Protein AF-A0A669BX95-F1 (afdb_monomer)

Secondary structure (DSSP, 8-state):
-HHHHHHHHHHHHHHHHHHHT--TTTTGGGGS-HHHHHHHHHHTTS-HHHHHHHHHTT-HHHHHHHHHTTS-HHHHHHHHHHTT--HHHHHHHHHHH--HHHHHHHHHHHHHTTTT--TTTHHIIIIIHHHHHHHHGGGS-S---HHHHHHHHHHHHHHHSTTHHHHHHHTT---SSS--HHHHHHHHHHH--SSSPPSSS-GGGGGGHHHH--TTT---HHHHHHHHHHHHHHT------HHHHHHH-EEEE-TTTS-EEEE--GGGHHHHHHHHHHHHHHIIIIIT-HHHHHHHHHHHHHHHHHTT-GGG-EE-TTS-EE-TTTGGG-HHHHTT-STHHHHHHHS--GGGTT-HHHHHHHHHHHHHHTT-PPP------------SSSS------------

Foldseek 3Di:
DVVVVVVVVVVVVVLVVLVVPDDPVLVVVPPPDVVLVVLVVVVVPDDPVVLVVVVVVPDPSVVSVVVVVPDDPVVVVSVVSVVPDDPVVVVVVVCVQAPPLLVVLLVLLLVQLQVQAFAPRCLVLPPQLVVVCVVVDPPDPDRDDSLVLSLVLVVVCVVPDPCPVVVCVVVVAQCDDPGNLSNQVSSCLSNVDQDDDRRSDDLSNVASSCERAHPPPRDYVVLVVCLVVVCVVVVNDQPADPVLQVVQWDWDQDPVVRGTHTDGDPVCVVNVVSSVVSVVCCCVVPVVPPLVVQLSVLLSLLLVLCQVPPVQFFQAPVRDTHGLNCLSVGSVRRVVRYNCSLVCLLDDDPVCCPPPSSVVSNVSSVCVVVVVTDDDPDDFDFDFDPDPPDPDRDRDGDDDDDD

Nearest PDB structures (foldseek):
  8d9j-assembly2_C  TM=9.531E-01  e=1.006E-25  Homo sapiens
  5ao2-assembly1_A  TM=9.549E-01  e=2.689E-25  Homo sapiens
  8d94-assembly1_D  TM=8.316E-01  e=9.557E-26  Homo sapiens
  4bzc-assembly1_D  TM=8.728E-01  e=4.751E-25  Homo sapiens
  4tnp-assembly1_B  TM=8.380E-01  e=2.554E-25  Homo sapiens

Radius of gyration: 31.0 Å; Cα contacts (8 Å, |Δi|>4): 359; chains: 1; bounding box: 83×57×90 Å

Mean predicted aligned error: 14.49 Å

pLDDT: mean 78.4, std 23.05, range [26.22, 98.38]

InterPro domains:
  IPR003607 HD/PDEase domain [cd00077] (93-246)
  IPR050135 Deoxyguanosinetriphosphate triphosphohydrolase-like [PTHR11373] (91-382)

Organism: Oreochromis niloticus (NCBI:txid8128)

Sequence (403 aa):
MKQEKQIEQLEELKKLKLLMELTPEELKLKELKHDDLGMLEKLEKLDDKELEELKNLKTEEYEKLNKFKKLRPEDVEKFEKLREFKPNELEKLKESLISDRDVLCVQIAGLCHDLGHGPYSHFYDGMFMEAIRDKKGKEFNGKWEHEDASVEMFNHLLDNTDGLKDMMRKSGLKIEGDDKTDLKFIEELIRGPPRWPYKGRDEKKSFLYEIVSNKETGIDVDKFDYFARDCKQLGIPNSFDHQRFIMFARVCDVEEDGRKHICSRDKEIENLYDIFHTRLSIHRRACQHKIKMAVEIMIKDALLLVDDHPDFKIKSSKGKMLSLSEAKDDMEAYIKLTDHVIERILHPKEERKEEEKLKEATKILQRVVKRDLYRCVGQARVCSFYVPVLQVHISITRITLIN

Solvent-accessible surface area (backbone atoms only — not comparable to full-atom values): 23402 Å² total; per-residue (Å²): 112,76,64,57,55,51,49,52,53,50,51,51,53,50,54,53,55,61,60,71,72,62,52,78,69,67,63,56,63,66,77,63,56,72,68,63,57,61,47,50,66,56,56,75,71,51,51,80,66,59,54,53,52,46,62,74,63,74,40,74,69,52,56,53,49,60,57,56,75,67,55,54,75,73,60,53,58,53,54,60,65,54,70,78,61,58,76,68,56,60,53,51,51,47,55,72,71,53,44,74,62,53,53,52,38,53,50,51,20,56,73,37,35,66,64,24,51,41,39,74,40,66,46,28,49,72,45,39,49,47,53,50,34,68,72,54,44,92,77,45,83,71,94,73,52,41,33,59,38,8,44,51,38,51,52,48,50,50,74,73,36,88,63,48,56,58,51,43,43,76,71,70,48,36,64,59,81,96,53,33,36,47,46,47,31,27,44,43,30,31,53,25,72,79,61,81,86,68,77,33,58,58,64,90,50,41,38,64,48,39,42,48,29,19,69,80,81,68,62,28,54,56,57,52,49,52,46,55,51,50,20,65,76,70,74,43,88,64,74,48,56,59,71,61,47,60,73,46,47,43,80,41,80,39,81,93,79,70,41,36,38,76,40,68,49,78,90,47,52,64,54,55,50,25,47,57,51,41,51,52,48,48,41,58,68,53,76,59,20,69,67,57,47,34,49,51,53,44,50,38,54,25,48,67,52,37,27,80,34,78,91,60,38,35,59,27,83,90,67,48,74,27,29,63,82,50,20,79,81,31,60,69,16,30,77,71,50,43,62,63,58,56,57,50,46,70,60,56,59,80,94,53,51,82,40,66,49,52,41,50,22,24,51,46,51,52,25,55,77,72,64,61,60,69,79,84,87,77,86,86,78,92,64,84,73,86,63,98,71,69,101,66,94,74,89,64,84,83,79,82,83,78,133

Structure (mmCIF, N/CA/C/O backbone):
data_AF-A0A669BX95-F1
#
_entry.id   AF-A0A669BX95-F1
#
loop_
_atom_site.group_PDB
_atom_site.id
_atom_site.type_symbol
_atom_site.label_atom_id
_atom_site.label_alt_id
_atom_site.label_comp_id
_atom_site.label_asym_id
_atom_site.label_entity_id
_atom_site.label_seq_id
_atom_site.pdbx_PDB_ins_code
_atom_site.Cartn_x
_atom_site.Cartn_y
_atom_site.Cartn_z
_atom_site.occupancy
_atom_site.B_iso_or_equiv
_atom_site.auth_seq_id
_atom_site.auth_comp_id
_atom_site.auth_asym_id
_atom_site.auth_atom_id
_atom_site.pdbx_PDB_model_num
ATOM 1 N N . MET A 1 1 ? 28.817 21.146 -38.904 1.00 40.69 1 MET A N 1
ATOM 2 C CA . MET A 1 1 ? 28.347 21.025 -37.502 1.00 40.69 1 MET A CA 1
ATOM 3 C C . MET A 1 1 ? 26.836 20.850 -37.318 1.00 40.69 1 MET A C 1
ATOM 5 O O . MET A 1 1 ? 26.453 19.855 -36.723 1.00 40.69 1 MET A O 1
ATOM 9 N N . LYS A 1 2 ? 25.951 21.772 -37.749 1.00 29.34 2 LYS A N 1
ATOM 10 C CA . LYS A 1 2 ? 24.488 21.629 -37.511 1.00 29.34 2 LYS A CA 1
ATOM 11 C C . LYS A 1 2 ? 23.816 20.562 -38.398 1.00 29.34 2 LYS A C 1
ATOM 13 O O . LYS A 1 2 ? 22.938 19.860 -37.918 1.00 29.34 2 LYS A O 1
ATOM 18 N N . GLN A 1 3 ? 24.265 20.420 -39.649 1.00 26.22 3 GLN A N 1
ATOM 19 C CA . GLN A 1 3 ? 23.787 19.388 -40.583 1.00 26.22 3 GLN A CA 1
ATOM 20 C C . GLN A 1 3 ? 24.352 17.994 -40.275 1.00 26.22 3 GLN A C 1
ATOM 22 O O . GLN A 1 3 ? 23.613 17.026 -40.347 1.00 26.22 3 GLN A O 1
ATOM 27 N N . GLU A 1 4 ? 25.616 17.884 -39.856 1.00 30.77 4 GLU A N 1
ATOM 28 C CA . GLU A 1 4 ? 26.221 16.596 -39.460 1.00 30.77 4 GLU A CA 1
ATOM 29 C C . GLU A 1 4 ? 25.517 15.991 -38.241 1.00 30.77 4 GLU A C 1
ATOM 31 O O . GLU A 1 4 ? 25.158 14.823 -38.277 1.00 30.77 4 GLU A O 1
ATOM 36 N N . LYS A 1 5 ? 25.194 16.804 -37.222 1.00 32.69 5 LYS A N 1
ATOM 37 C CA . LYS A 1 5 ? 24.386 16.354 -36.075 1.00 32.69 5 LYS A CA 1
ATOM 38 C C . LYS A 1 5 ? 22.972 15.917 -36.463 1.00 32.69 5 LYS A C 1
ATOM 40 O O . LYS A 1 5 ? 22.417 15.030 -35.830 1.00 32.69 5 LYS A O 1
ATOM 45 N N . GLN A 1 6 ? 22.375 16.540 -37.479 1.00 28.42 6 GLN A N 1
ATOM 46 C CA . GLN A 1 6 ? 21.053 16.144 -37.97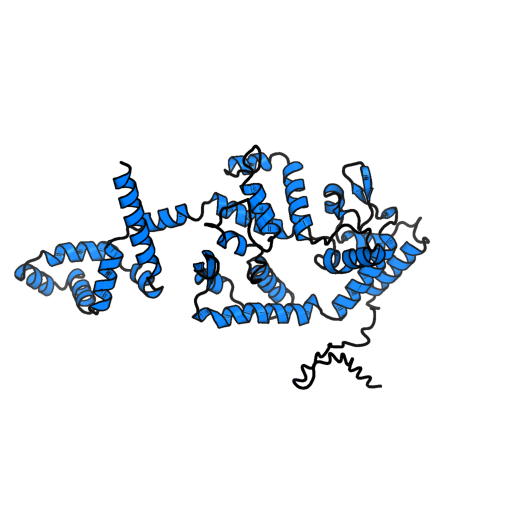5 1.00 28.42 6 GLN A CA 1
ATOM 47 C C . GLN A 1 6 ? 21.103 14.847 -38.787 1.00 28.42 6 GLN A C 1
ATOM 49 O O . GLN A 1 6 ? 20.155 14.075 -38.719 1.00 28.42 6 GLN A O 1
ATOM 54 N N . ILE A 1 7 ? 22.189 14.603 -39.526 1.00 31.88 7 ILE A N 1
ATOM 55 C CA . ILE A 1 7 ? 22.422 13.357 -40.270 1.00 31.88 7 ILE A CA 1
ATOM 56 C C . ILE A 1 7 ? 22.666 12.199 -39.297 1.00 31.88 7 ILE A C 1
ATOM 58 O O . ILE A 1 7 ? 22.029 11.162 -39.433 1.00 31.88 7 ILE A O 1
ATOM 62 N N . GLU A 1 8 ? 23.484 12.418 -38.267 1.00 35.62 8 GLU A N 1
ATOM 63 C CA . GLU A 1 8 ? 23.754 11.452 -37.193 1.00 35.62 8 GLU A CA 1
ATOM 64 C C . GLU A 1 8 ? 22.463 11.063 -36.450 1.00 35.62 8 GLU A C 1
ATOM 66 O O . GLU A 1 8 ? 22.154 9.885 -36.300 1.00 35.62 8 GLU A O 1
ATOM 71 N N . GLN A 1 9 ? 21.622 12.045 -36.108 1.00 34.50 9 GLN A N 1
ATOM 72 C CA . GLN A 1 9 ? 20.306 11.801 -35.503 1.00 34.50 9 GLN A CA 1
ATOM 73 C C . GLN A 1 9 ? 19.338 11.055 -36.435 1.00 34.50 9 GLN A C 1
ATOM 75 O O . GLN A 1 9 ? 18.519 10.265 -35.967 1.00 34.50 9 GLN A O 1
ATOM 80 N N . LEU A 1 10 ? 19.410 11.290 -37.749 1.00 32.56 10 LEU A N 1
ATOM 81 C CA . LEU A 1 10 ? 18.595 10.588 -38.746 1.00 32.56 10 LEU A CA 1
ATOM 82 C C . LEU A 1 10 ? 19.049 9.138 -38.945 1.00 32.56 10 LEU A C 1
ATOM 84 O O . LEU A 1 10 ? 18.215 8.263 -39.180 1.00 32.56 10 LEU A O 1
ATOM 88 N N . GLU A 1 11 ? 20.353 8.880 -38.862 1.00 37.69 11 GLU A N 1
ATOM 89 C CA . GLU A 1 11 ? 20.929 7.536 -38.898 1.00 37.69 11 GLU A CA 1
ATOM 90 C C . GLU A 1 11 ? 20.594 6.751 -37.628 1.00 37.69 11 GLU A C 1
ATOM 92 O O . GLU A 1 11 ? 20.178 5.597 -37.725 1.00 37.69 11 GLU A O 1
ATOM 97 N N . GLU A 1 12 ? 20.660 7.382 -36.453 1.00 38.72 12 GLU A N 1
ATOM 98 C CA . GLU A 1 12 ? 20.215 6.781 -35.190 1.00 38.72 12 GLU A CA 1
ATOM 99 C C . GLU A 1 12 ? 18.720 6.434 -35.214 1.00 38.72 12 GLU A C 1
ATOM 101 O O . GLU A 1 12 ? 18.343 5.329 -34.829 1.00 38.72 12 GLU A O 1
ATOM 106 N N . LEU A 1 13 ? 17.865 7.318 -35.744 1.00 35.59 13 LEU A N 1
ATOM 107 C CA . LEU A 1 13 ? 16.426 7.067 -35.910 1.00 35.59 13 LEU A CA 1
ATOM 108 C C . LEU A 1 13 ? 16.127 5.915 -36.879 1.00 35.59 13 LEU A C 1
ATOM 110 O O . LEU A 1 13 ? 15.216 5.123 -36.634 1.00 35.59 13 LEU A O 1
ATOM 114 N N . LYS A 1 14 ? 16.896 5.793 -37.968 1.00 38.06 14 LYS A N 1
ATOM 115 C CA . LYS A 1 14 ? 16.785 4.669 -38.913 1.00 38.06 14 LYS A CA 1
ATOM 116 C C . LYS A 1 14 ? 17.205 3.347 -38.273 1.00 38.06 14 LYS A C 1
ATOM 118 O O . LYS A 1 14 ? 16.501 2.353 -38.430 1.00 38.06 14 LYS A O 1
ATOM 123 N N . LYS A 1 15 ? 18.298 3.356 -37.508 1.00 38.88 15 LYS A N 1
ATOM 124 C CA . LYS A 1 15 ? 18.786 2.205 -36.738 1.00 38.88 15 LYS A CA 1
ATOM 125 C C . LYS A 1 15 ? 17.768 1.748 -35.689 1.00 38.88 15 LYS A C 1
ATOM 127 O O . LYS A 1 15 ? 17.516 0.555 -35.562 1.00 38.88 15 LYS A O 1
ATOM 132 N N . LEU A 1 16 ? 17.128 2.688 -34.992 1.00 36.88 16 LEU A N 1
ATOM 133 C CA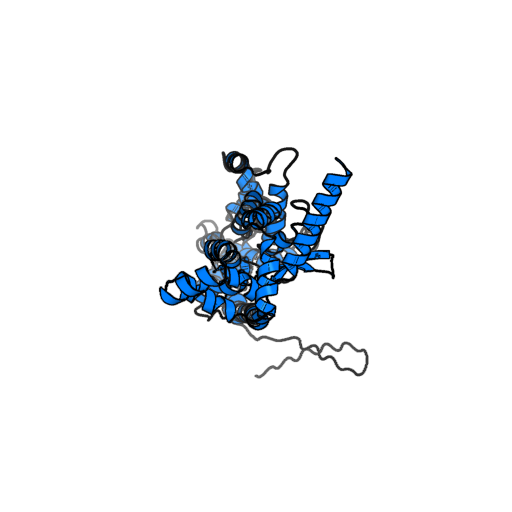 . LEU A 1 16 ? 16.083 2.413 -33.999 1.00 36.88 16 LEU A CA 1
ATOM 134 C C . LEU A 1 16 ? 14.853 1.749 -34.629 1.00 36.88 16 LEU A C 1
ATOM 136 O O . LEU A 1 16 ? 14.330 0.777 -34.091 1.00 36.88 16 LEU A O 1
ATOM 140 N N . LYS A 1 17 ? 14.440 2.240 -35.801 1.00 37.09 17 LYS A N 1
ATOM 141 C CA . LYS A 1 17 ? 13.303 1.704 -36.555 1.00 37.09 17 LYS A CA 1
ATOM 142 C C . LYS A 1 17 ? 13.546 0.264 -37.021 1.00 37.09 17 LYS A C 1
ATOM 144 O O . LYS A 1 17 ? 12.669 -0.574 -36.865 1.00 37.09 17 LYS A O 1
ATOM 149 N N . LEU A 1 18 ? 14.761 -0.040 -37.484 1.00 39.56 18 LEU A N 1
ATOM 150 C CA . LEU A 1 18 ? 15.163 -1.386 -37.908 1.00 39.56 18 LEU A CA 1
ATOM 151 C C . LEU A 1 18 ? 15.226 -2.385 -36.733 1.00 39.56 18 LEU A C 1
ATOM 153 O O . LEU A 1 18 ? 14.932 -3.566 -36.892 1.00 39.56 18 LEU A O 1
ATOM 157 N N . LEU A 1 19 ? 15.579 -1.909 -35.535 1.00 38.44 19 LEU A N 1
ATOM 158 C CA . LEU A 1 19 ? 15.661 -2.715 -34.310 1.00 38.44 19 LEU A CA 1
ATOM 159 C C . LEU A 1 19 ? 14.277 -3.089 -33.756 1.00 38.44 19 LEU A C 1
ATOM 161 O O . LEU A 1 19 ? 14.119 -4.149 -33.152 1.00 38.44 19 LEU A O 1
ATOM 165 N N . MET A 1 20 ? 13.280 -2.230 -33.976 1.00 36.88 20 MET A N 1
ATOM 166 C CA . MET A 1 20 ? 11.884 -2.460 -33.585 1.00 36.88 20 MET A CA 1
ATOM 167 C C . MET A 1 20 ? 11.163 -3.477 -34.484 1.00 36.88 20 MET A C 1
ATOM 169 O O . MET A 1 20 ? 10.121 -3.995 -34.092 1.00 36.88 20 MET A O 1
ATOM 173 N N . GLU A 1 21 ? 11.723 -3.794 -35.653 1.00 39.53 21 GLU A N 1
ATOM 174 C CA . GLU A 1 21 ? 11.164 -4.750 -36.620 1.00 39.53 21 GLU A CA 1
ATOM 175 C C . GLU A 1 21 ? 11.624 -6.206 -36.376 1.00 39.53 21 GLU A C 1
ATOM 177 O O . GLU A 1 21 ? 11.133 -7.122 -37.034 1.00 39.53 21 GLU A O 1
ATOM 182 N N . LEU A 1 22 ? 12.537 -6.448 -35.420 1.00 40.53 22 LEU A N 1
ATOM 183 C CA . LEU A 1 22 ? 13.122 -7.770 -35.152 1.00 40.53 22 LEU A CA 1
ATOM 184 C C . LEU A 1 22 ? 12.324 -8.595 -34.125 1.00 40.53 22 LEU A C 1
ATOM 186 O O . LEU A 1 22 ? 11.973 -8.145 -33.032 1.00 40.53 22 LEU A O 1
ATOM 190 N N . THR A 1 23 ? 12.105 -9.866 -34.446 1.00 40.78 23 THR A N 1
ATOM 191 C CA . THR A 1 23 ? 11.389 -10.854 -33.633 1.00 40.78 23 THR A CA 1
ATOM 192 C C . THR A 1 23 ? 12.258 -11.453 -32.505 1.00 40.78 23 THR A C 1
ATOM 194 O O . THR A 1 23 ? 13.489 -11.485 -32.576 1.00 40.78 23 THR A O 1
ATOM 197 N N . PRO A 1 24 ? 11.656 -12.017 -31.439 1.00 40.31 24 PRO A N 1
ATOM 198 C CA . PRO A 1 24 ? 12.402 -12.643 -30.338 1.00 40.31 24 PRO A CA 1
ATOM 199 C C . PRO A 1 24 ? 13.242 -13.874 -30.726 1.00 40.31 24 PRO A C 1
ATOM 201 O O . PRO A 1 24 ? 14.166 -14.227 -29.994 1.00 40.31 24 PRO A O 1
ATOM 204 N N . GLU A 1 25 ? 12.925 -14.547 -31.837 1.00 39.03 25 GLU A N 1
ATOM 205 C CA . GLU A 1 25 ? 13.756 -15.622 -32.397 1.00 39.03 25 GLU A CA 1
ATOM 206 C C . GLU A 1 25 ? 15.007 -15.068 -33.104 1.00 39.03 25 GLU A C 1
ATOM 208 O O . GLU A 1 25 ? 16.079 -15.662 -32.995 1.00 39.03 25 GLU A O 1
ATOM 213 N N . GLU A 1 26 ? 14.919 -13.884 -33.717 1.00 41.53 26 GLU A N 1
ATOM 214 C CA . GLU A 1 26 ? 16.053 -13.177 -34.337 1.00 41.53 26 GLU A CA 1
ATOM 215 C C . GLU A 1 26 ? 17.047 -12.646 -33.293 1.00 41.53 26 GLU A C 1
ATOM 217 O O . GLU A 1 26 ? 18.255 -12.649 -33.515 1.00 41.53 26 GLU A O 1
ATOM 222 N N . LEU A 1 27 ? 16.564 -12.317 -32.091 1.00 41.16 27 LEU A N 1
ATOM 223 C CA . LEU A 1 27 ? 17.403 -11.989 -30.933 1.00 41.16 27 LEU A CA 1
ATOM 224 C C . LEU A 1 27 ? 18.107 -13.208 -30.302 1.00 41.16 27 LEU A C 1
ATOM 226 O O . LEU A 1 27 ? 19.101 -13.024 -29.599 1.00 41.16 27 LEU A O 1
ATOM 230 N N . LYS A 1 28 ? 17.626 -14.442 -30.532 1.00 38.09 28 LYS A N 1
ATOM 231 C CA . LYS A 1 28 ? 18.249 -15.684 -30.019 1.00 38.09 28 LYS A CA 1
ATOM 232 C C . LYS A 1 28 ? 19.433 -16.170 -30.860 1.00 38.09 28 LYS A C 1
ATOM 234 O O . LYS A 1 28 ? 20.303 -16.850 -30.326 1.00 38.09 28 LYS A O 1
ATOM 239 N N . LEU A 1 29 ? 19.530 -15.770 -32.131 1.00 39.78 29 LEU A N 1
ATOM 240 C CA . LEU A 1 29 ? 20.694 -16.044 -32.997 1.00 39.78 29 LEU A CA 1
ATOM 241 C C . LEU A 1 29 ? 22.004 -15.398 -32.490 1.00 39.78 29 LEU A C 1
ATOM 243 O O . LEU A 1 29 ? 23.085 -15.722 -32.972 1.00 39.78 29 LEU A O 1
ATOM 247 N N . LYS A 1 30 ? 21.911 -14.551 -31.456 1.00 41.97 30 LYS A N 1
ATOM 248 C CA . LYS A 1 30 ? 23.005 -13.919 -30.703 1.00 41.97 30 LYS A CA 1
ATOM 249 C C . LYS A 1 30 ? 23.941 -14.903 -29.973 1.00 41.97 30 LYS A C 1
ATOM 251 O O . LYS A 1 30 ? 24.983 -14.480 -29.482 1.00 41.97 30 LYS A O 1
ATOM 256 N N . GLU A 1 31 ? 23.593 -16.191 -29.877 1.00 40.62 31 GLU A N 1
ATOM 257 C CA . GLU A 1 31 ? 24.453 -17.224 -29.264 1.00 40.62 31 GLU A CA 1
ATOM 258 C C . GLU A 1 31 ? 25.626 -17.683 -30.154 1.00 40.62 31 GLU A C 1
ATOM 260 O O . GLU A 1 31 ? 26.526 -18.373 -29.672 1.00 40.62 31 GLU A O 1
ATOM 265 N N . LEU A 1 32 ? 25.672 -17.276 -31.428 1.00 40.81 32 LEU A N 1
ATOM 266 C CA . LEU A 1 32 ? 26.868 -17.422 -32.264 1.00 40.81 32 LEU A CA 1
ATOM 267 C C . LEU A 1 32 ? 27.875 -16.326 -31.890 1.00 40.81 32 LEU A C 1
ATOM 269 O O . LEU A 1 32 ? 27.603 -15.133 -32.026 1.00 40.81 32 LEU A O 1
ATOM 273 N N . LYS A 1 33 ? 29.034 -16.729 -31.361 1.00 41.19 33 LYS A N 1
ATOM 274 C CA . LYS A 1 33 ? 30.067 -15.798 -30.893 1.00 41.19 33 LYS A CA 1
ATOM 275 C C . LYS A 1 33 ? 30.663 -15.040 -32.082 1.00 41.19 33 LYS A C 1
ATOM 277 O O . LYS A 1 33 ? 30.836 -15.593 -33.162 1.00 41.19 33 LYS A O 1
ATOM 282 N N . HIS A 1 34 ? 31.050 -13.785 -31.859 1.00 41.31 34 HIS A N 1
ATOM 283 C CA . HIS A 1 34 ? 31.663 -12.904 -32.866 1.00 41.31 34 HIS A CA 1
ATOM 284 C C . HIS A 1 34 ? 32.955 -13.487 -33.495 1.00 41.31 34 HIS A C 1
ATOM 286 O O . HIS A 1 34 ? 33.333 -13.095 -34.602 1.00 41.31 34 HIS A O 1
ATOM 292 N N . ASP A 1 35 ? 33.592 -14.456 -32.824 1.00 42.59 35 ASP A N 1
ATOM 293 C CA . ASP A 1 35 ? 34.729 -15.236 -33.330 1.00 42.59 35 ASP A CA 1
ATOM 294 C C . ASP A 1 35 ? 34.370 -16.067 -34.578 1.00 42.59 35 ASP A C 1
ATOM 296 O O . ASP A 1 35 ? 35.201 -16.229 -35.470 1.00 42.59 35 ASP A O 1
ATOM 300 N N . ASP A 1 36 ? 33.120 -16.532 -34.698 1.00 43.59 36 ASP A N 1
ATOM 301 C CA . ASP A 1 36 ? 32.658 -17.315 -35.850 1.00 43.59 36 ASP A CA 1
ATOM 302 C C . ASP A 1 36 ? 32.460 -16.432 -37.109 1.00 43.59 36 ASP A C 1
ATOM 304 O O . ASP A 1 36 ? 32.640 -16.902 -38.232 1.00 43.59 36 ASP A O 1
ATOM 308 N N . LEU A 1 37 ? 32.183 -15.130 -36.938 1.00 46.56 37 LEU A N 1
ATOM 309 C CA . LEU A 1 37 ? 32.066 -14.138 -38.024 1.00 46.56 37 LEU A CA 1
ATOM 310 C C . LEU A 1 37 ? 33.432 -13.671 -38.553 1.00 46.56 37 LEU A C 1
ATOM 312 O O . LEU A 1 37 ? 33.611 -13.527 -39.761 1.00 46.56 37 LEU A O 1
ATOM 316 N N . GLY A 1 38 ? 34.414 -13.480 -37.666 1.00 44.38 38 GLY A N 1
ATOM 317 C CA . GLY A 1 38 ? 35.787 -13.140 -38.063 1.00 44.38 38 GLY A CA 1
ATOM 318 C C . GLY A 1 38 ? 36.507 -14.282 -38.794 1.00 44.38 38 GLY A C 1
ATOM 319 O O . GLY A 1 38 ? 37.420 -14.039 -39.584 1.00 44.38 38 GLY A O 1
ATOM 320 N N . MET A 1 39 ? 36.086 -15.529 -38.560 1.00 43.47 39 MET A N 1
ATOM 321 C CA . MET A 1 39 ? 36.568 -16.704 -39.290 1.00 43.47 39 MET A CA 1
ATOM 322 C C . MET A 1 39 ? 36.009 -16.766 -40.716 1.00 43.47 39 MET A C 1
ATOM 324 O O . MET A 1 39 ? 36.771 -17.025 -41.643 1.00 43.47 39 MET A O 1
ATOM 328 N N . LEU A 1 40 ? 34.724 -16.454 -40.924 1.00 44.56 40 LEU A N 1
ATOM 329 C CA . LEU A 1 40 ? 34.108 -16.406 -42.261 1.00 44.56 40 LEU A CA 1
ATOM 330 C C . LEU A 1 40 ? 34.810 -15.405 -43.193 1.00 44.56 40 LEU A C 1
ATOM 332 O O . LEU A 1 40 ? 35.098 -15.735 -44.337 1.00 44.56 40 LEU A O 1
ATOM 336 N N . GLU A 1 41 ? 35.182 -14.232 -42.680 1.00 48.81 41 GLU A N 1
ATOM 337 C CA . GLU A 1 41 ? 35.885 -13.185 -43.440 1.00 48.81 41 GLU A CA 1
ATOM 338 C C . GLU A 1 41 ? 37.322 -13.557 -43.843 1.00 48.81 41 GLU A C 1
ATOM 340 O O . GLU A 1 41 ? 37.855 -13.040 -44.829 1.00 48.81 41 GLU A O 1
ATOM 345 N N . LYS A 1 42 ? 37.973 -14.432 -43.065 1.00 49.06 42 LYS A N 1
ATOM 346 C CA . LYS A 1 42 ? 39.283 -15.002 -43.411 1.00 49.06 42 LYS A CA 1
ATOM 347 C C . LYS A 1 42 ? 39.151 -16.113 -44.449 1.00 49.06 42 LYS A C 1
ATOM 349 O O . LYS A 1 42 ? 40.020 -16.229 -45.301 1.00 49.06 42 LYS A O 1
ATOM 354 N N . LEU A 1 43 ? 38.072 -16.891 -44.381 1.00 46.00 43 LEU A N 1
ATOM 355 C CA . LEU A 1 43 ? 37.826 -18.052 -45.237 1.00 46.00 43 LEU A CA 1
ATOM 356 C C . LEU A 1 43 ? 37.262 -17.674 -46.621 1.00 46.00 43 LEU A C 1
ATOM 358 O O . LEU A 1 43 ? 37.583 -18.343 -47.593 1.00 46.00 43 LEU A O 1
ATOM 362 N N . GLU A 1 44 ? 36.487 -16.588 -46.742 1.00 49.09 44 GLU A N 1
ATOM 363 C CA . GLU A 1 44 ? 36.026 -16.033 -48.037 1.00 49.09 44 GLU A CA 1
ATOM 364 C C . GLU A 1 44 ? 37.168 -15.504 -48.917 1.00 49.09 44 GLU A C 1
ATOM 366 O O . GLU A 1 44 ? 36.997 -15.312 -50.118 1.00 49.09 44 GLU A O 1
ATOM 371 N N . LYS A 1 45 ? 38.328 -15.241 -48.308 1.00 54.56 45 LYS A N 1
ATOM 372 C CA . LYS A 1 45 ? 39.530 -14.731 -48.976 1.00 54.56 45 LYS A CA 1
ATOM 373 C C . LYS A 1 45 ? 40.507 -15.833 -49.389 1.00 54.56 45 LYS A C 1
ATOM 375 O O . LYS A 1 45 ? 41.529 -15.500 -49.983 1.00 54.56 45 LYS A O 1
ATOM 380 N N . LEU A 1 46 ? 40.222 -17.093 -49.050 1.00 53.50 46 LEU A N 1
ATOM 381 C CA . LEU A 1 46 ? 41.050 -18.238 -49.424 1.00 53.50 46 LEU A CA 1
ATOM 382 C C . LEU A 1 46 ? 40.769 -18.656 -50.864 1.00 53.50 46 LEU A C 1
ATOM 384 O O . LEU A 1 46 ? 39.624 -18.604 -51.320 1.00 53.50 46 LEU A O 1
ATOM 388 N N . ASP A 1 47 ? 41.808 -19.088 -51.570 1.00 55.41 47 ASP A N 1
ATOM 389 C CA . ASP A 1 47 ? 41.657 -19.607 -52.926 1.00 55.41 47 ASP A CA 1
ATOM 390 C C . ASP A 1 47 ? 41.150 -21.066 -52.945 1.00 55.41 47 ASP A C 1
ATOM 392 O O . ASP A 1 47 ? 41.146 -21.780 -51.936 1.00 55.41 47 ASP A O 1
ATOM 396 N N . ASP A 1 48 ? 40.695 -21.532 -54.115 1.00 54.62 48 ASP A N 1
ATOM 397 C CA . ASP A 1 48 ? 40.126 -22.880 -54.287 1.00 54.62 48 ASP A CA 1
ATOM 398 C C . ASP A 1 48 ? 41.104 -24.007 -53.902 1.00 54.62 48 ASP A C 1
ATOM 400 O O . ASP A 1 48 ? 40.684 -25.131 -53.615 1.00 54.62 48 ASP A O 1
ATOM 404 N N . LYS A 1 49 ? 42.413 -23.728 -53.883 1.00 63.12 49 LYS A N 1
ATOM 405 C CA . LYS A 1 49 ? 43.449 -24.703 -53.546 1.00 63.12 49 LYS A CA 1
ATOM 406 C C . LYS A 1 49 ? 43.626 -24.814 -52.029 1.00 63.12 49 LYS A C 1
ATOM 408 O O . LYS A 1 49 ? 43.690 -25.927 -51.510 1.00 63.12 49 LYS A O 1
ATOM 413 N N . GLU A 1 50 ? 43.626 -23.688 -51.323 1.00 59.56 50 GLU A N 1
ATOM 414 C CA . GLU A 1 50 ? 43.659 -23.608 -49.856 1.00 59.56 50 GLU A CA 1
ATOM 415 C C . GLU A 1 50 ? 42.394 -24.215 -49.222 1.00 59.56 50 GLU A C 1
ATOM 417 O O . GLU A 1 50 ? 42.451 -24.881 -48.183 1.00 59.56 50 GLU A O 1
ATOM 422 N N . LEU A 1 51 ? 41.242 -24.057 -49.882 1.00 57.00 51 LEU A N 1
ATOM 423 C CA . LEU A 1 51 ? 39.970 -24.629 -49.436 1.00 57.00 51 LEU A CA 1
ATOM 424 C C . LEU A 1 51 ? 39.951 -26.168 -49.517 1.00 57.00 51 LEU A C 1
ATOM 426 O O . LEU A 1 51 ? 39.389 -26.840 -48.644 1.00 57.00 51 LEU A O 1
ATOM 430 N N . GLU A 1 52 ? 40.578 -26.735 -50.551 1.00 57.59 52 GLU A N 1
ATOM 431 C CA . GLU A 1 52 ? 40.672 -28.186 -50.749 1.00 57.59 52 GLU A CA 1
ATOM 432 C C . GLU A 1 52 ? 41.700 -28.820 -49.787 1.00 57.59 52 GLU A C 1
ATOM 434 O O . GLU A 1 52 ? 41.508 -29.947 -49.325 1.00 57.59 52 GLU A O 1
ATOM 439 N N . GLU A 1 53 ? 42.742 -28.078 -49.392 1.00 59.88 53 GLU A N 1
ATOM 440 C CA . GLU A 1 53 ? 43.668 -28.477 -48.322 1.00 59.88 53 GLU A CA 1
ATOM 441 C C . GLU A 1 53 ? 42.981 -28.511 -46.942 1.00 59.88 53 GLU A C 1
ATOM 443 O O . GLU A 1 53 ? 43.091 -29.513 -46.229 1.00 59.88 53 GLU A O 1
ATOM 448 N N . LEU A 1 54 ? 42.183 -27.493 -46.591 1.00 56.62 54 LEU A N 1
ATOM 449 C CA . LEU A 1 54 ? 41.385 -27.453 -45.350 1.00 56.62 54 LEU A CA 1
ATOM 450 C C . LEU A 1 54 ? 40.374 -28.607 -45.248 1.00 56.62 54 LEU A C 1
ATOM 452 O O . LEU A 1 54 ? 40.202 -29.216 -44.189 1.00 56.62 54 LEU A O 1
ATOM 456 N N . LYS A 1 55 ? 39.732 -28.952 -46.366 1.00 57.28 55 LYS A N 1
ATOM 457 C CA . LYS A 1 55 ? 38.793 -30.078 -46.476 1.00 57.28 55 LYS A CA 1
ATOM 458 C C . LYS A 1 55 ? 39.466 -31.434 -46.241 1.00 57.28 55 LYS A C 1
ATOM 460 O O . LYS A 1 55 ? 38.865 -32.318 -45.628 1.00 57.28 55 LYS A O 1
ATOM 465 N N . ASN A 1 56 ? 40.715 -31.589 -46.679 1.00 58.31 56 ASN A N 1
ATOM 466 C CA . ASN A 1 56 ? 41.496 -32.812 -46.478 1.00 58.31 56 ASN A CA 1
ATOM 467 C C . ASN A 1 56 ? 42.010 -32.973 -45.035 1.00 58.31 56 ASN A C 1
ATOM 469 O O . ASN A 1 56 ? 42.299 -34.094 -44.617 1.00 58.31 56 ASN A O 1
ATOM 473 N N . LEU A 1 57 ? 42.073 -31.886 -44.257 1.00 56.66 57 LEU A N 1
ATOM 474 C CA . LEU A 1 57 ? 42.580 -31.882 -42.880 1.00 56.66 57 LEU A CA 1
ATOM 475 C C . LEU A 1 57 ? 41.520 -32.190 -41.801 1.00 56.66 57 LEU A C 1
ATOM 477 O O . LEU A 1 57 ? 41.891 -32.348 -40.640 1.00 56.66 57 LEU A O 1
ATOM 481 N N . LYS A 1 58 ? 40.225 -32.313 -42.148 1.00 52.56 58 LYS A N 1
ATOM 482 C CA . LYS A 1 58 ? 39.102 -32.510 -41.194 1.00 52.56 58 LYS A CA 1
ATOM 483 C C . LYS A 1 58 ? 39.177 -31.577 -39.967 1.00 52.56 58 LYS A C 1
ATOM 485 O O . LYS A 1 58 ? 39.002 -32.011 -38.830 1.00 52.56 58 LYS A O 1
ATOM 490 N N . THR A 1 59 ? 39.465 -30.299 -40.189 1.00 57.66 59 THR A N 1
ATOM 491 C CA . THR A 1 59 ? 39.549 -29.287 -39.129 1.00 57.66 59 THR A CA 1
ATOM 492 C C . THR A 1 59 ? 38.164 -28.845 -38.643 1.00 57.66 59 THR A C 1
ATOM 494 O O . THR A 1 59 ? 37.195 -28.817 -39.403 1.00 57.66 59 THR A O 1
ATOM 497 N N . GLU A 1 60 ? 38.076 -28.444 -37.371 1.00 50.34 60 GLU A N 1
ATOM 498 C CA . GLU A 1 60 ? 36.862 -27.898 -36.728 1.00 50.34 60 GLU A CA 1
ATOM 499 C C . GLU A 1 60 ? 36.281 -26.692 -37.503 1.00 50.34 60 GLU A C 1
ATOM 501 O O . GLU A 1 60 ? 35.070 -26.477 -37.563 1.00 50.34 60 GLU A O 1
ATOM 506 N N . GLU A 1 61 ? 37.148 -25.949 -38.190 1.00 48.72 61 GLU A N 1
ATOM 507 C CA . GLU A 1 61 ? 36.813 -24.820 -39.063 1.00 48.72 61 GLU A CA 1
ATOM 508 C C . GLU A 1 61 ? 35.999 -25.245 -40.304 1.00 48.72 61 GLU A C 1
ATOM 510 O O . GLU A 1 61 ? 35.045 -24.563 -40.689 1.00 48.72 61 GLU A O 1
ATOM 515 N N . TYR A 1 62 ? 36.297 -26.409 -40.895 1.00 53.09 62 TYR A N 1
ATOM 516 C CA . TYR A 1 62 ? 35.564 -26.944 -42.049 1.00 53.09 62 TYR A CA 1
ATOM 517 C C . TYR A 1 62 ? 34.175 -27.484 -41.659 1.00 53.09 62 TYR A C 1
ATOM 519 O O . TYR A 1 62 ? 33.204 -27.360 -42.415 1.00 53.09 62 TYR A O 1
ATOM 527 N N . GLU A 1 63 ? 34.032 -28.040 -40.453 1.00 52.16 63 GLU A N 1
ATOM 528 C CA . GLU A 1 63 ? 32.728 -28.476 -39.937 1.00 52.16 63 GLU A CA 1
ATOM 529 C C . GLU A 1 63 ? 31.791 -27.290 -39.665 1.00 52.16 63 GLU A C 1
ATOM 531 O O . GLU A 1 63 ? 30.603 -27.345 -40.009 1.00 52.16 63 GLU A O 1
ATOM 536 N N . LYS A 1 64 ? 32.324 -26.178 -39.139 1.00 46.97 64 LYS A N 1
ATOM 537 C CA . LYS A 1 64 ? 31.582 -24.916 -38.991 1.00 46.97 64 LYS A CA 1
ATOM 538 C C . LYS A 1 64 ? 31.137 -24.349 -40.344 1.00 46.97 64 LYS A C 1
ATOM 540 O O . LYS A 1 64 ? 29.976 -23.960 -40.479 1.00 46.97 64 LYS A O 1
ATOM 545 N N . LEU A 1 65 ? 31.995 -24.393 -41.368 1.00 48.19 65 LEU A N 1
ATOM 546 C CA . LEU A 1 65 ? 31.668 -23.972 -42.739 1.00 48.19 65 LEU A CA 1
ATOM 547 C C . LEU A 1 65 ? 30.488 -24.767 -43.328 1.00 48.19 65 LEU A C 1
ATOM 549 O O . LEU A 1 65 ? 29.562 -24.192 -43.900 1.00 48.19 65 LEU A O 1
ATOM 553 N N . ASN A 1 66 ? 30.478 -26.090 -43.150 1.00 49.62 66 ASN A N 1
ATOM 554 C CA . ASN A 1 66 ? 29.385 -26.949 -43.617 1.00 49.62 66 ASN A CA 1
ATOM 555 C C . ASN A 1 66 ? 28.073 -26.735 -42.851 1.00 49.62 66 ASN A C 1
ATOM 557 O O . ASN A 1 66 ? 26.999 -27.013 -43.387 1.00 49.62 66 ASN A O 1
ATOM 561 N N . LYS A 1 67 ? 28.137 -26.248 -41.609 1.00 46.66 67 LYS A N 1
ATOM 562 C CA . LYS A 1 67 ? 26.959 -25.851 -40.831 1.00 46.66 67 LYS A CA 1
ATOM 563 C C . LYS A 1 67 ? 26.389 -24.517 -41.325 1.00 46.66 67 LYS A C 1
ATOM 565 O O . LYS A 1 67 ? 25.174 -24.398 -41.442 1.00 46.66 67 LYS A O 1
ATOM 570 N N . PHE A 1 68 ? 27.252 -23.566 -41.694 1.00 44.25 68 PHE A N 1
ATOM 571 C CA . PHE A 1 68 ? 26.861 -22.272 -42.268 1.00 44.25 68 PHE A CA 1
ATOM 572 C C . PHE A 1 68 ? 26.293 -22.386 -43.689 1.00 44.25 68 PHE A C 1
ATOM 574 O O . PHE A 1 68 ? 25.252 -21.805 -43.972 1.00 44.25 68 PHE A O 1
ATOM 581 N N . LYS A 1 69 ? 26.891 -23.205 -44.567 1.00 45.16 69 LYS A N 1
ATOM 582 C CA . LYS A 1 69 ? 26.380 -23.446 -45.936 1.00 45.16 69 LYS A CA 1
ATOM 583 C C . LYS A 1 69 ? 25.006 -24.134 -45.987 1.00 45.16 69 LYS A C 1
ATOM 585 O O . LYS A 1 69 ? 24.406 -24.216 -47.053 1.00 45.16 69 LYS A O 1
ATOM 590 N N . LYS A 1 70 ? 24.518 -24.651 -44.854 1.00 43.75 70 LYS A N 1
ATOM 591 C CA . LYS A 1 70 ? 23.181 -25.249 -44.704 1.00 43.75 70 LYS A CA 1
ATOM 592 C C . LYS A 1 70 ? 22.111 -24.249 -44.244 1.00 43.75 70 LYS A C 1
ATOM 594 O O . LYS A 1 70 ? 20.953 -24.644 -44.128 1.00 43.75 70 LYS A O 1
ATOM 599 N N . LEU A 1 71 ? 22.476 -22.997 -43.954 1.00 44.50 71 LEU A N 1
ATOM 600 C CA . LEU A 1 71 ? 21.519 -21.945 -43.601 1.00 44.50 71 LEU A CA 1
ATOM 601 C C . LEU A 1 71 ? 20.741 -21.496 -44.841 1.00 44.50 71 LEU A C 1
ATOM 603 O O . LEU A 1 71 ? 21.273 -21.472 -45.951 1.00 44.50 71 LEU A O 1
ATOM 607 N N . ARG A 1 72 ? 19.460 -21.160 -44.659 1.00 41.50 72 ARG A N 1
ATOM 608 C CA . ARG A 1 72 ? 18.609 -20.698 -45.761 1.00 41.50 72 ARG A CA 1
ATOM 609 C C . ARG A 1 72 ? 18.991 -19.260 -46.143 1.00 41.50 72 ARG A C 1
ATOM 611 O O . ARG A 1 72 ? 19.428 -18.515 -45.269 1.00 41.50 72 ARG A O 1
ATOM 618 N N . PRO A 1 73 ? 18.777 -18.834 -47.401 1.00 42.56 73 PRO A N 1
ATOM 619 C CA . PRO A 1 73 ? 19.110 -17.477 -47.856 1.00 42.56 73 PRO A CA 1
ATOM 620 C C . PRO A 1 73 ? 18.506 -16.362 -46.983 1.00 42.56 73 PRO A C 1
ATOM 622 O O . PRO A 1 73 ? 19.169 -15.375 -46.684 1.00 42.56 73 PRO A O 1
ATOM 625 N N . GLU A 1 74 ? 17.285 -16.573 -46.490 1.00 42.59 74 GLU A N 1
ATOM 626 C CA . GLU A 1 74 ? 16.566 -15.670 -45.579 1.00 42.59 74 GLU A CA 1
ATOM 627 C C . GLU A 1 74 ? 17.255 -15.519 -44.212 1.00 42.59 74 GLU A C 1
ATOM 629 O O . GLU A 1 74 ? 17.182 -14.464 -43.589 1.00 42.59 74 GLU A O 1
ATOM 634 N N . ASP A 1 75 ? 17.932 -16.565 -43.731 1.00 40.44 75 ASP A N 1
ATOM 635 C CA . ASP A 1 75 ? 18.649 -16.549 -42.455 1.00 40.44 75 ASP A CA 1
ATOM 636 C C . ASP A 1 75 ? 19.993 -15.801 -42.603 1.00 40.44 75 ASP A C 1
ATOM 638 O O . ASP A 1 75 ? 20.433 -15.135 -41.669 1.00 40.44 75 ASP A O 1
ATOM 642 N N . VAL A 1 76 ? 20.609 -15.834 -43.792 1.00 43.38 76 VAL A N 1
ATOM 643 C CA . VAL A 1 76 ? 21.847 -15.100 -44.125 1.00 43.38 76 VAL A CA 1
ATOM 644 C C . VAL A 1 76 ? 21.590 -13.593 -44.246 1.00 43.38 76 VAL A C 1
ATOM 646 O O . VAL A 1 76 ? 22.327 -12.802 -43.661 1.00 43.38 76 VAL A O 1
ATOM 649 N N . GLU A 1 77 ? 20.492 -13.189 -44.894 1.00 45.62 77 GLU A N 1
ATOM 650 C CA . GLU A 1 77 ? 20.071 -11.779 -44.988 1.00 45.62 77 GLU A CA 1
ATOM 651 C C . GLU A 1 77 ? 19.785 -11.165 -43.597 1.00 45.62 77 GLU A C 1
ATOM 653 O O . GLU A 1 77 ? 20.052 -9.988 -43.341 1.00 45.62 77 GLU A O 1
ATOM 658 N N . LYS A 1 78 ? 19.298 -11.979 -42.650 1.00 45.53 78 LYS A N 1
ATOM 659 C CA . LYS A 1 78 ? 19.084 -11.586 -41.245 1.00 45.53 78 LYS A CA 1
ATOM 660 C C . LYS A 1 78 ? 20.391 -11.377 -40.474 1.00 45.53 78 LYS A C 1
ATOM 662 O O . LYS A 1 78 ? 20.466 -10.467 -39.649 1.00 45.53 78 LYS A O 1
ATOM 667 N N . PHE A 1 79 ? 21.427 -12.174 -40.748 1.00 42.88 79 PHE A N 1
ATOM 668 C CA . PHE A 1 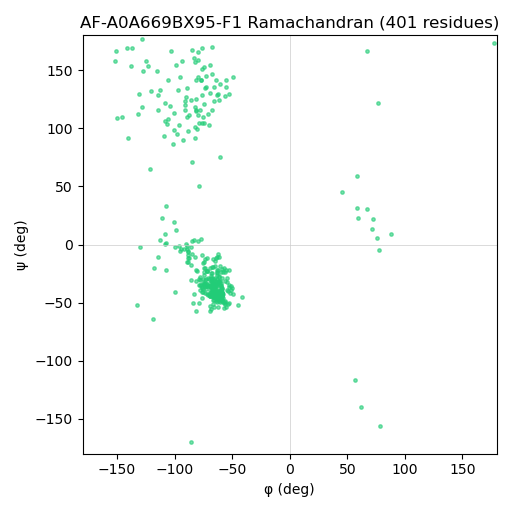79 ? 22.758 -11.993 -40.154 1.00 42.88 79 PHE A CA 1
ATOM 669 C C . PHE A 1 79 ? 23.457 -10.725 -40.653 1.00 42.88 79 PHE A C 1
ATOM 671 O O . PHE A 1 79 ? 24.134 -10.055 -39.873 1.00 42.88 79 PHE A O 1
ATOM 678 N N . GLU A 1 80 ? 23.263 -10.356 -41.919 1.00 46.47 80 GLU A N 1
ATOM 679 C CA . GLU A 1 80 ? 23.829 -9.122 -42.473 1.00 46.47 80 GLU A CA 1
ATOM 680 C C . GLU A 1 80 ? 23.205 -7.859 -41.863 1.00 46.47 80 GLU A C 1
ATOM 682 O O . GLU A 1 80 ? 23.930 -6.909 -41.573 1.00 46.47 80 GLU A O 1
ATOM 687 N N . LYS A 1 81 ? 21.902 -7.867 -41.547 1.00 47.69 81 LYS A N 1
ATOM 688 C CA . LYS A 1 81 ? 21.233 -6.757 -40.833 1.00 47.69 81 LYS A CA 1
ATOM 689 C C . LYS A 1 81 ? 21.709 -6.591 -39.383 1.00 47.69 81 LYS A C 1
ATOM 691 O O . LYS A 1 81 ? 21.754 -5.478 -38.868 1.00 47.69 81 LYS A O 1
ATOM 696 N N . LEU A 1 82 ? 22.107 -7.679 -38.720 1.00 44.06 82 LEU A N 1
ATOM 697 C CA . LEU A 1 82 ? 22.684 -7.654 -37.365 1.00 44.06 82 LEU A CA 1
ATOM 698 C C . LEU A 1 82 ? 24.143 -7.162 -37.338 1.00 44.06 82 LEU A C 1
ATOM 700 O O . LEU A 1 82 ? 24.641 -6.779 -36.279 1.00 44.06 82 LEU A O 1
ATOM 704 N N . ARG A 1 83 ? 24.818 -7.136 -38.495 1.00 46.50 83 ARG A N 1
ATOM 705 C CA . ARG A 1 83 ? 26.215 -6.701 -38.672 1.00 46.50 83 ARG A CA 1
ATOM 706 C C . ARG A 1 83 ? 26.404 -5.196 -38.409 1.00 46.50 83 ARG A C 1
ATOM 708 O O . ARG A 1 83 ? 27.520 -4.768 -38.125 1.00 46.50 83 ARG A O 1
ATOM 715 N N . GLU A 1 84 ? 25.326 -4.406 -38.454 1.00 48.88 84 GLU A N 1
ATOM 716 C CA . GLU A 1 84 ? 25.341 -2.947 -38.247 1.00 48.88 84 GLU A CA 1
ATOM 717 C C . GLU A 1 84 ? 25.267 -2.489 -36.775 1.00 48.88 84 GLU A C 1
ATOM 719 O O . GLU A 1 84 ? 25.462 -1.301 -36.508 1.00 48.88 84 GLU A O 1
ATOM 724 N N . PHE A 1 85 ? 25.029 -3.389 -35.810 1.00 46.22 85 PHE A N 1
ATOM 725 C CA . PHE A 1 85 ? 24.834 -3.025 -34.398 1.00 46.22 85 PHE A CA 1
ATOM 726 C C . PHE A 1 85 ? 25.951 -3.558 -33.499 1.00 46.22 85 PHE A C 1
ATOM 728 O O . PHE A 1 85 ? 26.092 -4.766 -33.299 1.00 46.22 85 PHE A O 1
ATOM 735 N N . LYS A 1 86 ? 26.724 -2.660 -32.874 1.00 49.34 86 LYS A N 1
ATOM 736 C CA . LYS A 1 86 ? 27.682 -3.066 -31.830 1.00 49.34 86 LYS A CA 1
ATOM 737 C C . LYS A 1 86 ? 26.929 -3.349 -30.518 1.00 49.34 86 LYS A C 1
ATOM 739 O O . LYS A 1 86 ? 26.045 -2.571 -30.163 1.00 49.34 86 LYS A O 1
ATOM 744 N N . PRO A 1 87 ? 27.299 -4.378 -29.728 1.00 43.94 87 PRO A N 1
ATOM 745 C CA . PRO A 1 87 ? 26.669 -4.671 -28.431 1.00 43.94 87 PRO A CA 1
ATOM 746 C C . PRO A 1 87 ? 26.565 -3.451 -27.496 1.00 43.94 87 PRO A C 1
ATOM 748 O O . PRO A 1 87 ? 25.531 -3.247 -26.863 1.00 43.94 87 PRO A O 1
ATOM 751 N N . ASN A 1 88 ? 27.588 -2.590 -27.507 1.00 47.00 88 ASN A N 1
ATOM 752 C CA . ASN A 1 88 ? 27.654 -1.370 -26.699 1.00 47.00 88 ASN A CA 1
ATOM 753 C C . ASN A 1 88 ? 26.650 -0.278 -27.124 1.00 47.00 88 ASN A C 1
ATOM 755 O O . ASN A 1 88 ? 26.382 0.622 -26.336 1.00 47.00 88 ASN A O 1
ATOM 759 N N . GLU A 1 89 ? 26.108 -0.301 -28.347 1.00 45.25 89 GLU A N 1
ATOM 760 C CA . GLU A 1 89 ? 25.128 0.699 -28.807 1.00 45.25 89 GLU A CA 1
ATOM 761 C C . GLU A 1 89 ? 23.725 0.409 -28.262 1.00 45.25 89 GLU A C 1
ATOM 763 O O . GLU A 1 89 ? 23.013 1.336 -27.891 1.00 45.25 89 GLU A O 1
ATOM 768 N N . LEU A 1 90 ? 23.350 -0.868 -28.117 1.00 44.66 90 LEU A N 1
ATOM 769 C CA . LEU A 1 90 ? 22.081 -1.275 -27.500 1.00 44.66 90 LEU A CA 1
ATOM 770 C C . LEU A 1 90 ? 22.084 -1.045 -25.980 1.00 44.66 90 LEU A C 1
ATOM 772 O O . LEU A 1 90 ? 21.058 -0.695 -25.400 1.00 44.66 90 LEU A O 1
ATOM 776 N N . GLU A 1 91 ? 23.234 -1.247 -25.338 1.00 46.03 91 GLU A N 1
ATOM 777 C CA . GLU A 1 91 ? 23.436 -0.977 -23.911 1.00 46.03 91 GLU A CA 1
ATOM 778 C C . GLU A 1 91 ? 23.397 0.533 -23.634 1.00 46.03 91 GLU A C 1
ATOM 780 O O . GLU A 1 91 ? 22.615 0.968 -22.794 1.00 46.03 91 GLU A O 1
ATOM 785 N N . LYS A 1 92 ? 24.056 1.345 -24.474 1.00 43.50 92 LYS A N 1
ATOM 786 C CA . LYS A 1 92 ? 23.905 2.811 -24.474 1.00 43.50 92 LYS A CA 1
ATOM 787 C C . LYS A 1 92 ? 22.471 3.279 -24.732 1.00 43.50 92 LYS A C 1
ATOM 789 O O . LYS A 1 92 ? 22.033 4.250 -24.124 1.00 43.50 92 LYS A O 1
ATOM 794 N N . LEU A 1 93 ? 21.719 2.611 -25.610 1.00 46.06 93 LEU A N 1
ATOM 795 C CA . LEU A 1 93 ? 20.312 2.947 -25.863 1.00 46.06 93 LEU A CA 1
ATOM 796 C C . LEU A 1 93 ? 19.428 2.652 -24.641 1.00 46.06 93 LEU A C 1
ATOM 798 O O . LEU A 1 93 ? 18.540 3.438 -24.315 1.00 46.06 93 LEU A O 1
ATOM 802 N N . LYS A 1 94 ? 19.678 1.539 -23.941 1.00 49.41 94 LYS A N 1
ATOM 803 C CA . LYS A 1 94 ? 18.985 1.194 -22.690 1.00 49.41 94 LYS A CA 1
ATOM 804 C C . LYS A 1 94 ? 19.322 2.176 -21.568 1.00 49.41 94 LYS A C 1
ATOM 806 O O . LYS A 1 94 ? 18.400 2.674 -20.927 1.00 49.41 94 LYS A O 1
ATOM 811 N N . GLU A 1 95 ? 20.600 2.516 -21.407 1.00 51.12 95 GLU A N 1
ATOM 812 C CA . GLU A 1 95 ? 21.072 3.561 -20.486 1.00 51.12 95 GLU A CA 1
ATOM 813 C C . GLU A 1 95 ? 20.479 4.941 -20.824 1.00 51.12 95 GLU A C 1
ATOM 815 O O . GLU A 1 95 ? 20.222 5.748 -19.932 1.00 51.12 95 GLU A O 1
ATOM 820 N N . SER A 1 96 ? 20.200 5.214 -22.107 1.00 61.75 96 SER A N 1
ATOM 821 C CA . SER A 1 96 ? 19.579 6.475 -22.535 1.00 61.75 96 SER A CA 1
ATOM 822 C C . SER A 1 96 ? 18.095 6.599 -22.156 1.00 61.75 96 SER A C 1
ATOM 824 O O . SER A 1 96 ? 17.587 7.716 -22.038 1.00 61.75 96 SER A O 1
ATOM 826 N N . LEU A 1 97 ? 17.398 5.475 -21.933 1.00 70.88 97 LEU A N 1
ATOM 827 C CA . LEU A 1 97 ? 15.963 5.434 -21.622 1.00 70.88 97 LEU A CA 1
ATOM 828 C C . LEU A 1 97 ? 15.683 5.263 -20.124 1.00 70.88 97 LEU A C 1
ATOM 830 O O . LEU A 1 97 ? 14.781 5.917 -19.599 1.00 70.88 97 LEU A O 1
ATOM 834 N N . ILE A 1 98 ? 16.443 4.414 -19.430 1.00 87.31 98 ILE A N 1
ATOM 835 C CA . ILE A 1 98 ? 16.266 4.133 -18.001 1.00 87.31 98 ILE A CA 1
ATOM 836 C C . ILE A 1 98 ? 17.616 4.305 -17.310 1.00 87.31 98 ILE A C 1
ATOM 838 O O . ILE A 1 98 ? 18.568 3.592 -17.608 1.00 87.31 98 ILE A O 1
ATOM 842 N N . SER A 1 99 ? 17.684 5.246 -16.373 1.00 89.88 99 SER A N 1
ATOM 843 C CA . SER A 1 99 ? 18.873 5.466 -15.546 1.00 89.88 99 SER A CA 1
ATOM 844 C C . SER A 1 99 ? 18.786 4.703 -14.223 1.00 89.88 99 SER A C 1
ATOM 846 O O . SER A 1 99 ? 17.686 4.446 -13.734 1.00 89.88 99 SER A O 1
ATOM 848 N N . ASP A 1 100 ? 19.924 4.435 -13.575 1.00 90.12 100 ASP A N 1
ATOM 849 C CA . ASP A 1 100 ? 19.958 3.868 -12.211 1.00 90.12 100 ASP A CA 1
ATOM 850 C C . ASP A 1 100 ? 19.148 4.708 -11.214 1.00 90.12 100 ASP A C 1
ATOM 852 O O . ASP A 1 100 ? 18.507 4.190 -10.302 1.00 90.12 100 ASP A O 1
ATOM 856 N N . ARG A 1 101 ? 19.109 6.025 -11.439 1.00 92.81 101 ARG A N 1
ATOM 857 C CA . ARG A 1 101 ? 18.276 6.965 -10.687 1.00 92.81 101 ARG A CA 1
ATOM 858 C C . ARG A 1 101 ? 16.782 6.679 -10.869 1.00 92.81 101 ARG A C 1
ATOM 860 O O . ARG A 1 101 ? 16.034 6.766 -9.900 1.00 92.81 101 ARG A O 1
ATOM 867 N N . ASP A 1 102 ? 16.342 6.333 -12.079 1.00 94.75 102 ASP A N 1
ATOM 868 C CA . ASP A 1 102 ? 14.951 5.940 -12.337 1.00 94.75 102 ASP A CA 1
ATOM 869 C C . ASP A 1 102 ? 14.617 4.612 -11.657 1.00 94.75 102 ASP A C 1
ATOM 871 O O . ASP A 1 102 ? 13.581 4.515 -11.003 1.00 94.75 102 ASP A O 1
ATOM 875 N N . VAL A 1 103 ? 15.515 3.624 -11.758 1.00 94.94 103 VAL A N 1
ATOM 876 C CA . VAL A 1 103 ? 15.369 2.322 -11.088 1.00 94.94 103 VAL A CA 1
ATOM 877 C C . VAL A 1 103 ? 15.202 2.516 -9.584 1.00 94.94 103 VAL A C 1
ATOM 879 O O . VAL A 1 103 ? 14.257 1.990 -8.997 1.00 94.94 103 VAL A O 1
ATOM 882 N N . LEU A 1 104 ? 16.065 3.329 -8.972 1.00 96.25 104 LEU A N 1
ATOM 883 C CA . LEU A 1 104 ? 16.010 3.612 -7.543 1.00 96.25 104 LEU A CA 1
ATOM 884 C C . LEU A 1 104 ? 14.710 4.327 -7.144 1.00 96.25 104 LEU A C 1
ATOM 886 O O . LEU A 1 104 ? 14.103 3.962 -6.141 1.00 96.25 104 LEU A O 1
ATOM 890 N N . CYS A 1 105 ? 14.233 5.295 -7.936 1.00 97.69 105 CYS A N 1
ATOM 891 C CA . CYS A 1 105 ? 12.944 5.951 -7.680 1.00 97.69 105 CYS A CA 1
ATOM 892 C C . CYS A 1 105 ? 11.777 4.954 -7.708 1.00 97.69 105 CYS A C 1
ATOM 894 O O . CYS A 1 105 ? 10.934 4.975 -6.814 1.00 97.69 105 CYS A O 1
ATOM 896 N N . VAL A 1 106 ? 11.741 4.065 -8.706 1.00 97.75 106 VAL A N 1
ATOM 897 C CA . VAL A 1 106 ? 10.697 3.035 -8.829 1.00 97.75 106 VAL A CA 1
ATOM 898 C C . VAL A 1 106 ? 10.748 2.061 -7.652 1.00 97.75 106 VAL A C 1
ATOM 900 O O . VAL A 1 106 ? 9.708 1.723 -7.095 1.00 97.75 106 VAL A O 1
ATOM 903 N N . GLN A 1 107 ? 11.944 1.653 -7.222 1.00 97.94 107 GLN A N 1
ATOM 904 C CA . GLN A 1 107 ? 12.121 0.790 -6.051 1.00 97.94 107 GLN A CA 1
ATOM 905 C C . GLN A 1 107 ? 11.658 1.461 -4.756 1.00 97.94 107 GLN A C 1
ATOM 907 O O . GLN A 1 107 ? 10.978 0.822 -3.957 1.00 97.94 107 GLN A O 1
ATOM 912 N N . ILE A 1 108 ? 11.992 2.740 -4.552 1.00 97.75 108 ILE A N 1
ATOM 913 C CA . ILE A 1 108 ? 11.537 3.499 -3.381 1.00 97.75 108 ILE A CA 1
ATOM 914 C C . ILE A 1 108 ? 10.014 3.623 -3.395 1.00 97.75 108 ILE A C 1
ATOM 916 O O . ILE A 1 108 ? 9.381 3.369 -2.378 1.00 97.75 108 ILE A O 1
ATOM 920 N N . ALA A 1 109 ? 9.415 3.959 -4.539 1.00 97.94 109 ALA A N 1
ATOM 921 C CA . ALA A 1 109 ? 7.963 4.022 -4.659 1.00 97.94 109 ALA A CA 1
ATOM 922 C C . ALA A 1 109 ? 7.306 2.667 -4.361 1.00 97.94 109 ALA A C 1
ATOM 924 O O . ALA A 1 109 ? 6.361 2.616 -3.583 1.00 97.94 109 ALA A O 1
A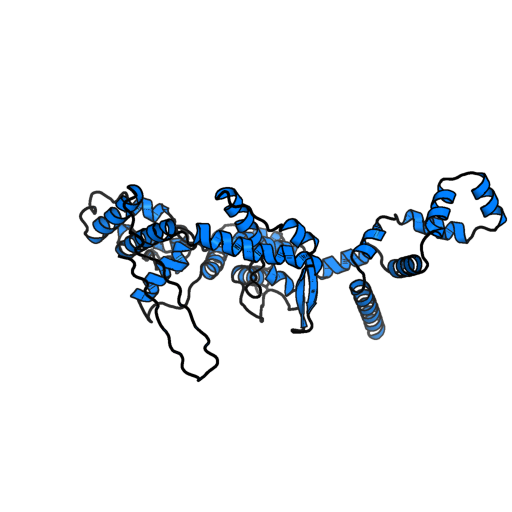TOM 925 N N . GLY A 1 110 ? 7.846 1.569 -4.902 1.00 97.50 110 GLY A N 1
ATOM 926 C CA . GLY A 1 110 ? 7.370 0.216 -4.606 1.00 97.50 110 GLY A CA 1
ATOM 927 C C . GLY A 1 110 ? 7.490 -0.151 -3.124 1.00 97.50 110 GLY A C 1
ATOM 928 O O . GLY A 1 110 ? 6.576 -0.750 -2.568 1.00 97.50 110 GLY A O 1
ATOM 929 N N . LEU A 1 111 ? 8.569 0.256 -2.450 1.00 98.00 111 LEU A N 1
ATOM 930 C CA . LEU A 1 111 ? 8.734 0.052 -1.008 1.00 98.00 111 LEU A CA 1
ATOM 931 C C . LEU A 1 111 ? 7.735 0.878 -0.182 1.00 98.00 111 LEU A C 1
ATOM 933 O O . LEU A 1 111 ? 7.293 0.433 0.874 1.00 98.00 111 LEU A O 1
ATOM 937 N N . CYS A 1 112 ? 7.403 2.078 -0.654 1.00 97.75 112 CYS A N 1
ATOM 938 C CA . CYS A 1 112 ? 6.650 3.072 0.103 1.00 97.75 112 CYS A CA 1
ATOM 939 C C . CYS A 1 112 ? 5.149 3.132 -0.235 1.00 97.75 112 CYS A C 1
ATOM 941 O O . CYS A 1 112 ? 4.445 3.938 0.372 1.00 97.75 112 CYS A O 1
ATOM 943 N N . HIS A 1 113 ? 4.658 2.333 -1.189 1.00 96.62 113 HIS A N 1
ATOM 944 C CA . HIS A 1 113 ? 3.296 2.479 -1.722 1.00 96.62 113 HIS A CA 1
ATOM 945 C C . HIS A 1 113 ? 2.179 2.246 -0.692 1.00 96.62 113 HIS A C 1
ATOM 947 O O . HIS A 1 113 ? 1.122 2.854 -0.819 1.00 96.62 113 HIS A O 1
ATOM 953 N N . ASP A 1 114 ? 2.465 1.451 0.343 1.00 97.62 114 ASP A N 1
ATOM 954 C CA . ASP A 1 114 ? 1.527 1.047 1.398 1.00 97.62 114 ASP A CA 1
ATOM 955 C C . ASP A 1 114 ? 1.803 1.699 2.768 1.00 97.62 114 ASP A C 1
ATOM 957 O O . ASP A 1 114 ? 1.196 1.327 3.776 1.00 97.62 114 ASP A O 1
ATOM 961 N N . LEU A 1 115 ? 2.707 2.689 2.853 1.00 97.62 115 LEU A N 1
ATOM 962 C CA . LEU A 1 115 ? 3.051 3.359 4.125 1.00 97.62 115 LEU A CA 1
ATOM 963 C C . LEU A 1 115 ? 1.851 4.015 4.824 1.00 97.62 115 LEU A C 1
ATOM 965 O O . LEU A 1 115 ? 1.890 4.263 6.027 1.00 97.62 115 LEU A O 1
ATOM 969 N N . GLY A 1 116 ? 0.811 4.341 4.064 1.00 96.69 116 GLY A N 1
ATOM 970 C CA . GLY A 1 116 ? -0.386 5.038 4.507 1.00 96.69 116 GLY A CA 1
ATOM 971 C C . GLY A 1 116 ? -1.512 4.131 4.988 1.00 96.69 116 GLY A C 1
ATOM 972 O O . GLY A 1 116 ? -2.565 4.648 5.373 1.00 96.69 116 GLY A O 1
ATOM 973 N N . HIS A 1 117 ? -1.344 2.806 4.979 1.00 97.31 117 HIS A N 1
ATOM 974 C CA . HIS A 1 117 ? -2.362 1.911 5.520 1.00 97.31 117 HIS A CA 1
ATOM 975 C C . HIS A 1 117 ? -2.578 2.141 7.020 1.00 97.31 117 HIS A C 1
ATOM 977 O O . HIS A 1 117 ? -1.643 2.151 7.819 1.00 97.31 117 HIS A O 1
ATOM 983 N N . GLY A 1 118 ? -3.846 2.313 7.394 1.00 95.94 118 GLY A N 1
ATOM 984 C CA . GLY A 1 118 ? -4.270 2.389 8.787 1.00 95.94 118 GLY A CA 1
ATOM 985 C C . GLY A 1 118 ? -4.525 1.004 9.393 1.00 95.94 118 GLY A C 1
ATOM 986 O O . GLY A 1 118 ? -4.223 -0.022 8.773 1.00 95.94 118 GLY A O 1
ATOM 987 N N . PRO A 1 119 ? -5.123 0.953 10.596 1.00 96.81 119 PRO A N 1
ATOM 988 C CA . PRO A 1 119 ? -5.433 -0.301 11.270 1.00 96.81 119 PRO A CA 1
ATOM 989 C C . PRO A 1 119 ? -6.227 -1.274 10.386 1.00 96.81 119 PRO A C 1
ATOM 991 O O . PRO A 1 119 ? -7.270 -0.914 9.845 1.00 96.81 119 PRO A O 1
ATOM 994 N N . TYR A 1 120 ? -5.774 -2.522 10.278 1.00 95.94 120 TYR A N 1
ATOM 995 C CA . TYR A 1 120 ? -6.361 -3.569 9.433 1.00 95.94 120 TYR A CA 1
ATOM 996 C C . TYR A 1 120 ? -6.429 -3.210 7.931 1.00 95.94 120 TYR A C 1
ATOM 998 O O . TYR A 1 120 ? -7.321 -3.671 7.211 1.00 95.94 120 TYR A O 1
ATOM 1006 N N . SER A 1 121 ? -5.477 -2.412 7.437 1.00 95.50 121 SER A N 1
ATOM 1007 C CA . SER A 1 121 ? -5.290 -2.105 6.009 1.00 95.50 121 SER A CA 1
ATOM 1008 C C . SER A 1 121 ? -6.555 -1.510 5.368 1.00 95.50 121 SER A C 1
ATOM 1010 O O . SER A 1 121 ? -7.004 -0.442 5.787 1.00 95.50 121 SER A O 1
ATOM 1012 N N . HIS A 1 122 ? -7.164 -2.201 4.391 1.00 94.81 122 HIS A N 1
ATOM 1013 C CA . HIS A 1 122 ? -8.349 -1.731 3.660 1.00 94.81 122 HIS A CA 1
ATOM 1014 C C . HIS A 1 122 ? -9.620 -1.568 4.508 1.00 94.81 122 HIS A C 1
ATOM 1016 O O . HIS A 1 122 ? -10.620 -0.995 4.070 1.00 94.81 122 HIS A O 1
ATOM 1022 N N . PHE A 1 123 ? -9.624 -2.119 5.720 1.00 96.25 123 PHE A N 1
ATOM 1023 C CA . PHE A 1 123 ? -10.705 -1.889 6.665 1.00 96.25 123 PHE A CA 1
ATOM 1024 C C . PHE A 1 123 ? -10.781 -0.410 7.082 1.00 96.25 123 PHE A C 1
ATOM 1026 O O . PHE A 1 123 ? -11.879 0.143 7.203 1.00 96.25 123 PHE A O 1
ATOM 1033 N N . TYR A 1 124 ? -9.632 0.236 7.301 1.00 96.00 124 TYR A N 1
ATOM 1034 C CA . TYR A 1 124 ? -9.596 1.600 7.815 1.00 96.00 124 TYR A CA 1
ATOM 1035 C C . TYR A 1 124 ? -10.111 2.606 6.782 1.00 96.00 124 TYR A C 1
ATOM 1037 O O . TYR A 1 124 ? -11.089 3.301 7.052 1.00 96.00 124 TYR A O 1
ATOM 1045 N N . ASP A 1 125 ? -9.515 2.655 5.591 1.00 93.25 125 ASP A N 1
ATOM 1046 C CA . ASP A 1 125 ? -9.914 3.568 4.512 1.00 93.25 125 ASP A CA 1
ATOM 1047 C C . ASP A 1 125 ? -11.263 3.178 3.885 1.00 93.25 125 ASP A C 1
ATOM 1049 O O . ASP A 1 125 ? -12.127 4.036 3.699 1.00 93.25 125 ASP A O 1
ATOM 1053 N N . GLY A 1 126 ? -11.476 1.886 3.625 1.00 91.62 126 GLY A N 1
ATOM 1054 C CA . GLY A 1 126 ? -12.622 1.375 2.874 1.00 91.62 126 GLY A CA 1
ATOM 1055 C C . GLY A 1 126 ? -13.880 1.063 3.687 1.00 91.62 126 GLY A C 1
ATOM 1056 O O . GLY A 1 126 ? -14.927 0.822 3.093 1.00 91.62 126 GLY A O 1
ATOM 1057 N N . MET A 1 127 ? -13.827 1.042 5.024 1.00 94.31 127 MET A N 1
ATOM 1058 C CA . MET A 1 127 ? -15.019 0.794 5.850 1.00 94.31 127 MET A CA 1
ATOM 1059 C C . MET A 1 127 ? -15.171 1.797 6.991 1.00 94.31 127 MET A C 1
ATOM 1061 O O . MET A 1 127 ? -16.242 2.389 7.148 1.00 94.31 127 MET A O 1
ATOM 1065 N N . PHE A 1 128 ? -14.133 1.994 7.804 1.00 95.25 128 PHE A N 1
ATOM 1066 C CA . PHE A 1 128 ? -14.217 2.895 8.953 1.00 95.25 128 PHE A CA 1
ATOM 1067 C C . PHE A 1 128 ? -14.320 4.364 8.522 1.00 95.25 128 PHE A C 1
ATOM 1069 O O . PHE A 1 128 ? -15.270 5.049 8.904 1.00 95.25 128 PHE A O 1
ATOM 1076 N N . MET A 1 129 ? -13.401 4.837 7.678 1.00 93.38 129 MET A N 1
ATOM 1077 C CA . MET A 1 129 ? -13.386 6.224 7.206 1.00 93.38 129 MET A CA 1
ATOM 1078 C C . MET A 1 129 ? -14.592 6.554 6.323 1.00 93.38 129 MET A C 1
ATOM 1080 O O . MET A 1 129 ? -15.133 7.658 6.409 1.00 93.38 129 MET A O 1
ATOM 1084 N N . GLU A 1 130 ? -15.090 5.587 5.550 1.00 92.00 130 GLU A N 1
ATOM 1085 C CA . GLU A 1 130 ? -16.353 5.731 4.820 1.00 92.00 130 GLU A CA 1
ATOM 1086 C C . GLU A 1 130 ? -17.547 5.922 5.760 1.00 92.00 130 GLU A C 1
ATOM 1088 O O . GLU A 1 130 ? -18.352 6.829 5.559 1.00 92.00 130 GLU A O 1
ATOM 1093 N N . ALA A 1 131 ? -17.634 5.137 6.837 1.00 92.88 131 ALA A N 1
ATOM 1094 C CA . ALA A 1 131 ? -18.700 5.291 7.822 1.00 92.88 131 ALA A CA 1
ATOM 1095 C C . ALA A 1 131 ? -18.620 6.635 8.571 1.00 92.88 131 ALA A C 1
ATOM 1097 O O . ALA A 1 131 ? -19.652 7.228 8.896 1.00 92.88 131 ALA A O 1
ATOM 1098 N N . ILE A 1 132 ? -17.410 7.149 8.824 1.00 91.94 132 ILE A N 1
ATOM 1099 C CA . ILE A 1 132 ? -17.210 8.494 9.384 1.00 91.94 132 ILE A CA 1
ATOM 1100 C C . ILE A 1 132 ? -17.701 9.568 8.410 1.00 91.94 132 ILE A C 1
ATOM 1102 O O . ILE A 1 132 ? -18.406 10.491 8.828 1.00 91.94 132 ILE A O 1
ATOM 1106 N N . ARG A 1 133 ? -17.362 9.445 7.123 1.00 88.25 133 ARG A N 1
ATOM 1107 C CA . ARG A 1 133 ? -17.822 10.351 6.063 1.00 88.25 133 ARG A CA 1
ATOM 1108 C C . ARG A 1 133 ? -19.346 10.364 5.976 1.00 88.25 133 ARG A C 1
ATOM 1110 O O . ARG A 1 133 ? -19.937 11.439 5.977 1.00 88.25 133 ARG A O 1
ATOM 1117 N N . ASP A 1 134 ? -19.983 9.198 5.981 1.00 87.19 134 ASP A N 1
ATOM 1118 C CA . ASP A 1 134 ? -21.443 9.086 5.919 1.00 87.19 134 ASP A CA 1
ATOM 1119 C C . ASP A 1 134 ? -22.117 9.719 7.149 1.00 87.19 134 ASP A C 1
ATOM 1121 O O . ASP A 1 134 ? -23.161 10.361 7.032 1.00 87.19 134 ASP A O 1
ATOM 1125 N N . LYS A 1 135 ? -21.488 9.611 8.328 1.00 85.31 135 LYS A N 1
ATOM 1126 C CA . LYS A 1 135 ? -21.966 10.229 9.575 1.00 85.31 135 LYS A CA 1
ATOM 1127 C C . LYS A 1 135 ? -21.786 11.754 9.605 1.00 85.31 135 LYS A C 1
ATOM 1129 O O . LYS A 1 135 ? -22.648 12.442 10.145 1.00 85.31 135 LYS A O 1
ATOM 1134 N N . LYS A 1 136 ? -20.675 12.279 9.071 1.00 80.25 136 LYS A N 1
ATOM 1135 C CA . LYS A 1 136 ? -20.331 13.721 9.069 1.00 80.25 136 LYS A CA 1
ATOM 1136 C C . LYS A 1 136 ? -20.865 14.475 7.835 1.00 80.25 136 LYS A C 1
ATOM 1138 O O . LYS A 1 136 ? -20.929 15.701 7.839 1.00 80.25 136 LYS A O 1
ATOM 1143 N N . GLY A 1 137 ? -21.289 13.774 6.783 1.00 72.25 137 GLY A N 1
ATOM 1144 C CA . GLY A 1 137 ? -21.873 14.369 5.580 1.00 72.25 137 GLY A CA 1
ATOM 1145 C C . GLY A 1 137 ? -20.911 15.300 4.826 1.00 72.25 137 GLY A C 1
ATOM 1146 O O . GLY A 1 137 ? -19.722 15.019 4.698 1.00 72.25 137 GLY A O 1
ATOM 1147 N N . LYS A 1 138 ? -21.432 16.428 4.314 1.00 57.16 138 LYS A N 1
ATOM 1148 C CA . LYS A 1 138 ? -20.691 17.410 3.487 1.00 57.16 138 LYS A CA 1
ATOM 1149 C C . LYS A 1 138 ? -19.522 18.109 4.203 1.00 57.16 138 LYS A C 1
ATOM 1151 O O . LYS A 1 138 ? -18.754 18.791 3.535 1.00 57.16 138 LYS A O 1
ATOM 1156 N N . GLU A 1 139 ? -19.398 17.971 5.523 1.00 56.72 139 GLU A N 1
ATOM 1157 C CA . GLU A 1 139 ? -18.285 18.532 6.304 1.00 56.72 139 GLU A CA 1
ATOM 1158 C C . GLU A 1 139 ? -17.026 17.652 6.263 1.00 56.72 139 GLU A C 1
ATOM 1160 O O . GLU A 1 139 ? -15.953 18.088 6.678 1.00 56.72 139 GLU A O 1
ATOM 1165 N N . PHE A 1 140 ? -17.125 16.420 5.749 1.00 63.12 140 PHE A N 1
ATOM 1166 C CA . PHE A 1 140 ? -15.963 15.558 5.581 1.00 63.12 140 PHE A CA 1
ATOM 1167 C C . PHE A 1 140 ? -15.211 15.911 4.293 1.00 63.12 140 PHE A C 1
ATOM 1169 O O . PHE A 1 140 ? -15.746 15.837 3.185 1.00 63.12 140 PHE A O 1
ATOM 1176 N N . ASN A 1 141 ? -13.959 16.329 4.459 1.00 54.44 141 ASN A N 1
ATOM 1177 C CA . ASN A 1 141 ? -13.140 16.879 3.391 1.00 54.44 141 ASN A CA 1
ATOM 1178 C C . ASN A 1 141 ? -12.662 15.765 2.441 1.00 54.44 141 ASN A C 1
ATOM 1180 O O . ASN A 1 141 ? -11.753 15.012 2.783 1.00 54.44 141 ASN A O 1
ATOM 1184 N N . GLY A 1 142 ? -13.272 15.689 1.254 1.00 60.69 142 GLY A N 1
ATOM 1185 C CA . GLY A 1 142 ? -12.799 14.904 0.108 1.00 60.69 142 GLY A CA 1
ATOM 1186 C C . GLY A 1 142 ? -12.824 13.377 0.261 1.00 60.69 142 GLY A C 1
ATOM 1187 O O . GLY A 1 142 ? -12.992 12.816 1.343 1.00 60.69 142 GLY A O 1
ATOM 1188 N N . LYS A 1 143 ? -12.660 12.685 -0.872 1.00 73.69 143 LYS A N 1
ATOM 1189 C CA . LYS A 1 143 ? -12.283 11.267 -0.878 1.00 73.69 143 LYS A CA 1
ATOM 1190 C C . LYS A 1 143 ? -10.835 11.191 -0.380 1.00 73.69 143 LYS A C 1
ATOM 1192 O O . LYS A 1 143 ? -10.008 11.959 -0.859 1.00 73.69 143 LYS A O 1
ATOM 1197 N N . TRP A 1 144 ? -10.570 10.323 0.586 1.00 85.69 144 TRP A N 1
ATOM 1198 C CA . TRP A 1 144 ? -9.238 10.064 1.129 1.00 85.69 144 TRP A CA 1
ATOM 1199 C C . TRP A 1 144 ? -8.934 8.588 0.909 1.00 85.69 144 TRP A C 1
ATOM 1201 O O . TRP A 1 144 ? -9.798 7.752 1.183 1.00 85.69 144 TRP A O 1
ATOM 1211 N N . GLU A 1 145 ? -7.749 8.291 0.391 1.00 90.56 145 GLU A N 1
ATOM 1212 C CA . GLU A 1 145 ? -7.291 6.931 0.109 1.00 90.56 145 GLU A CA 1
ATOM 1213 C C . GLU A 1 145 ? -5.947 6.683 0.812 1.00 90.56 145 GLU A C 1
ATOM 1215 O O . GLU A 1 145 ? -5.227 7.629 1.152 1.00 90.56 145 GLU A O 1
ATOM 1220 N N . HIS A 1 146 ? -5.597 5.419 1.062 1.00 94.19 146 HIS A N 1
ATOM 1221 C CA . HIS A 1 146 ? -4.329 5.087 1.724 1.00 94.19 146 HIS A CA 1
ATOM 1222 C C . HIS A 1 146 ? -3.115 5.512 0.883 1.00 94.19 146 HIS A C 1
ATOM 1224 O O . HIS A 1 146 ? -2.052 5.777 1.442 1.00 94.19 146 HIS A O 1
ATOM 1230 N N . GLU A 1 147 ? -3.254 5.661 -0.435 1.00 94.69 147 GLU A N 1
ATOM 1231 C CA . GLU A 1 147 ? -2.200 6.188 -1.301 1.00 94.69 147 GLU A CA 1
ATOM 1232 C C . GLU A 1 147 ? -1.882 7.666 -1.010 1.00 94.69 147 GLU A C 1
ATOM 1234 O O . GLU A 1 147 ? -0.712 8.057 -1.036 1.00 94.69 147 GLU A O 1
ATOM 1239 N N . ASP A 1 148 ? -2.888 8.487 -0.671 1.00 93.12 148 ASP A N 1
ATOM 1240 C CA . ASP A 1 148 ? -2.664 9.878 -0.244 1.00 93.12 148 ASP A CA 1
ATOM 1241 C C . ASP A 1 148 ? -1.845 9.903 1.055 1.00 93.12 148 ASP A C 1
ATOM 1243 O O . ASP A 1 148 ? -0.836 10.603 1.159 1.00 93.12 148 ASP A O 1
ATOM 1247 N N . ALA A 1 149 ? -2.232 9.068 2.022 1.00 95.44 149 ALA 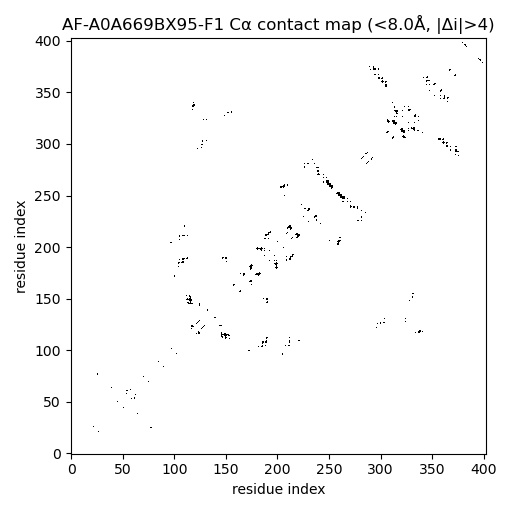A N 1
ATOM 1248 C CA . ALA A 1 149 ? -1.518 8.935 3.286 1.00 95.44 149 ALA A CA 1
ATOM 1249 C C . ALA A 1 149 ? -0.114 8.340 3.121 1.00 95.44 149 ALA A C 1
ATOM 1251 O O . ALA A 1 149 ? 0.783 8.684 3.882 1.00 95.44 149 ALA A O 1
ATOM 1252 N N . SER A 1 150 ? 0.112 7.489 2.119 1.00 97.62 150 SER A N 1
ATOM 1253 C CA . SER A 1 150 ? 1.433 6.916 1.834 1.00 97.62 150 SER A CA 1
ATOM 1254 C C . SER A 1 150 ? 2.409 7.985 1.353 1.00 97.62 150 SER A C 1
ATOM 1256 O O . SER A 1 150 ? 3.556 8.020 1.796 1.00 97.62 150 SER A O 1
ATOM 1258 N N . VAL A 1 151 ? 1.942 8.916 0.515 1.00 97.00 151 VAL A N 1
ATOM 1259 C CA . VAL A 1 151 ? 2.722 10.092 0.104 1.00 97.00 151 VAL A CA 1
ATOM 1260 C C . VAL A 1 151 ? 3.015 11.012 1.292 1.00 97.00 151 VAL A C 1
ATOM 1262 O O . VAL A 1 151 ? 4.151 11.458 1.466 1.00 97.00 151 VAL A O 1
ATOM 1265 N N . GLU A 1 152 ? 2.015 11.294 2.127 1.00 97.12 152 GLU A N 1
ATOM 1266 C CA . GLU A 1 152 ? 2.191 12.139 3.314 1.00 97.12 152 GLU A CA 1
ATOM 1267 C C . GLU A 1 152 ? 3.150 11.506 4.331 1.00 97.12 152 GLU A C 1
ATOM 1269 O O . GLU A 1 152 ? 4.050 12.183 4.834 1.00 97.12 152 GLU A O 1
ATOM 1274 N N . MET A 1 153 ? 3.021 10.201 4.580 1.00 97.81 153 MET A N 1
ATOM 1275 C CA . MET A 1 153 ? 3.892 9.449 5.481 1.00 97.81 153 MET A CA 1
ATOM 1276 C C . MET A 1 153 ? 5.316 9.350 4.934 1.00 97.81 153 MET A C 1
ATOM 1278 O O . MET A 1 153 ? 6.273 9.494 5.691 1.00 97.81 153 MET A O 1
ATOM 1282 N N . PHE A 1 154 ? 5.483 9.167 3.622 1.00 97.56 154 PHE A N 1
ATOM 1283 C CA . PHE A 1 154 ? 6.798 9.191 2.986 1.00 97.56 154 PHE A CA 1
ATOM 1284 C C . PHE A 1 154 ? 7.494 10.543 3.190 1.00 97.56 154 PHE A C 1
ATOM 1286 O O . PHE A 1 154 ? 8.642 10.586 3.632 1.00 97.56 154 PHE A O 1
ATOM 1293 N N . ASN A 1 155 ? 6.787 11.650 2.955 1.00 96.62 155 ASN A N 1
ATOM 1294 C CA . ASN A 1 155 ? 7.315 12.991 3.212 1.00 96.62 155 ASN A CA 1
ATOM 1295 C C . ASN A 1 155 ? 7.641 13.205 4.698 1.00 96.62 155 ASN A C 1
ATOM 1297 O O . ASN A 1 155 ? 8.717 13.704 5.030 1.00 96.62 155 ASN A O 1
ATOM 1301 N N . HIS A 1 156 ? 6.768 12.751 5.601 1.00 96.62 156 HIS A N 1
ATOM 1302 C CA . HIS A 1 156 ? 7.024 12.789 7.039 1.00 96.62 156 HIS A CA 1
ATOM 1303 C C . HIS A 1 156 ? 8.290 12.005 7.421 1.00 96.62 156 HIS A C 1
ATOM 1305 O O . HIS A 1 156 ? 9.106 12.498 8.200 1.00 96.62 156 HIS A O 1
ATOM 1311 N N . LEU A 1 157 ? 8.496 10.823 6.841 1.00 96.56 157 LEU A N 1
ATOM 1312 C CA . LEU A 1 157 ? 9.681 9.994 7.050 1.00 96.56 157 LEU A CA 1
ATOM 1313 C C . LEU A 1 157 ? 10.958 10.691 6.551 1.00 96.56 157 LEU A C 1
ATOM 1315 O O . LEU A 1 157 ? 11.975 10.650 7.244 1.00 96.56 157 LEU A O 1
ATOM 1319 N N . LEU A 1 158 ? 10.908 11.376 5.404 1.00 95.06 158 LEU A N 1
ATOM 1320 C CA . LEU A 1 158 ? 12.033 12.169 4.892 1.00 95.06 158 LEU A CA 1
ATOM 1321 C C . LEU A 1 158 ? 12.383 13.347 5.804 1.00 95.06 158 LEU A C 1
ATOM 1323 O O . LEU A 1 158 ? 13.562 13.647 5.987 1.00 95.06 158 LEU A O 1
ATOM 1327 N N . ASP A 1 159 ? 11.376 14.029 6.344 1.00 93.94 159 ASP A N 1
ATOM 1328 C CA . ASP A 1 159 ? 11.567 15.221 7.170 1.00 93.94 159 ASP A CA 1
ATOM 1329 C C . ASP A 1 159 ? 12.012 14.900 8.605 1.00 93.94 159 ASP A C 1
ATOM 1331 O O . ASP A 1 159 ? 12.699 15.716 9.215 1.00 93.94 159 ASP A O 1
ATOM 1335 N N . ASN A 1 160 ? 11.656 13.724 9.137 1.00 93.81 160 ASN A N 1
ATOM 1336 C CA . ASN A 1 160 ? 11.898 13.356 10.540 1.00 93.81 160 ASN A CA 1
ATOM 1337 C C . ASN A 1 160 ? 12.990 12.292 10.739 1.00 93.81 160 ASN A C 1
ATOM 1339 O O . ASN A 1 160 ? 13.266 11.912 11.876 1.00 93.81 160 ASN A O 1
ATOM 1343 N N . THR A 1 161 ? 13.621 11.809 9.665 1.00 93.88 161 THR A N 1
ATOM 1344 C CA . THR A 1 161 ? 14.737 10.857 9.759 1.00 93.88 161 THR A CA 1
ATOM 1345 C C . THR A 1 161 ? 16.061 11.548 9.460 1.00 93.88 161 THR A C 1
ATOM 1347 O O . THR A 1 161 ? 16.375 11.859 8.305 1.00 93.88 161 THR A O 1
ATOM 1350 N N . ASP A 1 162 ? 16.870 11.735 10.501 1.00 92.75 162 ASP A N 1
ATOM 1351 C CA . ASP A 1 162 ? 18.188 12.356 10.387 1.00 92.75 162 ASP A CA 1
ATOM 1352 C C . ASP A 1 162 ? 19.078 11.616 9.375 1.00 92.75 162 ASP A C 1
ATOM 1354 O O . ASP A 1 162 ? 19.264 10.399 9.426 1.00 92.75 162 ASP A O 1
ATOM 1358 N N . GLY A 1 163 ? 19.644 12.367 8.429 1.00 91.69 163 GLY A N 1
ATOM 1359 C CA . GLY A 1 163 ? 20.581 11.852 7.427 1.00 91.69 163 GLY A CA 1
ATOM 1360 C C . GLY A 1 163 ? 19.951 11.078 6.263 1.00 91.69 163 GLY A C 1
ATOM 1361 O O . GLY A 1 163 ? 20.666 10.750 5.313 1.00 91.69 163 GLY A O 1
ATOM 1362 N N . LEU A 1 164 ? 18.636 10.824 6.263 1.00 93.12 164 LEU A N 1
ATOM 1363 C CA . LEU A 1 164 ? 17.988 10.094 5.170 1.00 93.12 164 LEU A CA 1
ATOM 1364 C C . LEU A 1 164 ? 18.009 10.887 3.859 1.00 93.12 164 LEU A C 1
ATOM 1366 O O . LEU A 1 164 ? 18.424 10.373 2.820 1.00 93.12 164 LEU A O 1
ATOM 1370 N N . LYS A 1 165 ? 17.636 12.168 3.918 1.00 93.56 165 LYS A N 1
ATOM 1371 C CA . LYS A 1 165 ? 17.704 13.068 2.760 1.00 93.56 165 LYS A CA 1
ATOM 1372 C C . LYS A 1 165 ? 19.130 13.184 2.229 1.00 93.56 165 LYS A C 1
ATOM 1374 O O . LYS A 1 165 ? 19.360 13.095 1.026 1.00 93.56 165 LYS A O 1
ATOM 1379 N N . ASP A 1 166 ? 20.103 13.296 3.128 1.00 92.75 166 ASP A N 1
ATOM 1380 C CA . ASP A 1 166 ? 21.522 13.350 2.779 1.00 92.75 166 ASP A CA 1
ATOM 1381 C C . ASP A 1 166 ? 21.975 12.075 2.058 1.00 92.75 166 ASP A C 1
ATOM 1383 O O . ASP A 1 166 ? 22.708 12.155 1.073 1.00 92.75 166 ASP A O 1
ATOM 1387 N N . MET A 1 167 ? 21.527 10.904 2.519 1.00 93.25 167 MET A N 1
ATOM 1388 C CA . MET A 1 167 ? 21.807 9.607 1.897 1.00 93.25 167 MET A CA 1
ATOM 1389 C C . MET A 1 167 ? 21.206 9.512 0.490 1.00 93.25 167 MET A C 1
ATOM 1391 O O . MET A 1 167 ? 21.900 9.117 -0.451 1.00 93.25 167 MET A O 1
ATOM 1395 N N . MET A 1 168 ? 19.962 9.957 0.313 1.00 93.56 168 MET A N 1
ATOM 1396 C CA . MET A 1 168 ? 19.318 9.993 -1.002 1.00 93.56 168 MET A CA 1
ATOM 1397 C C . MET A 1 168 ? 20.051 10.941 -1.961 1.00 93.56 168 MET A C 1
ATOM 1399 O O . MET A 1 168 ? 20.335 10.563 -3.098 1.00 93.56 168 MET A O 1
ATOM 1403 N N . ARG A 1 169 ? 20.457 12.132 -1.496 1.00 91.94 169 ARG A N 1
ATOM 1404 C CA . ARG A 1 169 ? 21.251 13.078 -2.302 1.00 91.94 169 ARG A CA 1
ATOM 1405 C C . ARG A 1 169 ? 22.621 12.508 -2.676 1.00 91.94 169 ARG A C 1
ATOM 1407 O O . ARG A 1 169 ? 23.035 12.632 -3.825 1.00 91.94 169 ARG A O 1
ATOM 1414 N N . LYS A 1 170 ? 23.311 11.837 -1.743 1.00 92.00 170 LYS A N 1
ATOM 1415 C CA . LYS A 1 170 ? 24.588 11.142 -2.013 1.00 92.00 170 LYS A CA 1
ATOM 1416 C C . LYS A 1 170 ? 24.443 10.022 -3.047 1.00 92.00 170 LYS A C 1
ATOM 1418 O O . LYS A 1 170 ? 25.398 9.747 -3.763 1.00 92.00 170 LYS A O 1
ATOM 1423 N N . SER A 1 171 ? 23.255 9.431 -3.150 1.00 89.56 171 SER A N 1
ATOM 1424 C CA . SER A 1 171 ? 22.909 8.418 -4.156 1.00 89.56 171 SER A CA 1
ATOM 1425 C C . SER A 1 171 ? 22.500 9.020 -5.5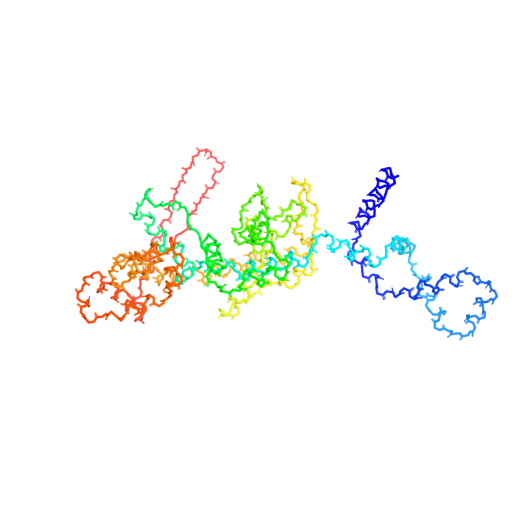11 1.00 89.56 171 SER A C 1
ATOM 1427 O O . SER A 1 171 ? 22.117 8.289 -6.418 1.00 89.56 171 SER A O 1
ATOM 1429 N N . GLY A 1 172 ? 22.570 10.349 -5.670 1.00 89.88 172 GLY A N 1
ATOM 1430 C CA . GLY A 1 172 ? 22.268 11.049 -6.922 1.00 89.88 172 GLY A CA 1
ATOM 1431 C C . GLY A 1 172 ? 20.795 11.425 -7.123 1.00 89.88 172 GLY A C 1
ATOM 1432 O O . GLY A 1 172 ? 20.436 11.869 -8.215 1.00 89.88 172 GLY A O 1
ATOM 1433 N N . LEU A 1 173 ? 19.943 11.272 -6.101 1.00 93.38 173 LEU A N 1
ATOM 1434 C CA . LEU A 1 173 ? 18.525 11.641 -6.171 1.00 93.38 173 LEU A CA 1
ATOM 1435 C C . LEU A 1 173 ? 18.308 13.146 -5.950 1.00 93.38 173 LEU A C 1
ATOM 1437 O O . LEU A 1 173 ? 18.917 13.778 -5.084 1.00 93.38 173 LEU A O 1
ATOM 1441 N N . LYS A 1 174 ? 17.366 13.706 -6.706 1.00 92.81 174 LYS A N 1
ATOM 1442 C CA . LYS A 1 174 ? 16.927 15.102 -6.674 1.00 92.81 174 LYS A CA 1
ATOM 1443 C C . LYS A 1 174 ? 15.617 15.240 -5.900 1.00 92.81 174 LYS A C 1
ATOM 1445 O O . LYS A 1 174 ? 14.521 15.172 -6.465 1.00 92.81 174 LYS A O 1
ATOM 1450 N N . ILE A 1 175 ? 15.752 15.398 -4.587 1.00 89.94 175 ILE A N 1
ATOM 1451 C CA . ILE A 1 175 ? 14.631 15.441 -3.634 1.00 89.94 175 ILE A CA 1
ATOM 1452 C C . ILE A 1 175 ? 14.448 16.799 -2.936 1.00 89.94 175 ILE A C 1
ATOM 1454 O O . ILE A 1 175 ? 13.431 17.027 -2.288 1.00 89.94 175 ILE A O 1
ATOM 1458 N N . GLU A 1 176 ? 15.406 17.719 -3.069 1.00 85.38 176 GLU A N 1
ATOM 1459 C CA . GLU A 1 176 ? 15.405 19.029 -2.404 1.00 85.38 176 GLU A CA 1
ATOM 1460 C C . GLU A 1 176 ? 15.939 20.140 -3.321 1.00 85.38 176 GLU A C 1
ATOM 1462 O O . GLU A 1 176 ? 16.506 19.868 -4.375 1.00 85.38 176 GLU A O 1
ATOM 1467 N N . GLY A 1 177 ? 15.769 21.400 -2.908 1.00 82.19 177 GLY A N 1
ATOM 1468 C CA . GLY A 1 177 ? 16.110 22.574 -3.718 1.00 82.19 177 GLY A CA 1
ATOM 1469 C C . GLY A 1 177 ? 15.063 22.884 -4.791 1.00 82.19 177 GLY A C 1
ATOM 1470 O O . GLY A 1 177 ? 13.896 22.513 -4.643 1.00 82.19 177 GLY A O 1
ATOM 1471 N N . ASP A 1 178 ? 15.490 23.572 -5.851 1.00 77.38 178 ASP A N 1
ATOM 1472 C CA . ASP A 1 178 ? 14.623 23.979 -6.969 1.00 77.38 178 ASP A CA 1
ATOM 1473 C C . ASP A 1 178 ? 14.260 22.802 -7.895 1.00 77.38 178 ASP A C 1
ATOM 1475 O O . ASP A 1 178 ? 13.222 22.820 -8.555 1.00 77.38 178 ASP A O 1
ATOM 1479 N N . ASP A 1 179 ? 15.087 21.751 -7.916 1.00 85.44 179 ASP A N 1
ATOM 1480 C CA . ASP A 1 179 ? 14.863 20.530 -8.694 1.00 85.44 179 ASP A CA 1
ATOM 1481 C C . ASP A 1 179 ? 14.516 19.360 -7.759 1.00 85.44 179 ASP A C 1
ATOM 1483 O O . ASP A 1 179 ? 15.391 18.672 -7.238 1.00 85.44 179 ASP A O 1
ATOM 1487 N N . LYS A 1 180 ? 13.211 19.137 -7.551 1.00 92.25 180 LYS A N 1
ATOM 1488 C CA . LYS A 1 180 ? 12.659 18.007 -6.775 1.00 92.25 180 LYS A CA 1
ATOM 1489 C C . LYS A 1 180 ? 11.988 16.961 -7.665 1.00 92.25 180 LYS A C 1
ATOM 1491 O O . LYS A 1 180 ? 10.969 16.373 -7.296 1.00 92.25 180 LYS A O 1
ATOM 1496 N N . THR A 1 181 ? 12.518 16.775 -8.872 1.00 93.69 181 THR A N 1
ATOM 1497 C CA . THR A 1 181 ? 11.910 15.903 -9.887 1.00 93.69 181 THR A CA 1
ATOM 1498 C C . THR A 1 181 ? 11.766 14.452 -9.426 1.00 93.69 181 THR A C 1
ATOM 1500 O O . THR A 1 181 ? 10.758 13.830 -9.746 1.00 93.69 181 THR A O 1
ATOM 1503 N N . ASP A 1 182 ? 12.698 13.909 -8.633 1.00 95.94 182 ASP A N 1
ATOM 1504 C CA . ASP A 1 182 ? 12.562 12.531 -8.126 1.00 95.94 182 ASP A CA 1
ATOM 1505 C C . ASP A 1 182 ? 11.567 12.402 -7.003 1.00 95.94 182 ASP A C 1
ATOM 1507 O O . ASP A 1 182 ? 10.816 11.436 -6.987 1.00 95.94 182 ASP A O 1
ATOM 1511 N N . LEU A 1 183 ? 11.553 13.366 -6.081 1.00 96.06 183 LEU A N 1
ATOM 1512 C CA . LEU A 1 183 ? 10.557 13.367 -5.020 1.00 96.06 183 LEU A CA 1
ATOM 1513 C C . LEU A 1 183 ? 9.163 13.354 -5.647 1.00 96.06 183 LEU A C 1
ATOM 1515 O O . LEU A 1 183 ? 8.362 12.474 -5.354 1.00 96.06 183 LEU A O 1
ATOM 1519 N N . LYS A 1 184 ? 8.923 14.256 -6.606 1.00 95.69 184 LYS A N 1
ATOM 1520 C CA . LYS A 1 184 ? 7.648 14.317 -7.319 1.00 95.69 184 LYS A CA 1
ATOM 1521 C C . LYS A 1 184 ? 7.340 13.025 -8.076 1.00 95.69 184 LYS A C 1
ATOM 1523 O O . LYS A 1 184 ? 6.199 12.580 -8.047 1.00 95.69 184 LYS A O 1
ATOM 1528 N N . PHE A 1 185 ? 8.342 12.420 -8.710 1.00 96.44 185 PHE A N 1
ATOM 1529 C CA . PHE A 1 185 ? 8.181 11.150 -9.411 1.00 96.44 185 PHE A CA 1
ATOM 1530 C C . PHE A 1 185 ? 7.775 10.011 -8.467 1.00 96.44 185 PHE A C 1
ATOM 1532 O O . PHE A 1 185 ? 6.818 9.302 -8.756 1.00 96.44 185 PHE A O 1
ATOM 1539 N N . ILE A 1 186 ? 8.442 9.871 -7.318 1.00 97.44 186 ILE A N 1
ATOM 1540 C CA . ILE A 1 186 ? 8.122 8.854 -6.305 1.00 97.44 186 ILE A CA 1
ATOM 1541 C C . ILE A 1 186 ? 6.698 9.055 -5.771 1.00 97.44 186 ILE A C 1
ATOM 1543 O O . ILE A 1 186 ? 5.926 8.100 -5.724 1.00 97.44 186 ILE A O 1
ATOM 1547 N N . GLU A 1 187 ? 6.319 10.291 -5.429 1.00 96.38 187 GLU A N 1
ATOM 1548 C CA . GLU A 1 187 ? 4.955 10.605 -4.980 1.00 96.38 187 GLU A CA 1
ATOM 1549 C C . GLU A 1 187 ? 3.897 10.238 -6.030 1.00 96.38 187 GLU A C 1
ATOM 1551 O O . GLU A 1 187 ? 2.832 9.720 -5.700 1.00 96.38 187 GLU A O 1
ATOM 1556 N N . GLU A 1 188 ? 4.173 10.524 -7.304 1.00 96.00 188 GLU A N 1
ATOM 1557 C CA . GLU A 1 188 ? 3.270 10.209 -8.411 1.00 96.00 188 GLU A CA 1
ATOM 1558 C C . GLU A 1 188 ? 3.167 8.699 -8.660 1.00 96.00 188 GLU A C 1
ATOM 1560 O O . GLU A 1 188 ? 2.075 8.226 -8.961 1.00 96.00 188 GLU A O 1
ATOM 1565 N N . LEU A 1 189 ? 4.253 7.937 -8.495 1.00 96.62 189 LEU A N 1
ATOM 1566 C CA . LEU A 1 189 ? 4.237 6.473 -8.594 1.00 96.62 189 LEU A CA 1
ATOM 1567 C C . LEU A 1 189 ? 3.424 5.816 -7.474 1.00 96.62 189 LEU A C 1
ATOM 1569 O O . LEU A 1 189 ? 2.706 4.855 -7.736 1.00 96.62 189 LEU A O 1
ATOM 1573 N N . ILE A 1 190 ? 3.527 6.336 -6.248 1.00 95.88 190 ILE A N 1
ATOM 1574 C CA . ILE A 1 190 ? 2.750 5.857 -5.095 1.00 95.88 190 ILE A CA 1
ATOM 1575 C C . ILE A 1 190 ? 1.266 6.171 -5.303 1.00 95.88 190 ILE A C 1
ATOM 1577 O O . ILE A 1 190 ? 0.414 5.290 -5.215 1.00 95.88 190 ILE A O 1
ATOM 1581 N N . ARG A 1 191 ? 0.950 7.428 -5.633 1.00 90.88 191 ARG A N 1
ATOM 1582 C CA . ARG A 1 191 ? -0.436 7.880 -5.788 1.00 90.88 191 ARG A CA 1
ATOM 1583 C C . ARG A 1 191 ? -1.130 7.278 -7.013 1.00 90.88 191 ARG A C 1
ATOM 1585 O O . ARG A 1 191 ? -2.334 7.042 -6.985 1.00 90.88 191 ARG A O 1
ATOM 1592 N N . GLY A 1 192 ? -0.389 7.093 -8.104 1.00 81.62 192 GLY A N 1
ATOM 1593 C CA . GLY A 1 192 ? -0.906 6.663 -9.403 1.00 81.62 192 GLY A CA 1
ATOM 1594 C C . GLY A 1 192 ? -1.978 7.599 -9.987 1.00 81.62 192 GLY A C 1
ATOM 1595 O O . GLY A 1 192 ? -3.097 7.148 -10.219 1.00 81.62 192 GLY A O 1
ATOM 1596 N N . PRO A 1 193 ? -1.725 8.906 -10.228 1.00 73.88 193 PRO A N 1
ATOM 1597 C CA . PRO A 1 193 ? -2.724 9.770 -10.863 1.00 73.88 193 PRO A CA 1
ATOM 1598 C C . PRO A 1 193 ? -3.175 9.182 -12.214 1.00 73.88 193 PRO A C 1
ATOM 1600 O O . PRO A 1 193 ? -2.337 8.660 -12.942 1.00 73.88 193 PRO A O 1
ATOM 1603 N N . PRO A 1 194 ? -4.462 9.269 -12.593 1.00 62.97 194 PRO A N 1
ATOM 1604 C CA . PRO A 1 194 ? -5.016 8.444 -13.670 1.00 62.97 194 PRO A CA 1
ATOM 1605 C C . PRO A 1 194 ? -4.548 8.830 -15.077 1.00 62.97 194 PRO A C 1
ATOM 1607 O O . PRO A 1 194 ? -4.642 8.006 -15.980 1.00 62.97 194 PRO A O 1
ATOM 1610 N N . ARG A 1 195 ? -4.100 10.074 -15.295 1.00 72.94 195 ARG A N 1
ATOM 1611 C CA . ARG A 1 195 ? -3.629 10.565 -16.598 1.00 72.94 195 ARG A CA 1
ATOM 1612 C C . ARG A 1 195 ? -2.593 11.670 -16.439 1.00 72.94 195 ARG A C 1
ATOM 1614 O O . ARG A 1 195 ? -2.567 12.375 -15.431 1.00 72.94 195 ARG A O 1
ATOM 1621 N N . TRP A 1 196 ? -1.805 11.842 -17.494 1.00 78.25 196 TRP A N 1
ATOM 1622 C CA . TRP A 1 196 ? -0.946 13.002 -17.716 1.00 78.25 196 TRP A CA 1
ATOM 1623 C C . TRP A 1 196 ? -1.726 14.327 -17.521 1.00 78.25 196 TRP A C 1
ATOM 1625 O O . TRP A 1 196 ? -2.907 14.372 -17.885 1.00 78.25 196 TRP A O 1
ATOM 1635 N N . PRO A 1 197 ? -1.127 15.410 -16.975 1.00 81.69 197 PRO A N 1
ATOM 1636 C CA . PRO A 1 197 ? 0.309 15.663 -16.823 1.00 81.69 197 PRO A CA 1
ATOM 1637 C C . PRO A 1 197 ? 0.937 15.188 -15.510 1.00 81.69 197 PRO A C 1
ATOM 1639 O O . PRO A 1 197 ? 0.607 15.701 -14.438 1.00 81.69 197 PRO A O 1
ATOM 1642 N N . TYR A 1 198 ? 1.921 14.288 -15.614 1.00 89.81 198 TYR A N 1
ATOM 1643 C CA . TYR A 1 198 ? 2.897 14.074 -14.546 1.00 89.81 198 TYR A CA 1
ATOM 1644 C C . TYR A 1 198 ? 4.014 15.117 -14.635 1.00 89.81 198 TYR A C 1
ATOM 1646 O O . TYR A 1 198 ? 4.246 15.732 -15.677 1.00 89.81 198 TYR A O 1
ATOM 1654 N N . LYS A 1 199 ? 4.690 15.352 -13.512 1.00 90.88 199 LYS A N 1
ATOM 1655 C CA . LYS A 1 199 ? 5.764 16.346 -13.394 1.00 90.88 199 LYS A CA 1
ATOM 1656 C C . LYS A 1 199 ? 7.108 15.718 -13.040 1.00 90.88 199 LYS A C 1
ATOM 1658 O O . LYS A 1 199 ? 8.136 16.360 -13.241 1.00 90.88 199 LYS A O 1
ATOM 1663 N N . GLY A 1 200 ? 7.115 14.507 -12.484 1.00 91.88 200 GLY A N 1
ATOM 1664 C CA . GLY A 1 200 ? 8.333 13.835 -12.041 1.00 91.88 200 GLY A CA 1
ATOM 1665 C C . GLY A 1 200 ? 9.233 13.353 -13.181 1.00 91.88 200 GLY A C 1
ATOM 1666 O O . GLY A 1 200 ? 10.462 13.407 -13.069 1.00 91.88 200 GLY A O 1
ATOM 1667 N N . ARG A 1 201 ? 8.638 12.903 -14.288 1.00 92.69 201 ARG A N 1
ATOM 1668 C CA . ARG A 1 201 ? 9.311 12.484 -15.528 1.00 92.69 201 ARG A CA 1
ATOM 1669 C C . ARG A 1 201 ? 8.576 13.020 -16.743 1.00 92.69 201 ARG A C 1
ATOM 1671 O O . ARG A 1 201 ? 7.493 13.561 -16.588 1.00 92.69 201 ARG A O 1
ATOM 1678 N N . ASP A 1 202 ? 9.195 12.911 -17.917 1.00 90.31 202 ASP A N 1
ATOM 1679 C CA . ASP A 1 202 ? 8.600 13.273 -19.205 1.00 90.31 202 ASP A CA 1
ATOM 1680 C C . ASP A 1 202 ? 7.765 12.119 -19.797 1.00 90.31 202 ASP A C 1
ATOM 1682 O O . ASP A 1 202 ? 7.843 10.973 -19.349 1.00 90.31 202 ASP A O 1
ATOM 1686 N N . GLU A 1 203 ? 6.976 12.413 -20.835 1.00 89.56 203 GLU A N 1
ATOM 1687 C CA . GLU A 1 203 ? 6.160 11.405 -21.532 1.00 89.56 203 GLU A CA 1
ATOM 1688 C C . GLU A 1 203 ? 7.007 10.309 -22.197 1.00 89.56 203 GLU A C 1
ATOM 1690 O O . GLU 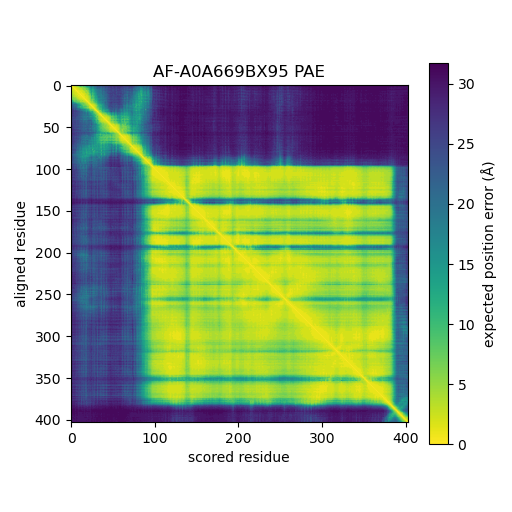A 1 203 ? 6.525 9.200 -22.401 1.00 89.56 203 GLU A O 1
ATOM 1695 N N . LYS A 1 204 ? 8.294 10.559 -22.481 1.00 87.81 204 LYS A N 1
ATOM 1696 C CA . LYS A 1 204 ? 9.190 9.530 -23.039 1.00 87.81 204 LYS A CA 1
ATOM 1697 C C . LYS A 1 204 ? 9.460 8.406 -22.039 1.00 87.81 204 LYS A C 1
ATOM 1699 O O . LYS A 1 204 ? 9.880 7.325 -22.446 1.00 87.81 204 LYS A O 1
ATOM 1704 N N . LYS A 1 205 ? 9.226 8.654 -20.748 1.00 91.81 205 LYS A N 1
ATOM 1705 C CA . LYS A 1 205 ? 9.328 7.680 -19.658 1.00 91.81 205 LYS A CA 1
ATOM 1706 C C . LYS A 1 205 ? 7.965 7.323 -19.052 1.00 91.81 205 LYS A C 1
ATOM 1708 O O . LYS A 1 205 ? 7.916 6.855 -17.915 1.00 91.81 205 LYS A O 1
ATOM 1713 N N . SER A 1 206 ? 6.867 7.505 -19.794 1.00 92.00 206 SER A N 1
ATOM 1714 C CA . SER A 1 206 ? 5.498 7.196 -19.343 1.00 92.00 206 SER A CA 1
ATOM 1715 C C . SER A 1 206 ? 5.347 5.775 -18.796 1.00 92.00 206 SER A C 1
ATOM 1717 O O . SER A 1 206 ? 4.760 5.599 -17.733 1.00 92.00 206 SER A O 1
ATOM 1719 N N . PHE A 1 207 ? 5.966 4.788 -19.449 1.00 92.50 207 PHE A N 1
ATOM 1720 C CA . PHE A 1 207 ? 5.927 3.375 -19.056 1.00 92.50 207 PHE A CA 1
ATOM 1721 C C . PHE A 1 207 ? 6.407 3.110 -17.617 1.00 92.50 207 PHE A C 1
ATOM 1723 O O . PHE A 1 207 ? 6.034 2.103 -17.025 1.00 92.50 207 PHE A O 1
ATOM 1730 N N . LEU A 1 208 ? 7.225 3.987 -17.016 1.00 95.31 208 LEU A N 1
ATOM 1731 C CA . LEU A 1 208 ? 7.651 3.809 -15.623 1.00 95.31 208 LEU A CA 1
ATOM 1732 C C . LEU A 1 208 ? 6.487 3.969 -14.633 1.00 95.31 208 LEU A C 1
ATOM 1734 O O . LEU A 1 208 ? 6.502 3.343 -13.574 1.00 95.31 208 LEU A O 1
ATOM 1738 N N . TYR A 1 209 ? 5.473 4.767 -14.985 1.00 95.06 209 TYR A N 1
ATOM 1739 C CA . TYR A 1 209 ? 4.276 4.974 -14.165 1.00 95.06 209 TYR A CA 1
ATOM 1740 C C . TYR A 1 209 ? 3.340 3.759 -14.136 1.00 95.06 209 TYR A C 1
ATOM 1742 O O . TYR A 1 209 ? 2.460 3.682 -13.285 1.00 95.06 209 TYR A O 1
ATOM 1750 N N . GLU A 1 210 ? 3.562 2.776 -15.006 1.00 94.62 210 GLU A N 1
ATOM 1751 C CA . GLU A 1 210 ? 2.779 1.538 -15.071 1.00 94.62 210 GLU A CA 1
ATOM 1752 C C . GLU A 1 210 ? 3.332 0.425 -14.173 1.00 94.62 210 GLU A C 1
ATOM 1754 O O . GLU A 1 210 ? 2.742 -0.649 -14.100 1.00 94.62 210 GLU A O 1
ATOM 1759 N N . ILE A 1 211 ? 4.468 0.651 -13.502 1.00 96.25 211 ILE A N 1
ATOM 1760 C CA . ILE A 1 211 ? 5.153 -0.396 -12.735 1.00 96.25 211 ILE A CA 1
ATOM 1761 C C . ILE A 1 211 ? 4.523 -0.577 -11.351 1.00 96.25 211 ILE A C 1
ATOM 1763 O O . ILE A 1 211 ? 4.124 -1.687 -11.009 1.00 96.25 211 ILE A O 1
ATOM 1767 N N . VAL A 1 212 ? 4.473 0.493 -10.546 1.00 96.56 212 VAL A N 1
ATOM 1768 C CA . VAL A 1 212 ? 4.103 0.427 -9.116 1.00 96.56 212 VAL A CA 1
ATOM 1769 C C . VAL A 1 212 ? 2.591 0.451 -8.915 1.00 96.56 212 VAL A C 1
ATOM 1771 O O . VAL A 1 212 ? 2.060 -0.406 -8.220 1.00 96.56 212 VAL A O 1
ATOM 1774 N N . SER A 1 213 ? 1.901 1.413 -9.531 1.00 94.25 213 SER A N 1
ATOM 1775 C CA . SER A 1 213 ? 0.460 1.624 -9.360 1.00 94.25 213 SER A CA 1
ATOM 1776 C C . SER A 1 213 ? -0.163 1.990 -10.702 1.00 94.25 213 SER A C 1
ATOM 1778 O O . SER A 1 213 ? -0.217 3.155 -11.099 1.00 94.25 213 SER A O 1
ATOM 1780 N N . ASN A 1 214 ? -0.624 0.975 -11.433 1.00 93.44 214 ASN A N 1
ATOM 1781 C CA . ASN A 1 214 ? -1.171 1.156 -12.771 1.00 93.44 214 ASN A CA 1
ATOM 1782 C C . ASN A 1 214 ? -2.689 1.335 -12.696 1.00 93.44 214 ASN A C 1
ATOM 1784 O O . ASN A 1 214 ? -3.447 0.367 -12.769 1.00 93.44 214 ASN A O 1
ATOM 1788 N N . LYS A 1 215 ? -3.164 2.577 -12.560 1.00 87.25 215 LYS A N 1
ATOM 1789 C CA . LYS A 1 215 ? -4.612 2.849 -12.500 1.00 87.25 215 LYS A CA 1
ATOM 1790 C C . LYS A 1 215 ? -5.327 2.721 -13.855 1.00 87.25 215 LYS A C 1
ATOM 1792 O O . LYS A 1 215 ? -6.556 2.696 -13.871 1.00 87.25 215 LYS A O 1
ATOM 1797 N N . GLU A 1 216 ? -4.596 2.638 -14.969 1.00 88.06 216 GLU A N 1
ATOM 1798 C CA . GLU A 1 216 ? -5.173 2.529 -16.316 1.00 88.06 216 GLU A CA 1
ATOM 1799 C C . GLU A 1 216 ? -5.639 1.099 -16.616 1.00 88.06 216 GLU A C 1
ATOM 1801 O O . GLU A 1 216 ? -6.792 0.888 -16.992 1.00 88.06 216 GLU A O 1
ATOM 1806 N N . THR A 1 217 ? -4.778 0.106 -16.384 1.00 90.25 217 THR A N 1
ATOM 1807 C CA . THR A 1 217 ? -5.099 -1.311 -16.646 1.00 90.25 217 THR A CA 1
ATOM 1808 C C . THR A 1 217 ? -5.315 -2.133 -15.377 1.00 90.25 217 THR A C 1
ATOM 1810 O O . THR A 1 217 ? -5.960 -3.182 -15.417 1.00 90.25 217 THR A O 1
ATOM 1813 N N . GLY A 1 218 ? -4.784 -1.677 -14.240 1.00 92.25 218 GLY A N 1
ATOM 1814 C CA . GLY A 1 218 ? -4.738 -2.457 -13.009 1.00 92.25 218 GLY A CA 1
ATOM 1815 C C . GLY A 1 218 ? -3.730 -3.605 -13.049 1.00 92.25 218 GLY A C 1
ATOM 1816 O O . GLY A 1 218 ? -3.922 -4.560 -12.303 1.00 92.25 218 GLY A O 1
ATOM 1817 N N . ILE A 1 219 ? -2.715 -3.560 -13.918 1.00 95.56 219 ILE A N 1
ATOM 1818 C CA . ILE A 1 219 ? -1.618 -4.537 -13.981 1.00 95.56 219 ILE A CA 1
ATOM 1819 C C . ILE A 1 219 ? -0.342 -3.861 -13.469 1.00 95.56 219 ILE A C 1
ATOM 1821 O O . ILE A 1 219 ? 0.231 -3.022 -14.159 1.00 95.56 219 ILE A O 1
ATOM 1825 N N . ASP A 1 220 ? 0.086 -4.222 -12.261 1.00 96.38 220 ASP A N 1
ATOM 1826 C CA . ASP A 1 220 ? 1.229 -3.632 -11.556 1.00 96.38 220 ASP A CA 1
ATOM 1827 C C . ASP A 1 220 ? 1.889 -4.641 -10.602 1.00 96.38 220 ASP A C 1
ATOM 1829 O O . ASP A 1 220 ? 1.345 -5.714 -10.320 1.00 96.38 220 ASP A O 1
ATOM 1833 N N . VAL A 1 221 ? 3.092 -4.310 -10.123 1.00 96.75 221 VAL A N 1
ATOM 1834 C CA . VAL A 1 221 ? 3.886 -5.221 -9.283 1.00 96.75 221 VAL A CA 1
ATOM 1835 C C . VAL A 1 221 ? 3.331 -5.398 -7.870 1.00 96.75 221 VAL A C 1
ATOM 1837 O O . VAL A 1 221 ? 3.598 -6.436 -7.267 1.00 96.75 221 VAL A O 1
ATOM 1840 N N . ASP A 1 222 ? 2.533 -4.449 -7.375 1.00 96.50 222 ASP A N 1
ATOM 1841 C CA . ASP A 1 222 ? 1.766 -4.593 -6.130 1.00 96.50 222 ASP A CA 1
ATOM 1842 C C . ASP A 1 222 ? 0.874 -5.849 -6.203 1.00 96.50 222 ASP A C 1
ATOM 1844 O O . ASP A 1 222 ? 1.029 -6.796 -5.425 1.00 96.50 222 ASP A O 1
ATOM 1848 N N . LYS A 1 223 ? 0.057 -5.960 -7.260 1.00 95.50 223 LYS A N 1
ATOM 1849 C CA . LYS A 1 223 ? -0.772 -7.155 -7.512 1.00 95.50 223 LYS A CA 1
ATOM 1850 C C . LYS A 1 223 ? 0.030 -8.426 -7.645 1.00 95.50 223 LYS A C 1
ATOM 1852 O O . LYS A 1 223 ? -0.410 -9.479 -7.188 1.00 95.50 223 LYS A O 1
ATOM 1857 N N . PHE A 1 224 ? 1.188 -8.351 -8.286 1.00 96.81 224 PHE A N 1
AT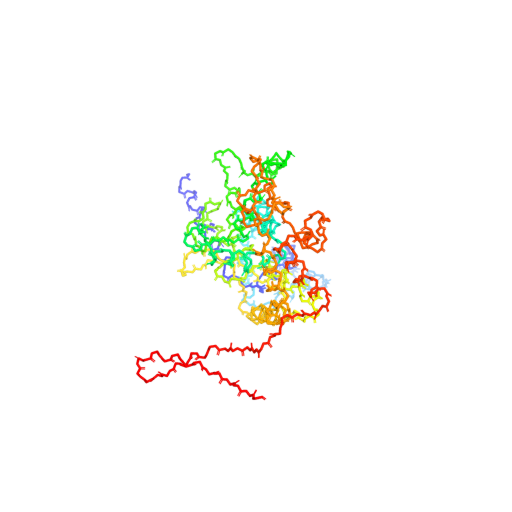OM 1858 C CA . PHE A 1 224 ? 2.011 -9.534 -8.498 1.00 96.81 224 PHE A CA 1
ATOM 1859 C C . PHE A 1 224 ? 2.498 -10.104 -7.162 1.00 96.81 224 PHE A C 1
ATOM 1861 O O . PHE A 1 224 ? 2.433 -11.322 -6.966 1.00 96.81 224 PHE A O 1
ATOM 1868 N N . ASP A 1 225 ? 2.928 -9.238 -6.239 1.00 97.62 225 ASP A N 1
ATOM 1869 C CA . ASP A 1 225 ? 3.354 -9.649 -4.903 1.00 97.62 225 ASP A CA 1
ATOM 1870 C C . ASP A 1 225 ? 2.179 -10.164 -4.072 1.00 97.62 225 ASP A C 1
ATOM 1872 O O . ASP A 1 225 ? 2.222 -11.316 -3.622 1.00 97.62 225 ASP A O 1
ATOM 1876 N N . TYR A 1 226 ? 1.110 -9.373 -3.903 1.00 96.06 226 TYR A N 1
ATOM 1877 C CA . TYR A 1 226 ? 0.037 -9.787 -3.001 1.00 96.06 226 TYR A CA 1
ATOM 1878 C C . TYR A 1 226 ? -0.738 -10.991 -3.541 1.00 96.06 226 TYR A C 1
ATOM 1880 O O . TYR A 1 226 ? -1.175 -11.820 -2.751 1.00 96.06 226 TYR A O 1
ATOM 1888 N N . PHE A 1 227 ? -0.842 -11.202 -4.861 1.00 96.38 227 PHE A N 1
ATOM 1889 C CA . PHE A 1 227 ? -1.399 -12.455 -5.382 1.00 96.38 227 PHE A CA 1
ATOM 1890 C C . PHE A 1 227 ? -0.572 -13.657 -4.946 1.00 96.38 227 PHE A C 1
ATOM 1892 O O . PHE A 1 227 ? -1.135 -14.622 -4.428 1.00 96.38 227 PHE A O 1
ATOM 1899 N N . ALA A 1 228 ? 0.749 -13.612 -5.129 1.00 96.56 228 ALA A N 1
ATOM 1900 C CA . ALA A 1 228 ? 1.626 -14.715 -4.756 1.00 96.56 228 ALA A CA 1
ATOM 1901 C C . ALA A 1 228 ? 1.623 -14.949 -3.236 1.00 96.56 228 ALA A C 1
ATOM 1903 O O . ALA A 1 228 ? 1.530 -16.093 -2.778 1.00 96.56 228 ALA A O 1
ATOM 1904 N N . ARG A 1 229 ? 1.687 -13.864 -2.458 1.00 97.06 229 ARG A N 1
ATOM 1905 C CA . ARG A 1 229 ? 1.687 -13.867 -0.994 1.00 97.06 229 ARG A CA 1
ATOM 1906 C C . ARG A 1 229 ? 0.361 -14.368 -0.431 1.00 97.06 229 ARG A C 1
ATOM 1908 O O . ARG A 1 229 ? 0.351 -15.329 0.332 1.00 97.06 229 ARG A O 1
ATOM 1915 N N . ASP A 1 230 ? -0.757 -13.784 -0.830 1.00 96.00 230 ASP A N 1
ATOM 1916 C CA . ASP A 1 230 ? -2.068 -14.130 -0.285 1.00 96.00 230 ASP A CA 1
ATOM 1917 C C . ASP A 1 230 ? -2.469 -15.543 -0.682 1.00 96.00 230 ASP A C 1
ATOM 1919 O O . ASP A 1 230 ? -2.937 -16.307 0.159 1.00 96.00 230 ASP A O 1
ATOM 1923 N N . CYS A 1 231 ? -2.232 -15.943 -1.935 1.00 96.25 231 CYS A N 1
ATOM 1924 C CA . CYS A 1 231 ? -2.502 -17.308 -2.381 1.00 96.25 231 CYS A CA 1
ATOM 1925 C C . CYS A 1 231 ? -1.742 -18.337 -1.544 1.00 96.25 231 CYS A C 1
ATOM 1927 O O . CYS A 1 231 ? -2.332 -19.312 -1.068 1.00 96.25 231 CYS A O 1
ATOM 1929 N N . LYS A 1 232 ? -0.451 -18.091 -1.295 1.00 96.88 232 LYS A N 1
ATOM 1930 C CA . LYS A 1 232 ? 0.379 -18.960 -0.459 1.00 96.88 232 LYS A CA 1
ATOM 1931 C C . LYS A 1 232 ? -0.147 -19.040 0.977 1.00 96.88 232 LYS A C 1
ATOM 1933 O O . LYS A 1 232 ? -0.240 -20.140 1.520 1.00 96.88 232 LYS A O 1
ATOM 1938 N N . GLN A 1 233 ? -0.525 -17.912 1.574 1.00 97.06 233 GLN A N 1
ATOM 1939 C CA . GLN A 1 233 ? -0.973 -17.846 2.968 1.00 97.06 233 GLN A CA 1
ATOM 1940 C C . GLN A 1 233 ? -2.387 -18.415 3.158 1.00 97.06 233 GLN A C 1
ATOM 1942 O O . GLN A 1 233 ? -2.679 -19.020 4.187 1.00 97.06 233 GLN A O 1
ATOM 1947 N N . LEU A 1 234 ? -3.260 -18.244 2.166 1.00 95.31 234 LEU A N 1
ATOM 1948 C CA . LEU A 1 234 ? -4.650 -18.701 2.189 1.00 95.31 234 LEU A CA 1
ATOM 1949 C C . LEU A 1 234 ? -4.821 -20.139 1.679 1.00 95.31 234 LEU A C 1
ATOM 1951 O O . LEU A 1 234 ? -5.919 -20.687 1.770 1.00 95.31 234 LEU A O 1
ATOM 1955 N N . GLY A 1 235 ? -3.774 -20.745 1.110 1.00 94.62 235 GLY A N 1
ATOM 1956 C CA . GLY A 1 235 ? -3.862 -22.056 0.462 1.00 94.62 235 GLY A CA 1
ATOM 1957 C C . GLY A 1 235 ? -4.716 -22.038 -0.812 1.00 94.62 235 GLY A C 1
ATOM 1958 O O . GLY A 1 235 ? -5.373 -23.027 -1.138 1.00 94.62 235 GLY A O 1
ATOM 1959 N N . ILE A 1 236 ? -4.741 -20.909 -1.522 1.00 92.94 236 ILE A N 1
ATOM 1960 C CA . ILE A 1 236 ? -5.410 -20.762 -2.818 1.00 92.94 236 ILE A CA 1
ATOM 1961 C C . ILE A 1 236 ? -4.348 -20.943 -3.910 1.00 92.94 236 ILE A C 1
ATOM 1963 O O . ILE A 1 236 ? -3.281 -20.349 -3.809 1.00 92.94 236 ILE A O 1
ATOM 1967 N N . PRO A 1 237 ? -4.590 -21.740 -4.963 1.00 92.25 237 PRO A N 1
ATOM 1968 C CA . PRO A 1 237 ? -3.668 -21.796 -6.093 1.00 92.25 237 PRO A CA 1
ATOM 1969 C C . PRO A 1 237 ? -3.586 -20.439 -6.808 1.00 92.25 237 PRO A C 1
ATOM 1971 O O . PRO A 1 237 ? -4.621 -19.885 -7.180 1.00 92.25 237 PRO A O 1
ATOM 1974 N N . ASN A 1 238 ? -2.368 -19.938 -7.023 1.00 93.06 238 ASN A N 1
ATOM 1975 C CA . ASN A 1 238 ? -2.101 -18.808 -7.912 1.00 93.06 238 ASN A CA 1
ATOM 1976 C C . ASN A 1 238 ? -1.805 -19.348 -9.318 1.00 93.06 238 ASN A C 1
ATOM 1978 O O . ASN A 1 238 ? -0.817 -20.065 -9.481 1.00 93.06 238 ASN A O 1
ATOM 1982 N N . SER A 1 239 ? -2.645 -19.035 -10.309 1.00 92.00 239 SER A N 1
ATOM 1983 C CA . SER A 1 239 ? -2.399 -19.435 -11.703 1.00 92.00 239 SER A CA 1
ATOM 1984 C C . SER A 1 239 ? -1.509 -18.451 -12.461 1.00 92.00 239 SER A C 1
ATOM 1986 O O . SER A 1 239 ? -0.919 -18.827 -13.467 1.00 92.00 239 SER A O 1
ATOM 1988 N N . PHE A 1 240 ? -1.360 -17.221 -11.964 1.00 95.62 240 PHE A N 1
ATOM 1989 C CA . PHE A 1 240 ? -0.590 -16.180 -12.632 1.00 95.62 240 PHE A CA 1
ATOM 1990 C C . PHE A 1 240 ? 0.921 -16.302 -12.371 1.00 95.62 240 PHE A C 1
ATOM 1992 O O . PHE A 1 240 ? 1.379 -16.259 -11.221 1.00 95.62 240 PHE A O 1
ATOM 1999 N N . ASP A 1 241 ? 1.703 -16.372 -13.453 1.00 94.19 241 ASP A N 1
ATOM 2000 C CA . ASP A 1 241 ? 3.168 -16.368 -13.423 1.00 94.19 241 ASP A CA 1
ATOM 2001 C C . ASP A 1 241 ? 3.721 -14.975 -13.777 1.00 94.19 241 ASP A C 1
ATOM 2003 O O . ASP A 1 241 ? 3.871 -14.597 -14.948 1.00 94.19 241 ASP A O 1
ATOM 2007 N N . HIS A 1 242 ? 4.060 -14.215 -12.734 1.00 94.50 242 HIS A N 1
ATOM 2008 C CA . HIS A 1 242 ? 4.644 -12.881 -12.859 1.00 94.50 242 HIS A CA 1
ATOM 2009 C C . HIS A 1 242 ? 6.065 -12.899 -13.441 1.00 94.50 242 HIS A C 1
ATOM 2011 O O . HIS A 1 242 ? 6.443 -11.961 -14.141 1.00 94.50 242 HIS A O 1
ATOM 2017 N N . GLN A 1 243 ? 6.860 -13.950 -13.202 1.00 93.56 243 GLN A N 1
ATOM 2018 C CA . GLN A 1 243 ? 8.223 -14.041 -13.741 1.00 93.56 243 GLN A CA 1
ATOM 2019 C C . GLN A 1 243 ? 8.176 -14.179 -15.259 1.00 93.56 243 GLN A C 1
ATOM 2021 O O . GLN A 1 243 ? 8.913 -13.505 -15.986 1.00 93.56 243 GLN A O 1
ATOM 2026 N N . ARG A 1 244 ? 7.250 -15.010 -15.744 1.00 91.75 244 ARG A N 1
ATOM 2027 C CA . ARG A 1 244 ? 6.983 -15.160 -17.169 1.00 91.75 244 ARG A CA 1
ATOM 2028 C C . ARG A 1 244 ? 6.472 -13.860 -17.791 1.00 91.75 244 ARG A C 1
ATOM 2030 O O . ARG A 1 244 ? 6.973 -13.478 -18.850 1.00 91.75 244 ARG A O 1
ATOM 2037 N N . PHE A 1 245 ? 5.547 -13.159 -17.129 1.00 94.31 245 PHE A N 1
ATOM 2038 C CA . PHE A 1 245 ? 5.070 -11.848 -17.584 1.00 94.31 245 PHE A CA 1
ATOM 2039 C C . PHE A 1 245 ? 6.232 -10.857 -17.759 1.00 94.31 245 PHE A C 1
ATOM 2041 O O . PHE A 1 245 ? 6.405 -10.302 -18.843 1.00 94.31 245 PHE A O 1
ATOM 2048 N N . ILE A 1 246 ? 7.087 -10.705 -16.740 1.00 91.06 246 ILE A N 1
ATOM 2049 C CA . ILE A 1 246 ? 8.245 -9.794 -16.771 1.00 91.06 246 ILE A CA 1
ATOM 2050 C C . ILE A 1 246 ? 9.212 -10.162 -17.906 1.00 91.06 246 ILE A C 1
ATOM 2052 O O . ILE A 1 246 ? 9.692 -9.285 -18.623 1.00 91.06 246 ILE A O 1
ATOM 2056 N N . MET A 1 247 ? 9.470 -11.455 -18.129 1.00 90.69 247 MET A N 1
ATOM 2057 C CA . MET A 1 247 ? 10.353 -11.918 -19.206 1.00 90.69 247 MET A CA 1
ATOM 2058 C C . MET A 1 247 ? 9.859 -11.493 -20.604 1.00 90.69 247 MET A C 1
ATOM 2060 O O . MET A 1 247 ? 10.670 -11.164 -21.485 1.00 90.69 247 MET A O 1
ATOM 2064 N N . PHE A 1 248 ? 8.540 -11.486 -20.815 1.00 89.56 248 PHE A N 1
ATOM 2065 C CA . PHE A 1 248 ? 7.904 -11.125 -22.086 1.00 89.56 248 PHE A CA 1
ATOM 2066 C C . PHE A 1 248 ? 7.432 -9.667 -22.174 1.00 89.56 248 PHE A C 1
ATOM 2068 O O . PHE A 1 248 ? 6.954 -9.270 -23.235 1.00 89.56 248 PHE A O 1
ATOM 2075 N N . ALA A 1 249 ? 7.609 -8.867 -21.123 1.00 91.50 249 ALA A N 1
ATOM 2076 C CA . ALA A 1 249 ? 7.277 -7.448 -21.130 1.00 91.50 249 ALA A CA 1
ATOM 2077 C C . ALA A 1 249 ? 8.286 -6.638 -21.965 1.00 91.50 249 ALA A C 1
ATOM 2079 O O . ALA A 1 249 ? 9.503 -6.830 -21.869 1.00 91.50 249 ALA A O 1
ATOM 2080 N N . ARG A 1 250 ? 7.796 -5.723 -22.802 1.00 91.00 250 ARG A N 1
ATOM 2081 C CA . ARG A 1 250 ? 8.588 -4.790 -23.618 1.00 91.00 250 ARG A CA 1
ATOM 2082 C C . ARG A 1 250 ? 7.945 -3.412 -23.591 1.00 91.00 250 ARG A C 1
ATOM 2084 O O . ARG A 1 250 ? 6.744 -3.300 -23.409 1.00 91.00 250 ARG A O 1
ATOM 2091 N N . VAL A 1 251 ? 8.746 -2.370 -23.785 1.00 91.38 251 VAL A N 1
ATOM 2092 C CA . VAL A 1 251 ? 8.231 -1.007 -23.945 1.00 91.38 251 VAL A CA 1
ATOM 2093 C C . VAL A 1 251 ? 8.001 -0.757 -25.430 1.00 91.38 251 VAL A C 1
ATOM 2095 O O . VAL A 1 251 ? 8.937 -0.903 -26.218 1.00 91.38 251 VAL A O 1
ATOM 2098 N N . CYS A 1 252 ? 6.779 -0.388 -25.799 1.00 89.75 252 CYS A N 1
ATOM 2099 C CA . CYS A 1 252 ? 6.391 -0.100 -27.180 1.00 89.75 252 CYS A CA 1
ATOM 2100 C C . CYS A 1 252 ? 5.723 1.273 -27.265 1.00 89.75 252 CYS A C 1
ATOM 2102 O O . CYS A 1 252 ? 5.097 1.717 -26.304 1.00 89.75 252 CYS A O 1
ATOM 2104 N N . ASP A 1 253 ? 5.876 1.941 -28.405 1.00 89.12 253 ASP A N 1
ATOM 2105 C CA . ASP A 1 253 ? 5.114 3.145 -28.736 1.00 89.12 253 ASP A CA 1
ATOM 2106 C C . ASP A 1 253 ? 3.690 2.729 -29.154 1.00 89.12 253 ASP A C 1
ATOM 2108 O O . ASP A 1 253 ? 3.536 1.835 -29.987 1.00 89.12 253 ASP A O 1
ATOM 2112 N N . VAL A 1 254 ? 2.667 3.340 -28.552 1.00 88.31 254 VAL A N 1
ATOM 2113 C CA . VAL A 1 254 ? 1.244 3.050 -28.796 1.00 88.31 254 VAL A CA 1
ATOM 2114 C C . VAL A 1 254 ? 0.643 4.218 -29.570 1.00 88.31 254 VAL A C 1
ATOM 2116 O O . VAL A 1 254 ? 0.731 5.369 -29.144 1.00 88.31 254 VAL A O 1
ATOM 2119 N N . GLU A 1 255 ? 0.082 3.949 -30.749 1.00 86.38 255 GLU A N 1
ATOM 2120 C CA . GLU A 1 255 ? -0.353 5.003 -31.676 1.00 86.38 255 GLU A CA 1
ATOM 2121 C C . GLU A 1 255 ? -1.594 5.753 -31.178 1.00 86.38 255 GLU A C 1
ATOM 2123 O O . GLU A 1 255 ? -1.758 6.935 -31.483 1.00 86.38 255 GLU A O 1
ATOM 2128 N N . GLU A 1 256 ? -2.454 5.091 -30.399 1.00 85.31 256 GLU A N 1
ATOM 2129 C CA . GLU A 1 256 ? -3.722 5.632 -29.911 1.00 85.31 256 GLU A CA 1
ATOM 2130 C C . GLU A 1 256 ? -3.553 6.896 -29.060 1.00 85.31 256 GLU A C 1
ATOM 2132 O O . GLU A 1 256 ? -4.410 7.783 -29.101 1.00 85.31 256 GLU A O 1
ATOM 2137 N N . ASP A 1 257 ? -2.460 6.994 -28.303 1.00 84.56 257 ASP A N 1
ATOM 2138 C CA . ASP A 1 257 ? -2.157 8.152 -27.464 1.00 84.56 257 ASP A CA 1
ATOM 2139 C C . ASP A 1 257 ? -0.737 8.714 -27.642 1.00 84.56 257 ASP A C 1
ATOM 2141 O O . ASP A 1 257 ? -0.404 9.740 -27.046 1.00 84.56 257 ASP A O 1
ATOM 2145 N N . GLY A 1 258 ? 0.082 8.090 -28.493 1.00 84.31 258 GLY A N 1
ATOM 2146 C CA . GLY A 1 258 ? 1.437 8.526 -28.818 1.00 84.31 258 GLY A CA 1
ATOM 2147 C C . GLY A 1 258 ? 2.456 8.330 -27.692 1.00 84.31 258 GLY A C 1
ATOM 2148 O O . GLY A 1 258 ? 3.543 8.911 -27.768 1.00 84.31 258 GLY A O 1
ATOM 2149 N N . ARG A 1 259 ? 2.129 7.558 -26.646 1.00 88.44 259 ARG A N 1
ATOM 2150 C CA . ARG A 1 259 ? 2.994 7.326 -25.479 1.00 88.44 259 ARG A CA 1
ATOM 2151 C C . ARG A 1 259 ? 3.659 5.952 -25.530 1.00 88.44 259 ARG A C 1
ATOM 2153 O O . ARG A 1 259 ? 3.297 5.068 -26.304 1.00 88.44 259 ARG A O 1
ATOM 2160 N N . LYS A 1 260 ? 4.668 5.769 -24.675 1.00 90.44 260 LYS A N 1
ATOM 2161 C CA . LYS A 1 260 ? 5.328 4.475 -24.471 1.00 90.44 260 LYS A CA 1
ATOM 2162 C C . LYS A 1 260 ? 4.635 3.699 -23.353 1.00 90.44 260 LYS A C 1
ATOM 2164 O O . LYS A 1 260 ? 4.557 4.206 -22.236 1.00 90.44 260 LYS A O 1
ATOM 2169 N N . HIS A 1 261 ? 4.233 2.464 -23.627 1.00 92.62 261 HIS A N 1
ATOM 2170 C CA . HIS A 1 261 ? 3.545 1.590 -22.672 1.00 92.62 261 HIS A CA 1
ATOM 2171 C C . HIS A 1 261 ? 4.285 0.269 -22.463 1.00 92.62 261 HIS A C 1
ATOM 2173 O O . HIS A 1 261 ? 4.998 -0.209 -23.355 1.00 92.62 261 HIS A O 1
ATOM 2179 N N . ILE A 1 262 ? 4.093 -0.349 -21.295 1.00 93.19 262 ILE A N 1
ATOM 2180 C CA . ILE A 1 262 ? 4.525 -1.722 -21.033 1.00 93.19 262 ILE A CA 1
ATOM 2181 C C . ILE A 1 262 ? 3.563 -2.674 -21.749 1.00 93.19 262 ILE A C 1
ATOM 2183 O O . ILE A 1 262 ? 2.416 -2.866 -21.358 1.00 93.19 262 ILE A O 1
ATOM 2187 N N . CYS A 1 263 ? 4.061 -3.319 -22.796 1.00 92.94 263 CYS A N 1
ATOM 2188 C CA . CYS A 1 263 ? 3.336 -4.292 -23.597 1.00 92.94 263 CYS A CA 1
ATOM 2189 C C . CYS A 1 263 ? 3.814 -5.713 -23.287 1.00 92.94 263 CYS A C 1
ATOM 2191 O O . CYS A 1 263 ? 5.007 -5.971 -23.117 1.00 92.94 263 CYS A O 1
ATOM 2193 N N . SER A 1 264 ? 2.879 -6.657 -23.251 1.00 91.75 264 SER A N 1
ATOM 2194 C CA . SER A 1 264 ? 3.179 -8.089 -23.171 1.00 91.75 264 SER A CA 1
ATOM 2195 C C . SER A 1 264 ? 3.100 -8.726 -24.559 1.00 91.75 264 SER A C 1
ATOM 2197 O O . SER A 1 264 ? 2.414 -8.223 -25.449 1.00 91.75 264 SER A O 1
ATOM 2199 N N . ARG A 1 265 ? 3.824 -9.830 -24.771 1.00 92.50 265 ARG A N 1
ATOM 2200 C CA . ARG A 1 265 ? 3.750 -10.582 -26.031 1.00 92.50 265 ARG A CA 1
ATOM 2201 C C . ARG A 1 265 ? 2.352 -11.188 -26.192 1.00 92.50 265 ARG A C 1
ATOM 2203 O O . ARG A 1 265 ? 1.846 -11.797 -25.259 1.00 92.50 265 ARG A O 1
ATOM 2210 N N . ASP A 1 266 ? 1.784 -11.090 -27.389 1.00 93.12 266 ASP A N 1
ATOM 2211 C CA . ASP A 1 266 ? 0.462 -11.611 -27.776 1.00 93.12 266 ASP A CA 1
ATOM 2212 C C . ASP A 1 266 ? 0.123 -13.014 -27.233 1.00 93.12 266 ASP A C 1
ATOM 2214 O O . ASP A 1 266 ? -0.952 -13.238 -26.680 1.00 93.12 266 ASP A O 1
ATOM 2218 N N . LYS A 1 267 ? 1.065 -13.956 -27.312 1.00 93.12 267 LYS A N 1
ATOM 2219 C CA . LYS A 1 267 ? 0.893 -15.333 -26.827 1.00 93.12 267 LYS A CA 1
ATOM 2220 C C . LYS A 1 267 ? 0.744 -15.465 -25.304 1.00 93.12 267 LYS A C 1
ATOM 2222 O O . LYS A 1 267 ? 0.426 -16.547 -24.824 1.00 93.12 267 LYS A O 1
ATOM 2227 N N . GLU A 1 268 ? 1.026 -14.408 -24.546 1.00 93.69 268 GLU A N 1
ATOM 2228 C CA . GLU A 1 268 ? 0.879 -14.369 -23.087 1.00 93.69 268 GLU A CA 1
ATOM 2229 C C . GLU A 1 268 ? -0.549 -14.015 -22.655 1.00 93.69 268 GLU A C 1
ATOM 2231 O O . GLU A 1 268 ? -0.809 -13.931 -21.459 1.00 93.69 268 GLU A O 1
ATOM 2236 N N . ILE A 1 269 ? -1.486 -13.849 -23.596 1.00 95.19 269 ILE A N 1
ATOM 2237 C CA . ILE A 1 269 ? -2.876 -13.469 -23.314 1.00 95.19 269 ILE A CA 1
ATOM 2238 C C . ILE A 1 269 ? -3.546 -14.340 -22.239 1.00 95.19 269 ILE A C 1
ATOM 2240 O O . ILE A 1 269 ? -4.236 -13.809 -21.374 1.00 95.19 269 ILE A O 1
ATOM 2244 N N . GLU A 1 270 ? -3.295 -15.651 -22.230 1.00 96.00 270 GLU A N 1
ATOM 2245 C CA . GLU A 1 270 ? -3.829 -16.562 -21.205 1.00 96.00 270 GLU A CA 1
ATOM 2246 C C . GLU A 1 270 ? -3.268 -16.246 -19.809 1.00 96.00 270 GLU A C 1
ATOM 2248 O O . GLU A 1 270 ? -4.017 -16.173 -18.838 1.00 96.00 270 GLU A O 1
ATOM 2253 N N . ASN A 1 271 ? -1.971 -15.936 -19.713 1.00 94.62 271 ASN A N 1
ATOM 2254 C CA . ASN A 1 271 ? -1.350 -15.515 -18.455 1.00 94.62 271 ASN A CA 1
ATOM 2255 C C . ASN A 1 271 ? -1.919 -14.161 -17.979 1.00 94.62 271 ASN A C 1
ATOM 2257 O O . ASN A 1 271 ? -2.048 -13.928 -16.780 1.00 94.62 271 ASN A O 1
ATOM 2261 N N . LEU A 1 272 ? -2.318 -13.268 -18.897 1.00 94.44 272 LEU A N 1
ATOM 2262 C CA . LEU A 1 272 ? -3.035 -12.038 -18.534 1.00 94.44 272 LEU A CA 1
ATOM 2263 C C . LEU A 1 272 ? -4.457 -12.328 -18.030 1.00 94.44 272 LEU A C 1
ATOM 2265 O O . LEU A 1 272 ? -4.897 -11.700 -17.066 1.00 94.44 272 LEU A O 1
ATOM 2269 N N . TYR A 1 273 ? -5.176 -13.286 -18.623 1.00 95.88 273 TYR A N 1
ATOM 2270 C CA . TYR A 1 273 ? -6.464 -13.737 -18.082 1.00 95.88 273 TYR A CA 1
ATOM 2271 C C . TYR A 1 273 ? -6.318 -14.292 -16.659 1.00 95.88 273 TYR A C 1
ATOM 2273 O O . TYR A 1 273 ? -7.167 -14.014 -15.802 1.00 95.88 273 TYR A O 1
ATOM 2281 N N . ASP A 1 274 ? -5.225 -15.004 -16.380 1.00 95.94 274 ASP A N 1
ATOM 2282 C CA . ASP A 1 274 ? -4.923 -15.544 -15.055 1.00 95.94 274 ASP A CA 1
ATOM 2283 C C . ASP A 1 274 ? -4.755 -14.464 -13.974 1.00 95.94 274 ASP A C 1
ATOM 2285 O O . ASP A 1 274 ? -5.161 -14.696 -12.830 1.00 95.94 274 ASP A O 1
ATOM 2289 N N . ILE A 1 275 ? -4.270 -13.261 -14.316 1.00 95.44 275 ILE A N 1
ATOM 2290 C CA . ILE A 1 275 ? -4.225 -12.100 -13.400 1.00 95.44 275 ILE A CA 1
ATOM 2291 C C . ILE A 1 275 ? -5.637 -11.796 -12.886 1.00 95.44 275 ILE A C 1
ATOM 2293 O O . ILE A 1 275 ? -5.894 -11.760 -11.679 1.00 95.44 275 ILE A O 1
ATOM 2297 N N . PHE A 1 276 ? -6.586 -11.600 -13.804 1.00 95.12 276 PHE A N 1
ATOM 2298 C CA . PHE A 1 276 ? -7.954 -11.219 -13.452 1.00 95.12 276 PHE A CA 1
ATOM 2299 C C . PHE A 1 276 ? -8.726 -12.369 -12.804 1.00 95.12 276 PHE A C 1
ATOM 2301 O O . PHE A 1 276 ? -9.534 -12.135 -11.896 1.00 95.12 276 PHE A O 1
ATOM 2308 N N . HIS A 1 277 ? -8.466 -13.610 -13.224 1.00 94.50 277 HIS A N 1
ATOM 2309 C CA . HIS A 1 277 ? -9.038 -14.793 -12.592 1.00 94.50 277 HIS A CA 1
ATOM 2310 C C . HIS A 1 277 ? -8.575 -14.928 -11.137 1.00 94.50 277 HIS A C 1
ATOM 2312 O O . HIS A 1 277 ? -9.406 -15.073 -10.233 1.00 94.50 277 HIS A O 1
ATOM 2318 N N . THR A 1 278 ? -7.266 -14.816 -10.898 1.00 95.06 278 THR A N 1
ATOM 2319 C CA . THR A 1 278 ? -6.663 -14.877 -9.561 1.00 95.06 278 THR A CA 1
ATOM 2320 C C . THR A 1 278 ? -7.200 -13.755 -8.680 1.00 95.06 278 THR A C 1
ATOM 2322 O O . THR A 1 278 ? -7.710 -14.027 -7.589 1.00 95.06 278 THR A O 1
ATOM 2325 N N . ARG A 1 279 ? -7.240 -12.517 -9.193 1.00 95.00 279 ARG A N 1
ATOM 2326 C CA . ARG A 1 279 ? -7.850 -11.371 -8.502 1.00 95.00 279 ARG A CA 1
ATOM 2327 C C . ARG A 1 279 ? -9.284 -11.661 -8.069 1.00 95.00 279 ARG A C 1
ATOM 2329 O O . ARG A 1 279 ? -9.655 -11.435 -6.918 1.00 95.00 279 ARG A O 1
ATOM 2336 N N . LEU A 1 280 ? -10.112 -12.161 -8.987 1.00 93.69 280 LEU A N 1
ATOM 2337 C CA . LEU A 1 280 ? -11.510 -12.477 -8.705 1.00 93.69 280 LEU A CA 1
ATOM 2338 C C . LEU A 1 280 ? -11.640 -13.593 -7.659 1.00 93.69 280 LEU A C 1
ATOM 2340 O O . LEU A 1 280 ? -12.527 -13.529 -6.802 1.00 93.69 280 LEU A O 1
ATOM 2344 N N . SER A 1 281 ? -10.777 -14.607 -7.740 1.00 93.75 281 SER A N 1
ATOM 2345 C CA . SER A 1 281 ? -10.730 -15.737 -6.812 1.00 93.75 281 SER A CA 1
ATOM 2346 C C . SER A 1 281 ? -10.407 -15.271 -5.392 1.00 93.75 281 SER A C 1
ATOM 2348 O O . SER A 1 281 ? -11.210 -15.516 -4.487 1.00 93.75 281 SER A O 1
ATOM 2350 N N . ILE A 1 282 ? -9.311 -14.524 -5.208 1.00 94.19 282 ILE A N 1
ATOM 2351 C CA . ILE A 1 282 ? -8.907 -13.949 -3.915 1.00 94.19 282 ILE A CA 1
ATOM 2352 C C . ILE A 1 282 ? -10.018 -13.043 -3.379 1.00 94.19 282 ILE A C 1
ATOM 2354 O O . ILE A 1 282 ? -10.494 -13.232 -2.257 1.00 94.19 282 ILE A O 1
ATOM 2358 N N . HIS A 1 283 ? -10.522 -12.127 -4.210 1.00 92.75 283 HIS A N 1
ATOM 2359 C CA . HIS A 1 283 ? -11.546 -11.176 -3.795 1.00 92.75 283 HIS A CA 1
ATOM 2360 C C . HIS A 1 283 ? -12.821 -11.870 -3.296 1.00 92.75 283 HIS A C 1
ATOM 2362 O O . HIS A 1 283 ? -13.370 -11.496 -2.262 1.00 92.75 283 HIS A O 1
ATOM 2368 N N . ARG A 1 284 ? -13.301 -12.908 -3.995 1.00 91.75 284 ARG A N 1
ATOM 2369 C CA . ARG A 1 284 ? -14.524 -13.634 -3.606 1.00 91.75 284 ARG A CA 1
ATOM 2370 C C . ARG A 1 284 ? -14.321 -14.569 -2.420 1.00 91.75 284 ARG A C 1
ATOM 2372 O O . ARG A 1 284 ? -15.230 -14.700 -1.603 1.00 91.75 284 ARG A O 1
ATOM 2379 N N . ARG A 1 285 ? -13.192 -15.277 -2.370 1.00 92.50 285 ARG A N 1
ATOM 2380 C CA . ARG A 1 285 ? -12.956 -16.341 -1.384 1.00 92.50 285 ARG A CA 1
ATOM 2381 C C . ARG A 1 285 ? -12.410 -15.802 -0.066 1.00 92.50 285 ARG A C 1
ATOM 2383 O O . ARG A 1 285 ? -12.725 -16.381 0.968 1.00 92.50 285 ARG A O 1
ATOM 2390 N N . ALA A 1 286 ? -11.652 -14.706 -0.101 1.00 93.44 286 ALA A N 1
ATOM 2391 C CA . ALA A 1 286 ? -10.979 -14.134 1.060 1.00 93.44 286 ALA A CA 1
ATOM 2392 C C . ALA A 1 286 ? -11.445 -12.704 1.371 1.00 93.44 286 ALA A C 1
ATOM 2394 O O . ALA A 1 286 ? -12.090 -12.497 2.399 1.00 93.44 286 ALA A O 1
ATOM 2395 N N . CYS A 1 287 ? -11.204 -11.728 0.485 1.00 91.25 287 CYS A N 1
ATOM 2396 C CA . CYS A 1 287 ? -11.435 -10.308 0.804 1.00 91.25 287 CYS A CA 1
ATOM 2397 C C . CYS A 1 287 ? -12.902 -9.994 1.142 1.00 91.25 287 CYS A C 1
ATOM 2399 O O . CYS A 1 287 ? -13.171 -9.248 2.079 1.00 91.25 287 CYS A O 1
ATOM 2401 N N . GLN A 1 288 ? -13.843 -10.589 0.402 1.00 91.31 288 GLN A N 1
ATOM 2402 C CA . GLN A 1 288 ? -15.294 -10.461 0.598 1.00 91.31 288 GLN A CA 1
ATOM 2403 C C . GLN A 1 288 ? -15.896 -11.669 1.326 1.00 91.31 288 GLN A C 1
ATOM 2405 O O . GLN A 1 288 ? -17.099 -11.935 1.233 1.00 91.31 288 GLN A O 1
ATOM 2410 N N . HIS A 1 289 ? -15.077 -12.455 2.032 1.00 93.81 289 HIS A N 1
ATOM 2411 C CA . HIS A 1 289 ? -15.582 -13.605 2.765 1.00 93.81 289 HIS A CA 1
ATOM 2412 C C . HIS A 1 289 ? -16.581 -13.142 3.834 1.00 93.81 289 HIS A C 1
ATOM 2414 O O . HIS A 1 289 ? -16.251 -12.347 4.712 1.00 93.81 289 HIS A O 1
ATOM 2420 N N . LYS A 1 290 ? -17.807 -13.676 3.804 1.00 93.50 290 LYS A N 1
ATOM 2421 C CA . LYS A 1 290 ? -18.930 -13.209 4.643 1.00 93.50 290 LYS A CA 1
ATOM 2422 C C . LYS A 1 290 ? -18.613 -13.110 6.138 1.00 93.50 290 LYS A C 1
ATOM 2424 O O . LYS A 1 290 ? -19.099 -12.212 6.812 1.00 93.50 290 LYS A O 1
ATOM 2429 N N . ILE A 1 291 ? -17.793 -14.025 6.659 1.00 94.56 291 ILE A N 1
ATOM 2430 C CA . ILE A 1 291 ? -17.412 -14.017 8.076 1.00 94.56 291 ILE A CA 1
ATOM 2431 C C . ILE A 1 291 ? -16.368 -12.939 8.373 1.00 94.56 291 ILE A C 1
ATOM 2433 O O . ILE A 1 291 ? -16.445 -12.307 9.419 1.00 94.56 291 ILE A O 1
ATOM 2437 N N . LYS A 1 292 ? -15.433 -12.698 7.447 1.00 95.31 292 LYS A N 1
ATOM 2438 C CA . LYS A 1 292 ? -14.467 -11.598 7.545 1.00 95.31 292 LYS A CA 1
ATOM 2439 C C . LYS A 1 292 ? -15.210 -10.263 7.529 1.00 95.31 292 LYS A C 1
ATOM 2441 O O . LYS A 1 292 ? -15.019 -9.464 8.432 1.00 95.31 292 LYS A O 1
ATOM 2446 N N . MET A 1 293 ? -16.154 -10.096 6.599 1.00 94.94 293 MET A N 1
ATOM 2447 C CA . MET A 1 293 ? -17.012 -8.908 6.532 1.00 94.94 293 MET A CA 1
ATOM 2448 C C . MET A 1 293 ? -17.821 -8.699 7.818 1.00 94.94 293 MET A C 1
ATOM 2450 O O . MET A 1 293 ? -17.910 -7.582 8.308 1.00 94.94 293 MET A O 1
ATOM 2454 N N . ALA A 1 294 ? -18.389 -9.761 8.402 1.00 96.62 294 ALA A N 1
ATOM 2455 C CA . ALA A 1 294 ? -19.106 -9.654 9.674 1.00 96.62 294 ALA A CA 1
ATOM 2456 C C . ALA A 1 294 ? -18.194 -9.179 10.820 1.00 96.62 294 ALA A C 1
ATOM 2458 O O . ALA A 1 294 ? -18.610 -8.338 11.611 1.00 96.62 294 ALA A O 1
ATOM 2459 N N . VAL A 1 295 ? -16.958 -9.688 10.890 1.00 97.69 295 VAL A N 1
ATOM 2460 C CA . VAL A 1 295 ? -15.958 -9.253 11.879 1.00 97.69 295 VAL A CA 1
ATOM 2461 C C . VAL A 1 295 ? -15.585 -7.788 11.670 1.00 97.69 295 VAL A C 1
ATOM 2463 O O . VAL A 1 295 ? -15.638 -7.020 12.622 1.00 97.69 295 VAL A O 1
ATOM 2466 N N . GLU A 1 296 ? -15.276 -7.378 10.442 1.00 97.38 296 GLU A N 1
ATOM 2467 C CA . GLU A 1 296 ? -14.954 -5.982 10.133 1.00 97.38 296 GLU A CA 1
ATOM 2468 C C . GLU A 1 296 ? -16.105 -5.038 10.472 1.00 97.38 296 GLU A C 1
ATOM 2470 O O . GLU A 1 296 ? -15.887 -4.027 11.124 1.00 97.38 296 GLU A O 1
ATOM 2475 N N . ILE A 1 297 ? -17.348 -5.388 10.131 1.00 97.62 297 ILE A N 1
ATOM 2476 C CA . ILE A 1 297 ? -18.514 -4.567 10.484 1.00 97.62 297 ILE A CA 1
ATOM 2477 C C . ILE A 1 297 ? -18.610 -4.386 12.007 1.00 97.62 297 ILE A C 1
ATOM 2479 O O . ILE A 1 297 ? -18.866 -3.274 12.465 1.00 97.62 297 ILE A O 1
ATOM 2483 N N . MET A 1 298 ? -18.367 -5.444 12.790 1.00 98.38 298 MET A N 1
ATOM 2484 C CA . MET A 1 298 ? -18.339 -5.359 14.255 1.00 98.38 298 MET A CA 1
ATOM 2485 C C . MET A 1 298 ? -17.188 -4.479 14.759 1.00 98.38 298 MET A C 1
ATOM 2487 O O . MET A 1 298 ? -17.393 -3.666 15.656 1.00 98.38 298 MET A O 1
ATOM 2491 N N . ILE A 1 299 ? -15.991 -4.600 14.178 1.00 98.06 299 ILE A N 1
ATOM 2492 C CA . ILE A 1 299 ? -14.849 -3.742 14.527 1.00 98.06 299 ILE A CA 1
ATOM 2493 C C . ILE A 1 299 ? -15.166 -2.277 14.200 1.00 98.06 299 ILE A C 1
ATOM 2495 O O . ILE A 1 299 ? -14.941 -1.404 15.033 1.00 98.06 299 ILE A O 1
ATOM 2499 N N . LYS A 1 300 ? -15.757 -2.001 13.034 1.00 97.75 300 LYS A N 1
ATOM 2500 C CA . LYS A 1 300 ? -16.198 -0.661 12.622 1.00 97.75 300 LYS A CA 1
ATOM 2501 C C . LYS A 1 300 ? -17.202 -0.088 13.618 1.00 97.75 300 LYS A C 1
ATOM 2503 O O . LYS A 1 300 ? -17.013 1.039 14.061 1.00 97.75 300 LYS A O 1
ATOM 2508 N N . ASP A 1 301 ? -18.226 -0.847 14.009 1.00 97.81 301 ASP A N 1
ATOM 2509 C CA . ASP A 1 301 ? -19.204 -0.392 15.006 1.00 97.81 301 ASP A CA 1
ATOM 2510 C C . ASP A 1 301 ? -18.522 -0.050 16.346 1.00 97.81 301 ASP A C 1
ATOM 2512 O O . ASP A 1 301 ? -18.796 1.000 16.926 1.00 97.81 301 ASP A O 1
ATOM 2516 N N . ALA A 1 302 ? -17.579 -0.884 16.804 1.00 97.75 302 ALA A N 1
ATOM 2517 C CA . ALA A 1 302 ? -16.816 -0.624 18.024 1.00 97.75 302 ALA A CA 1
ATOM 2518 C C . ALA A 1 302 ? -15.948 0.644 17.919 1.00 97.75 302 ALA A C 1
ATOM 2520 O O . ALA A 1 302 ? -15.961 1.468 18.832 1.00 97.75 302 ALA A O 1
ATOM 2521 N N . LEU A 1 303 ? -15.231 0.840 16.806 1.00 97.44 303 LEU A N 1
ATOM 2522 C CA . LEU A 1 303 ? -14.396 2.027 16.590 1.00 97.44 303 LEU A CA 1
ATOM 2523 C C . LEU A 1 303 ? -15.225 3.312 16.486 1.00 97.44 303 LEU A C 1
ATOM 2525 O O . LEU A 1 303 ? -14.826 4.337 17.028 1.00 97.44 303 LEU A O 1
ATOM 2529 N N . LEU A 1 304 ? -16.405 3.268 15.859 1.00 96.75 304 LEU A N 1
ATOM 2530 C CA . LEU A 1 304 ? -17.301 4.427 15.762 1.00 96.75 304 LEU A CA 1
ATOM 2531 C C . LEU A 1 304 ? -17.817 4.905 17.128 1.00 96.75 304 LEU A C 1
ATOM 2533 O O . LEU A 1 304 ? -18.105 6.095 17.288 1.00 96.75 304 LEU A O 1
ATOM 2537 N N . LEU A 1 305 ? -17.947 4.000 18.104 1.00 96.19 305 LEU A N 1
ATOM 2538 C CA . LEU A 1 305 ? -18.339 4.342 19.474 1.00 96.19 305 LEU A CA 1
ATOM 2539 C C . LEU A 1 305 ? -17.225 5.080 20.224 1.00 96.19 305 LEU A C 1
ATOM 2541 O O . LEU A 1 305 ? -17.523 5.962 21.033 1.00 96.19 305 LEU A O 1
ATOM 2545 N N . VAL A 1 306 ? -15.959 4.749 19.946 1.00 95.62 306 VAL A N 1
ATOM 2546 C CA . VAL A 1 306 ? -14.792 5.282 20.670 1.00 95.62 306 VAL A CA 1
ATOM 2547 C C . VAL A 1 306 ? -13.959 6.299 19.887 1.00 95.62 306 VAL A C 1
ATOM 2549 O O . VAL A 1 306 ? -12.981 6.797 20.432 1.00 95.62 306 VAL A O 1
ATOM 2552 N N . ASP A 1 307 ? -14.341 6.641 18.653 1.00 95.69 307 ASP A N 1
ATOM 2553 C CA . ASP A 1 307 ? -13.606 7.558 17.764 1.00 95.69 307 ASP A CA 1
ATOM 2554 C C . ASP A 1 307 ? -13.115 8.830 18.480 1.00 95.69 307 ASP A C 1
ATOM 2556 O O . ASP A 1 307 ? -11.921 9.125 18.476 1.00 95.69 307 ASP A O 1
ATOM 2560 N N . ASP A 1 308 ? -14.019 9.534 19.172 1.00 92.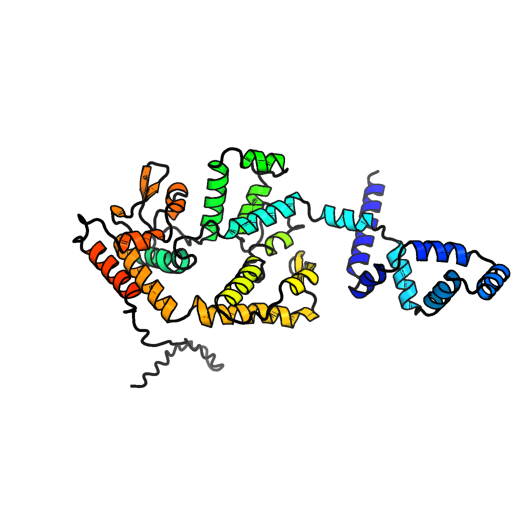50 308 ASP A N 1
ATOM 2561 C CA . ASP A 1 308 ? -13.726 10.774 19.911 1.00 92.50 308 ASP A CA 1
ATOM 2562 C C . ASP A 1 308 ? -13.528 10.560 21.429 1.00 92.50 308 ASP A C 1
ATOM 2564 O O . ASP A 1 308 ? -13.513 11.503 22.224 1.00 92.50 308 ASP A O 1
ATOM 2568 N N . HIS A 1 309 ? -13.386 9.312 21.878 1.00 93.38 309 HIS A N 1
ATOM 2569 C CA . HIS A 1 309 ? -13.261 9.010 23.301 1.00 93.38 309 HIS A CA 1
ATOM 2570 C C . HIS A 1 309 ? -11.866 9.411 23.838 1.00 93.38 309 HIS A C 1
ATOM 2572 O O . HIS A 1 309 ? -10.855 9.062 23.223 1.00 93.38 309 HIS A O 1
ATOM 2578 N N . PRO A 1 310 ? -11.760 10.085 25.008 1.00 91.12 310 PRO A N 1
ATOM 2579 C CA . PRO A 1 310 ? -10.509 10.680 25.497 1.00 91.12 310 PRO A CA 1
ATOM 2580 C C . PRO A 1 310 ? -9.322 9.722 25.593 1.00 91.12 310 PRO A C 1
ATOM 2582 O O . PRO A 1 310 ? -8.205 10.104 25.254 1.00 91.12 310 PRO A O 1
ATOM 2585 N N . ASP A 1 311 ? -9.553 8.479 26.026 1.00 91.00 311 ASP A N 1
ATOM 2586 C CA . ASP A 1 311 ? -8.474 7.492 26.127 1.00 91.00 311 ASP A CA 1
ATOM 2587 C C . ASP A 1 311 ? -7.884 7.125 24.763 1.00 91.00 311 ASP A C 1
ATOM 2589 O O . ASP A 1 311 ? -6.707 6.798 24.703 1.00 91.00 311 ASP A O 1
ATOM 2593 N N . PHE A 1 312 ? -8.646 7.192 23.671 1.00 94.06 312 PHE A N 1
ATOM 2594 C CA . PHE A 1 312 ? -8.189 6.771 22.341 1.00 94.06 312 PHE A CA 1
ATOM 2595 C C . PHE A 1 312 ? -7.650 7.921 21.503 1.00 94.06 312 PHE A C 1
ATOM 2597 O O . PHE A 1 312 ? -7.097 7.674 20.434 1.00 94.06 312 PHE A O 1
ATOM 2604 N N . LYS A 1 313 ? -7.747 9.157 22.003 1.00 94.56 313 LYS A N 1
ATOM 2605 C CA . LYS A 1 313 ? -7.190 10.308 21.309 1.00 94.56 313 LYS A CA 1
ATOM 2606 C C . LYS A 1 313 ? -5.672 10.216 21.208 1.00 94.56 313 LYS A C 1
ATOM 2608 O O . LYS A 1 313 ? -4.987 9.807 22.147 1.00 94.56 313 LYS A O 1
ATOM 2613 N N . ILE A 1 314 ? -5.151 10.649 20.069 1.00 96.38 314 ILE A N 1
ATOM 2614 C CA . ILE A 1 314 ? -3.732 10.585 19.742 1.00 96.38 314 ILE A CA 1
ATOM 2615 C C . ILE A 1 314 ? -3.176 12.003 19.686 1.00 96.38 314 ILE A C 1
ATOM 2617 O O . ILE A 1 314 ? -3.769 12.903 19.094 1.00 96.38 314 ILE A O 1
ATOM 2621 N N . LYS A 1 315 ? -2.029 12.213 20.332 1.00 96.31 315 LYS A N 1
ATOM 2622 C CA . LYS A 1 315 ? -1.354 13.510 20.343 1.00 96.31 315 LYS A CA 1
ATOM 2623 C C . LYS A 1 315 ? -0.680 13.769 18.993 1.00 96.31 315 LYS A C 1
ATOM 2625 O O . LYS A 1 315 ? 0.207 13.006 18.603 1.00 96.31 315 LYS A O 1
ATOM 2630 N N . SER A 1 316 ? -1.084 14.859 18.346 1.00 95.94 316 SER A N 1
ATOM 2631 C CA . SER A 1 316 ? -0.498 15.386 17.113 1.00 95.94 316 SER A CA 1
ATOM 2632 C C . SER A 1 316 ? 0.831 16.100 17.361 1.00 95.94 316 SER A C 1
ATOM 2634 O O . SER A 1 316 ? 1.121 16.505 18.493 1.00 95.94 316 SER A O 1
ATOM 2636 N N . SER A 1 317 ? 1.549 16.407 16.281 1.00 93.31 317 SER A N 1
ATOM 2637 C CA . SER A 1 317 ? 2.765 17.239 16.310 1.00 93.31 317 SER A CA 1
ATOM 2638 C C . SER A 1 317 ? 2.565 18.600 16.989 1.00 93.31 317 SER A C 1
ATOM 2640 O O . SER A 1 317 ? 3.358 19.048 17.815 1.00 93.31 317 SER A O 1
ATOM 2642 N N . LYS A 1 318 ? 1.415 19.233 16.734 1.00 92.81 318 LYS A N 1
ATOM 2643 C CA . LYS A 1 318 ? 1.002 20.513 17.344 1.00 92.81 318 LYS A CA 1
ATOM 2644 C C . LYS A 1 318 ? 0.490 20.398 18.790 1.00 92.81 318 LYS A C 1
ATOM 2646 O O . LYS A 1 318 ? -0.018 21.372 19.339 1.00 92.81 318 LYS A O 1
ATOM 2651 N N . GLY A 1 319 ? 0.554 19.213 19.399 1.00 92.31 319 GLY A N 1
ATOM 2652 C CA . GLY A 1 319 ? 0.062 18.951 20.753 1.00 92.31 319 GLY A CA 1
ATOM 2653 C C . GLY A 1 319 ? -1.462 18.841 20.894 1.00 92.31 319 GLY A C 1
ATOM 2654 O O . GLY A 1 319 ? -1.944 18.706 22.019 1.00 92.31 319 GLY A O 1
ATOM 2655 N N . LYS A 1 320 ? -2.224 18.869 19.791 1.00 95.31 320 LYS A N 1
ATOM 2656 C CA . LYS A 1 320 ? -3.679 18.659 19.794 1.00 95.31 320 LYS A CA 1
ATOM 2657 C C . LYS A 1 320 ? -3.976 17.163 19.948 1.00 95.31 320 LYS A C 1
ATOM 2659 O O . LYS A 1 320 ? -3.292 16.325 19.374 1.00 95.31 320 LYS A O 1
ATOM 2664 N N . MET A 1 321 ? -5.012 16.830 20.713 1.00 96.19 321 MET A N 1
ATOM 2665 C CA . MET A 1 321 ? -5.516 15.460 20.830 1.00 96.19 321 MET A CA 1
ATOM 2666 C C . MET A 1 321 ? -6.535 15.203 19.712 1.00 96.19 321 MET A C 1
ATOM 2668 O O . MET A 1 321 ? -7.608 15.809 19.719 1.00 96.19 321 MET A O 1
ATOM 2672 N N . LEU A 1 322 ? -6.181 14.347 18.756 1.00 96.19 322 LEU A N 1
ATOM 2673 C CA . LEU A 1 322 ? -6.991 13.977 17.592 1.00 96.19 322 LEU A CA 1
ATOM 2674 C C . LEU A 1 322 ? -7.769 12.686 17.856 1.00 96.19 322 LEU A C 1
ATOM 2676 O O . LEU A 1 322 ? -7.260 11.788 18.526 1.00 96.19 322 LEU A O 1
ATOM 2680 N N . SER A 1 323 ? -8.992 12.600 17.337 1.00 96.06 323 SER A N 1
ATOM 2681 C CA . SER A 1 323 ? -9.770 11.352 17.282 1.00 96.06 323 SER A CA 1
ATOM 2682 C C . SER A 1 323 ? -9.143 10.325 16.330 1.00 96.06 323 SER A C 1
ATOM 2684 O O . SER A 1 323 ? -8.229 10.642 15.564 1.00 96.06 323 SER A O 1
ATOM 2686 N N . LEU A 1 324 ? -9.644 9.086 16.353 1.00 95.69 324 LEU A N 1
ATOM 2687 C CA . LEU A 1 324 ? -9.162 8.018 15.466 1.00 95.69 324 LEU A CA 1
ATOM 2688 C C . LEU A 1 324 ? -9.337 8.374 13.983 1.00 95.69 324 LEU A C 1
ATOM 2690 O O . LEU A 1 324 ? -8.487 8.032 13.163 1.00 95.69 324 LEU A O 1
ATOM 2694 N N . SER A 1 325 ? -10.421 9.071 13.643 1.00 94.25 325 SER A N 1
ATOM 2695 C CA . SER A 1 325 ? -10.718 9.521 12.283 1.00 94.25 325 SER A CA 1
ATOM 2696 C C . SER A 1 325 ? -9.978 10.793 11.859 1.00 94.25 325 SER A C 1
ATOM 2698 O O . SER A 1 325 ? -9.801 11.020 10.666 1.00 94.25 325 SER A O 1
ATOM 2700 N N . GLU A 1 326 ? -9.531 11.621 12.806 1.00 94.06 326 GLU A N 1
ATOM 2701 C CA . GLU A 1 326 ? -8.732 12.829 12.533 1.00 94.06 326 GLU A CA 1
ATOM 2702 C C . GLU A 1 326 ? -7.225 12.546 12.492 1.00 94.06 326 GLU A C 1
ATOM 2704 O O . GLU A 1 326 ? -6.457 13.375 12.015 1.00 94.06 326 GLU A O 1
ATOM 2709 N N . ALA A 1 327 ? -6.775 11.392 12.995 1.00 94.75 327 ALA A N 1
ATOM 2710 C CA . ALA A 1 327 ? -5.354 11.051 13.056 1.00 94.75 327 ALA A CA 1
ATOM 2711 C C . ALA A 1 327 ? -4.669 11.100 11.681 1.00 94.75 327 ALA A C 1
ATOM 2713 O O . ALA A 1 327 ? -3.500 11.462 11.606 1.00 94.75 327 ALA A O 1
ATOM 2714 N N . LYS A 1 328 ? -5.400 10.795 10.601 1.00 92.56 328 LYS A N 1
ATOM 2715 C CA . LYS A 1 328 ? -4.901 10.881 9.222 1.00 92.56 328 LYS A CA 1
ATOM 2716 C C . LYS A 1 328 ? -4.457 12.287 8.796 1.00 92.56 328 LYS A C 1
ATOM 2718 O O . LYS A 1 328 ? -3.717 12.401 7.835 1.00 92.56 328 LYS A O 1
ATOM 2723 N N . ASP A 1 329 ? -4.886 13.337 9.496 1.00 92.44 329 ASP A N 1
ATOM 2724 C CA . ASP A 1 329 ? -4.556 14.724 9.154 1.00 92.44 329 ASP A CA 1
ATOM 2725 C C . ASP A 1 329 ? -3.205 15.181 9.765 1.00 92.44 329 ASP A C 1
ATOM 2727 O O . ASP A 1 329 ? -2.781 16.321 9.566 1.00 92.44 329 ASP A O 1
ATOM 2731 N N . ASP A 1 330 ? -2.527 14.323 10.544 1.00 96.25 330 ASP A N 1
ATOM 2732 C CA . ASP A 1 330 ? -1.209 14.584 11.139 1.00 96.25 330 ASP A CA 1
ATOM 2733 C C . ASP A 1 330 ? -0.383 13.291 11.208 1.00 96.25 330 ASP A C 1
ATOM 2735 O O . ASP A 1 330 ? -0.657 12.414 12.023 1.00 96.25 330 ASP A O 1
ATOM 2739 N N . MET A 1 331 ? 0.665 13.176 10.389 1.00 96.88 331 MET A N 1
ATOM 2740 C CA . MET A 1 331 ? 1.452 11.937 10.280 1.00 96.88 331 MET A CA 1
ATOM 2741 C C . MET A 1 331 ? 2.131 11.503 11.590 1.00 96.88 331 MET A C 1
ATOM 2743 O O . MET A 1 331 ? 2.303 10.307 11.822 1.00 96.88 331 MET A O 1
ATOM 2747 N N . GLU A 1 332 ? 2.438 12.439 12.498 1.00 96.12 332 GLU A N 1
ATOM 2748 C CA . GLU A 1 332 ? 2.990 12.101 13.815 1.00 96.12 332 GLU A CA 1
ATOM 2749 C C . GLU A 1 332 ? 1.939 11.468 14.743 1.00 96.12 332 GLU A C 1
ATOM 2751 O O . GLU A 1 332 ? 2.273 10.676 15.630 1.00 96.12 332 GLU A O 1
ATOM 2756 N N . ALA A 1 333 ? 0.661 11.811 14.578 1.00 97.06 333 ALA A N 1
ATOM 2757 C CA . ALA A 1 333 ? -0.435 11.074 15.192 1.00 97.06 333 ALA A CA 1
ATOM 2758 C C . ALA A 1 333 ? -0.697 9.762 14.443 1.00 97.06 333 ALA A C 1
ATOM 2760 O O . ALA A 1 333 ? -0.819 8.713 15.075 1.00 97.06 333 ALA A O 1
ATOM 2761 N N . TYR A 1 334 ? -0.742 9.805 13.112 1.00 97.12 334 TYR A N 1
ATOM 2762 C CA . TYR A 1 334 ? -1.109 8.669 12.276 1.00 97.12 334 TYR A CA 1
ATOM 2763 C C . TYR A 1 334 ? -0.181 7.463 12.462 1.00 97.12 334 TYR A C 1
ATOM 2765 O O . TYR A 1 334 ? -0.664 6.350 12.625 1.00 97.12 334 TYR A O 1
ATOM 2773 N N . ILE A 1 335 ? 1.136 7.673 12.589 1.00 96.25 335 ILE A N 1
ATOM 2774 C CA . ILE A 1 335 ? 2.106 6.591 12.849 1.00 96.25 335 ILE A CA 1
ATOM 2775 C C . ILE A 1 335 ? 1.843 5.831 14.164 1.00 96.25 335 ILE A C 1
ATOM 2777 O O . ILE A 1 335 ? 2.246 4.681 14.326 1.00 96.25 335 ILE A O 1
ATOM 2781 N N . LYS A 1 336 ? 1.158 6.463 15.126 1.00 96.31 336 LYS A N 1
ATOM 2782 C CA . LYS A 1 336 ? 0.789 5.858 16.417 1.00 96.31 336 LYS A CA 1
ATOM 2783 C C . LYS A 1 336 ? -0.549 5.105 16.333 1.00 96.31 336 LYS A C 1
ATOM 2785 O O . LYS A 1 336 ? -0.897 4.390 17.275 1.00 96.31 336 LYS A O 1
ATOM 2790 N N . LEU A 1 337 ? -1.311 5.273 15.248 1.00 96.94 337 LEU A N 1
ATOM 2791 C CA . LEU A 1 337 ? -2.596 4.619 15.020 1.00 96.94 337 LEU A CA 1
ATOM 2792 C C . LEU A 1 337 ? -2.388 3.266 14.327 1.00 96.94 337 LEU A C 1
ATOM 2794 O O . LEU A 1 337 ? -2.265 3.179 13.113 1.00 96.94 337 LEU A O 1
ATOM 2798 N N . THR A 1 338 ? -2.388 2.196 15.117 1.00 97.44 338 THR A N 1
ATOM 2799 C CA . THR A 1 338 ? -2.175 0.821 14.640 1.00 97.44 338 THR A CA 1
ATOM 2800 C C . THR A 1 338 ? -3.281 -0.114 15.130 1.00 97.44 338 THR A C 1
ATOM 2802 O O . THR A 1 338 ? -4.138 0.282 15.928 1.00 97.44 338 THR A O 1
ATOM 2805 N N . ASP A 1 339 ? -3.238 -1.385 14.719 1.00 97.44 339 ASP A N 1
ATOM 2806 C CA . ASP A 1 339 ? -4.157 -2.451 15.160 1.00 97.44 339 ASP A CA 1
ATOM 2807 C C . ASP A 1 339 ? -4.259 -2.579 16.686 1.00 97.44 339 ASP A C 1
ATOM 2809 O O . ASP A 1 339 ? -5.272 -3.050 17.212 1.00 97.44 339 ASP A O 1
ATOM 2813 N N . HIS A 1 340 ? -3.247 -2.091 17.413 1.00 96.31 340 HIS A N 1
ATOM 2814 C CA . HIS A 1 340 ? -3.230 -2.038 18.871 1.00 96.31 340 HIS A CA 1
ATOM 2815 C C . HIS A 1 340 ? -4.438 -1.295 19.468 1.00 96.31 340 HIS A C 1
ATOM 2817 O O . HIS A 1 340 ? -4.809 -1.546 20.614 1.00 96.31 340 HIS A O 1
ATOM 2823 N N . VAL A 1 341 ? -5.106 -0.420 18.705 1.00 95.75 341 VAL A N 1
ATOM 2824 C CA . VAL A 1 341 ? -6.358 0.225 19.131 1.00 95.75 341 VAL A CA 1
ATOM 2825 C C . VAL A 1 341 ? -7.417 -0.790 19.588 1.00 95.75 341 VAL A C 1
ATOM 2827 O O . VAL A 1 341 ? -8.127 -0.527 20.555 1.00 95.75 341 VAL A O 1
ATOM 2830 N N . ILE A 1 342 ? -7.477 -1.976 18.977 1.00 95.50 342 ILE A N 1
ATOM 2831 C CA . ILE A 1 342 ? -8.441 -3.031 19.328 1.00 95.50 342 ILE A CA 1
ATOM 2832 C C . ILE A 1 342 ? -8.137 -3.636 20.695 1.00 95.50 342 ILE A C 1
ATOM 2834 O O . ILE A 1 342 ? -9.039 -3.761 21.523 1.00 95.50 342 ILE A O 1
ATOM 2838 N N . GLU A 1 343 ? -6.866 -3.923 20.972 1.00 94.81 343 GLU A N 1
ATOM 2839 C CA . GLU A 1 343 ? -6.422 -4.411 22.282 1.00 94.81 343 GLU A CA 1
ATOM 2840 C C . GLU A 1 343 ? -6.743 -3.403 23.391 1.00 94.81 343 GLU A C 1
ATOM 2842 O O . GLU A 1 343 ? -7.220 -3.768 24.465 1.00 94.81 343 GLU A O 1
ATOM 2847 N N . ARG A 1 344 ? -6.577 -2.107 23.108 1.00 94.94 344 ARG A N 1
ATOM 2848 C CA . ARG A 1 344 ? -6.910 -1.035 24.057 1.00 94.94 344 ARG A CA 1
ATOM 2849 C C . ARG A 1 344 ? -8.408 -0.962 24.373 1.00 94.94 344 ARG A C 1
ATOM 2851 O O . ARG A 1 344 ? -8.767 -0.624 25.497 1.00 94.94 344 ARG A O 1
ATOM 2858 N N . ILE A 1 345 ? -9.280 -1.279 23.413 1.00 95.50 345 ILE A N 1
ATOM 2859 C CA . ILE A 1 345 ? -10.738 -1.340 23.631 1.00 95.50 345 ILE A CA 1
ATOM 2860 C C . ILE A 1 345 ? -11.132 -2.632 24.363 1.00 95.50 345 ILE A C 1
ATOM 2862 O O . ILE A 1 345 ? -12.065 -2.621 25.166 1.00 95.50 345 ILE A O 1
ATOM 2866 N N . LEU A 1 346 ? -10.444 -3.750 24.112 1.00 95.19 346 LEU A N 1
ATOM 2867 C CA . LEU A 1 346 ? -10.669 -5.018 24.818 1.00 95.19 346 LEU A CA 1
ATOM 2868 C C . LEU A 1 346 ? -10.243 -4.956 26.290 1.00 95.19 346 LEU A C 1
ATOM 2870 O O . LEU A 1 346 ? -10.881 -5.585 27.141 1.00 95.19 346 LEU A O 1
ATOM 2874 N N . HIS A 1 347 ? -9.209 -4.169 26.590 1.00 93.31 347 HIS A N 1
ATOM 2875 C CA . HIS A 1 347 ? -8.620 -4.022 27.919 1.00 93.31 347 HIS A CA 1
ATOM 2876 C C . HIS A 1 347 ? -8.657 -2.561 28.414 1.00 93.31 347 HIS A C 1
ATOM 2878 O O . HIS A 1 347 ? -7.608 -1.941 28.605 1.00 93.31 347 HIS A O 1
ATOM 2884 N N . PRO A 1 348 ? -9.858 -1.990 28.642 1.00 89.75 348 PRO A N 1
ATOM 2885 C CA . PRO A 1 348 ? -10.007 -0.614 29.105 1.00 89.75 348 PRO A CA 1
ATOM 2886 C C . PRO A 1 348 ? -9.517 -0.437 30.550 1.00 89.75 348 PRO A C 1
ATOM 2888 O O . PRO A 1 348 ? -9.559 -1.366 31.363 1.00 89.75 348 PRO A O 1
ATOM 2891 N N . LYS A 1 349 ? -9.110 0.791 30.894 1.00 87.25 349 LYS A N 1
ATOM 2892 C CA . LYS A 1 349 ? -8.724 1.171 32.263 1.00 87.25 349 LYS A CA 1
ATOM 2893 C C . LYS A 1 349 ? -9.899 0.986 33.225 1.00 87.25 349 LYS A C 1
ATOM 2895 O O . LYS A 1 349 ? -11.015 1.382 32.895 1.00 87.25 349 LYS A O 1
ATOM 2900 N N . GLU A 1 350 ? -9.635 0.459 34.424 1.00 82.88 350 GLU A N 1
ATOM 2901 C CA . GLU A 1 350 ? -10.661 0.175 35.448 1.00 82.88 350 GLU A CA 1
ATOM 2902 C C . GLU A 1 350 ? -11.598 1.364 35.702 1.00 82.88 350 GLU A C 1
ATOM 2904 O O . GLU A 1 350 ? -12.813 1.202 35.743 1.00 82.88 350 GLU A O 1
ATOM 2909 N N . GLU A 1 351 ? -11.037 2.570 35.776 1.00 85.19 351 GLU A N 1
ATOM 2910 C CA . GLU A 1 351 ? -11.756 3.812 36.085 1.00 85.19 351 GLU A CA 1
ATOM 2911 C C . GLU A 1 351 ? -12.823 4.198 35.047 1.00 85.19 351 GLU A C 1
ATOM 2913 O O . GLU A 1 351 ? -13.768 4.906 35.382 1.00 85.19 351 GLU A O 1
ATOM 2918 N N . ARG A 1 352 ? -12.691 3.742 33.794 1.00 80.75 352 ARG A N 1
ATOM 2919 C CA . ARG A 1 352 ? -13.595 4.101 32.685 1.00 80.75 352 ARG A CA 1
ATOM 2920 C C . ARG A 1 352 ? -14.437 2.936 32.176 1.00 80.75 352 ARG A C 1
ATOM 2922 O O . ARG A 1 352 ? -15.192 3.094 31.222 1.00 80.75 352 ARG A O 1
ATOM 2929 N N . LYS A 1 353 ? -14.341 1.759 32.801 1.00 77.88 353 LYS A N 1
ATOM 2930 C CA . LYS A 1 353 ? -15.068 0.551 32.367 1.00 77.88 353 LYS A CA 1
ATOM 2931 C C . LYS A 1 353 ? -16.584 0.711 32.339 1.00 77.88 353 LYS A C 1
ATOM 2933 O O . LYS A 1 353 ? -17.250 0.041 31.553 1.00 77.88 353 LYS A O 1
ATOM 2938 N N . GLU A 1 354 ? -17.119 1.573 33.196 1.00 81.81 354 GLU A N 1
ATOM 2939 C CA . GLU A 1 354 ? -18.557 1.831 33.282 1.00 81.81 354 GLU A CA 1
ATOM 2940 C C . GLU A 1 354 ? -19.031 2.952 32.342 1.00 81.81 354 GLU A C 1
ATOM 2942 O O . GLU A 1 354 ? -20.231 3.215 32.278 1.00 81.81 354 GLU A O 1
ATOM 2947 N N . GLU A 1 355 ? -18.134 3.587 31.573 1.00 90.00 355 GLU A N 1
ATOM 2948 C CA . GLU A 1 355 ? -18.538 4.537 30.533 1.00 90.00 355 GLU A CA 1
ATOM 2949 C C . GLU A 1 355 ? -19.306 3.803 29.421 1.00 90.00 355 GLU A C 1
ATOM 2951 O O . GLU A 1 355 ? -18.803 2.859 28.811 1.00 90.00 355 GLU A O 1
ATOM 2956 N N . GLU A 1 356 ? -20.534 4.249 29.141 1.00 92.06 356 GLU A N 1
ATOM 2957 C CA . GLU A 1 356 ? -21.505 3.537 28.297 1.00 92.06 356 GLU A CA 1
ATOM 2958 C C . GLU A 1 356 ? -20.947 3.156 26.917 1.00 92.06 356 GLU A C 1
ATOM 2960 O O . GLU A 1 356 ? -20.978 1.984 26.537 1.00 92.06 356 GLU A O 1
ATOM 2965 N N . LYS A 1 357 ? -20.359 4.123 26.199 1.00 92.94 357 LYS A N 1
ATOM 2966 C CA . LYS A 1 357 ? -19.796 3.904 24.855 1.00 92.94 357 LYS A CA 1
ATOM 2967 C C . LYS A 1 357 ? -18.629 2.920 24.860 1.00 92.94 357 LYS A C 1
ATOM 2969 O O . LYS A 1 357 ? -18.530 2.080 23.969 1.00 92.94 357 LYS A O 1
ATOM 2974 N N . LEU A 1 358 ? -17.745 3.024 25.854 1.00 94.06 358 LEU A N 1
ATOM 2975 C CA . LEU A 1 358 ? -16.588 2.142 25.975 1.00 94.06 358 LEU A CA 1
ATOM 2976 C C . LEU A 1 358 ? -17.035 0.722 26.328 1.00 94.06 358 LEU A C 1
ATOM 2978 O O . LEU A 1 358 ? -16.612 -0.231 25.683 1.00 94.06 358 LEU A O 1
ATOM 2982 N N . LYS A 1 359 ? -17.968 0.584 27.273 1.00 95.19 359 LYS A N 1
ATOM 2983 C CA . LYS A 1 359 ? -18.583 -0.693 27.648 1.00 95.19 359 LYS A CA 1
ATOM 2984 C C . LYS A 1 359 ? -19.263 -1.373 26.461 1.00 95.19 359 LYS A C 1
ATOM 2986 O O . LYS A 1 359 ? -19.124 -2.586 26.285 1.00 95.19 359 LYS A O 1
ATOM 2991 N N . GLU A 1 360 ? -19.979 -0.612 25.637 1.00 96.75 360 GLU A N 1
ATOM 2992 C CA . GLU A 1 360 ? -20.613 -1.120 24.421 1.00 96.75 360 GLU A CA 1
ATOM 2993 C C . GLU A 1 360 ? -19.576 -1.571 23.381 1.00 96.75 360 GLU A C 1
ATOM 2995 O O . GLU A 1 360 ? -19.655 -2.703 22.896 1.00 96.75 360 GLU A O 1
ATOM 3000 N N . ALA A 1 361 ? -18.550 -0.758 23.110 1.00 97.44 361 ALA A N 1
ATOM 3001 C CA . ALA A 1 361 ? -17.463 -1.112 22.197 1.00 97.44 361 ALA A CA 1
ATOM 3002 C C . ALA A 1 361 ? -16.708 -2.373 22.656 1.00 97.44 361 ALA A C 1
ATOM 3004 O O . ALA A 1 361 ? -16.523 -3.313 21.877 1.00 97.44 361 ALA A O 1
ATOM 3005 N N . THR A 1 362 ? -16.350 -2.455 23.943 1.00 96.94 362 THR A N 1
ATOM 3006 C CA . THR A 1 362 ? -15.728 -3.643 24.542 1.00 96.94 362 THR A CA 1
ATOM 3007 C C . THR A 1 362 ? -16.635 -4.865 24.407 1.00 96.94 362 THR A C 1
ATOM 3009 O O . THR A 1 362 ? -16.160 -5.941 24.051 1.00 96.94 362 THR A O 1
ATOM 3012 N N . LYS A 1 363 ? -17.950 -4.729 24.629 1.00 97.75 363 LYS A N 1
ATOM 3013 C CA . LYS A 1 363 ? -18.908 -5.832 24.462 1.00 97.75 363 LYS A CA 1
ATOM 3014 C C . LYS A 1 363 ? -18.945 -6.337 23.018 1.00 97.75 363 LYS A C 1
ATOM 3016 O O . LYS A 1 363 ? -18.977 -7.550 22.814 1.00 97.75 363 LYS A O 1
ATOM 3021 N N . ILE A 1 364 ? -18.921 -5.445 22.025 1.00 98.25 364 ILE A N 1
ATOM 3022 C CA . ILE A 1 364 ? -18.880 -5.827 20.605 1.00 98.25 364 ILE A CA 1
ATOM 3023 C C . ILE A 1 364 ? -17.608 -6.630 20.304 1.00 98.25 364 ILE A C 1
ATOM 3025 O O . ILE A 1 364 ? -17.696 -7.728 19.753 1.00 98.25 364 ILE A O 1
ATOM 3029 N N . LEU A 1 365 ? -16.436 -6.154 20.728 1.00 97.94 365 LEU A N 1
ATOM 3030 C CA . LEU A 1 365 ? -15.174 -6.859 20.476 1.00 97.94 365 LEU A CA 1
ATOM 3031 C C . LEU A 1 365 ? -15.060 -8.176 21.258 1.00 97.94 365 LEU A C 1
ATOM 3033 O O . LEU A 1 365 ? -14.592 -9.177 20.720 1.00 97.94 365 LEU A O 1
ATOM 3037 N N . GLN A 1 366 ? -15.570 -8.243 22.490 1.00 97.75 366 GLN A N 1
ATOM 3038 C CA . GLN A 1 366 ? -15.642 -9.500 23.244 1.00 97.75 366 GLN A CA 1
ATOM 3039 C C . GLN A 1 366 ? -16.491 -10.555 22.529 1.00 97.75 366 GLN A C 1
ATOM 3041 O O . GLN A 1 366 ? -16.176 -11.744 22.592 1.00 97.75 366 GLN A O 1
ATOM 3046 N N . ARG A 1 367 ? -17.560 -10.143 21.840 1.00 98.38 367 ARG A N 1
ATOM 3047 C CA . ARG A 1 367 ? -18.353 -11.049 21.003 1.00 98.38 367 ARG A CA 1
ATOM 3048 C C . ARG A 1 367 ? -17.548 -11.559 19.809 1.00 98.38 367 ARG A C 1
ATOM 3050 O O . ARG A 1 367 ? -17.617 -12.753 19.530 1.00 98.38 367 ARG A O 1
ATOM 3057 N N . VAL A 1 368 ? -16.727 -10.716 19.173 1.00 97.69 368 VAL A N 1
ATOM 3058 C CA . VAL A 1 368 ? -15.786 -11.149 18.120 1.00 97.69 368 VAL A CA 1
ATOM 3059 C C . VAL A 1 368 ? -14.840 -12.233 18.645 1.00 97.69 368 VAL A C 1
ATOM 3061 O O . VAL A 1 368 ? -14.756 -13.305 18.042 1.00 97.69 368 VAL A O 1
ATOM 3064 N N . VAL A 1 369 ? -14.209 -12.001 19.802 1.00 97.12 369 VAL A N 1
ATOM 3065 C CA . VAL A 1 369 ? -13.285 -12.954 20.449 1.00 97.12 369 VAL A CA 1
ATOM 3066 C C . VAL A 1 369 ? -13.985 -14.269 20.812 1.00 97.12 369 VAL A C 1
ATOM 3068 O O . VAL A 1 369 ? -13.444 -15.348 20.587 1.00 97.12 369 VAL A O 1
ATOM 3071 N N . LYS A 1 370 ? -15.224 -14.205 21.315 1.00 97.75 370 LYS A N 1
ATOM 3072 C CA . LYS A 1 370 ? -16.051 -15.382 21.650 1.00 97.75 370 LYS A CA 1
ATOM 3073 C C . LYS A 1 370 ? -16.736 -16.023 20.440 1.00 97.75 370 LYS A C 1
ATOM 3075 O O . LYS A 1 370 ? -17.504 -16.967 20.606 1.00 97.75 370 LYS A O 1
ATOM 3080 N N . ARG A 1 371 ? -16.481 -15.512 19.232 1.00 97.12 371 ARG A N 1
ATOM 3081 C CA . ARG A 1 371 ? -17.093 -15.944 17.969 1.00 97.12 371 ARG A CA 1
ATOM 3082 C C . ARG A 1 371 ? -18.626 -15.813 17.911 1.00 97.12 371 ARG A C 1
ATOM 3084 O O . ARG A 1 371 ? -19.269 -16.442 17.075 1.00 97.12 371 ARG A O 1
ATOM 3091 N N . ASP A 1 372 ? -19.208 -14.942 18.731 1.00 98.00 372 ASP A N 1
ATOM 3092 C CA . ASP A 1 372 ? -20.617 -14.534 18.660 1.00 98.00 372 ASP A CA 1
ATOM 3093 C C . ASP A 1 372 ? -20.790 -13.390 17.644 1.00 98.00 372 ASP A C 1
ATOM 3095 O O . ASP A 1 372 ? -20.970 -12.220 17.983 1.00 98.00 372 ASP A O 1
ATOM 3099 N N . LEU A 1 373 ? -20.656 -13.733 16.365 1.00 98.00 373 LEU A N 1
ATOM 3100 C CA . LEU A 1 373 ? -20.631 -12.757 15.279 1.00 98.00 373 LEU A CA 1
ATOM 3101 C C . LEU A 1 373 ? -22.029 -12.335 14.819 1.00 98.00 373 LEU A C 1
ATOM 3103 O O . LEU A 1 373 ? -23.015 -13.060 14.976 1.00 98.00 373 LEU A O 1
ATOM 3107 N N . TYR A 1 374 ? -22.100 -11.184 14.149 1.00 97.56 374 TYR A N 1
ATOM 3108 C CA . TYR A 1 374 ? -23.287 -10.811 13.383 1.00 97.56 374 TYR A CA 1
ATOM 3109 C C . TYR A 1 374 ? -23.635 -11.892 12.352 1.00 97.56 374 TYR A C 1
ATOM 3111 O O . TYR A 1 374 ? -22.772 -12.418 11.643 1.00 97.56 374 TYR A O 1
ATOM 3119 N N . ARG A 1 375 ? -24.926 -12.234 12.265 1.00 93.75 375 ARG A N 1
ATOM 3120 C CA . ARG A 1 375 ? -25.417 -13.260 11.340 1.00 93.75 375 ARG A CA 1
ATOM 3121 C C . ARG A 1 375 ? -25.688 -12.645 9.972 1.00 93.75 375 ARG A C 1
ATOM 3123 O O . ARG A 1 375 ? -26.477 -11.715 9.845 1.00 93.75 375 ARG A O 1
ATOM 3130 N N . CYS A 1 376 ? -25.070 -13.207 8.939 1.00 91.81 376 CYS A N 1
ATOM 3131 C CA . CYS A 1 376 ? -25.417 -12.896 7.557 1.00 91.81 376 CYS A CA 1
ATOM 3132 C C . CYS A 1 376 ? -26.795 -13.500 7.242 1.00 91.81 376 CYS A C 1
ATOM 3134 O O . CYS A 1 376 ? -26.933 -14.722 7.215 1.00 91.81 376 CYS A O 1
ATOM 3136 N N . VAL A 1 377 ? -27.801 -12.646 7.031 1.00 92.25 377 VAL A N 1
ATOM 3137 C CA . VAL A 1 377 ? -29.182 -13.066 6.725 1.00 92.25 377 VAL A CA 1
ATOM 3138 C C . VAL A 1 377 ? -29.337 -13.475 5.255 1.00 92.25 377 VAL A C 1
ATOM 3140 O O . VAL A 1 377 ? -30.136 -14.346 4.935 1.00 92.25 377 VAL A O 1
ATOM 3143 N N . GLY A 1 378 ? -28.546 -12.895 4.352 1.00 88.69 378 GLY A N 1
ATOM 3144 C CA . GLY A 1 378 ? -28.562 -13.252 2.937 1.00 88.69 378 GLY A CA 1
ATOM 3145 C C . GLY A 1 378 ? -27.607 -12.405 2.103 1.00 88.69 378 GLY A C 1
ATOM 3146 O O . GLY A 1 378 ? -27.015 -11.443 2.591 1.00 88.69 378 GLY A O 1
ATOM 3147 N N . GLN A 1 379 ? -27.471 -12.770 0.830 1.00 87.19 379 GLN A N 1
ATOM 3148 C CA . GLN A 1 379 ? -26.744 -12.007 -0.182 1.00 87.19 379 GLN A CA 1
ATOM 3149 C C . GLN A 1 379 ? -27.636 -11.875 -1.416 1.00 87.19 379 GLN A C 1
ATOM 3151 O O . GLN A 1 379 ? -28.150 -12.872 -1.919 1.00 87.19 379 GLN A O 1
ATOM 3156 N N . ALA A 1 380 ? -27.798 -10.654 -1.919 1.00 87.12 380 ALA A N 1
ATOM 3157 C CA . ALA A 1 380 ? -28.524 -10.380 -3.152 1.00 87.12 380 ALA A CA 1
ATOM 3158 C C . ALA A 1 380 ? -27.571 -9.813 -4.207 1.00 87.12 380 ALA A C 1
ATOM 3160 O O . ALA A 1 380 ? -26.601 -9.128 -3.884 1.00 87.12 380 ALA A O 1
ATOM 3161 N N . ARG A 1 381 ? -27.853 -10.096 -5.480 1.00 83.62 381 ARG A N 1
ATOM 3162 C CA . ARG A 1 381 ? -27.203 -9.437 -6.616 1.00 83.62 381 ARG A CA 1
ATOM 3163 C C . ARG A 1 381 ? -28.248 -8.625 -7.354 1.00 83.62 381 ARG A C 1
ATOM 3165 O O . ARG A 1 381 ? -29.302 -9.156 -7.703 1.00 83.62 381 ARG A O 1
ATOM 3172 N N . VAL A 1 382 ? -27.948 -7.356 -7.600 1.00 82.69 382 VAL A N 1
ATOM 3173 C CA . VAL A 1 382 ? -28.783 -6.520 -8.460 1.00 82.69 382 VAL A CA 1
ATOM 3174 C C . VAL A 1 382 ? -28.661 -7.071 -9.878 1.00 82.69 382 VAL A C 1
ATOM 3176 O O . VAL A 1 382 ? -27.572 -7.099 -10.444 1.00 82.69 382 VAL A O 1
ATOM 3179 N N . CYS A 1 383 ? -29.766 -7.574 -10.423 1.00 74.12 383 CYS A N 1
ATOM 3180 C CA . CYS A 1 383 ? -29.833 -8.030 -11.806 1.00 74.12 383 CYS A CA 1
ATOM 3181 C C . CYS A 1 383 ? -30.404 -6.888 -12.646 1.00 74.12 383 CYS A C 1
ATOM 3183 O O . CYS A 1 383 ? -31.607 -6.637 -12.612 1.00 74.12 383 CYS A O 1
ATOM 3185 N N . SER A 1 384 ? -29.552 -6.185 -13.385 1.00 64.88 384 SER A N 1
ATOM 3186 C CA . SER A 1 384 ? -29.988 -5.275 -14.441 1.00 64.88 384 SER A CA 1
ATOM 3187 C C . SER A 1 384 ? -30.338 -6.108 -15.676 1.00 64.88 384 SER A C 1
ATOM 3189 O O . SER A 1 384 ? -29.460 -6.622 -16.364 1.00 64.88 384 SER A O 1
ATOM 3191 N N . PHE A 1 385 ? -31.632 -6.280 -15.947 1.00 52.19 385 PHE A N 1
ATOM 3192 C CA . PHE A 1 385 ? -32.091 -6.860 -17.207 1.00 52.19 385 PHE A CA 1
ATOM 3193 C C . PHE A 1 385 ? -32.081 -5.768 -18.277 1.00 52.19 385 PHE A C 1
ATOM 3195 O O . PHE A 1 385 ? -32.835 -4.802 -18.185 1.00 52.19 385 PHE A O 1
ATOM 3202 N N . TYR A 1 386 ? -31.241 -5.916 -19.301 1.00 46.16 386 TYR A N 1
ATOM 3203 C CA . TYR A 1 386 ? -31.386 -5.136 -20.525 1.00 46.16 386 TYR A CA 1
ATOM 3204 C C . TYR A 1 386 ? -32.482 -5.809 -21.358 1.00 46.16 386 TYR A C 1
ATOM 3206 O O . TYR A 1 386 ? -32.241 -6.843 -21.976 1.00 46.16 386 TYR A O 1
ATOM 3214 N N . VAL A 1 387 ? -33.710 -5.287 -21.311 1.00 43.16 387 VAL A N 1
ATOM 3215 C CA . VAL A 1 387 ? -34.788 -5.717 -22.214 1.00 43.16 387 VAL A CA 1
ATOM 3216 C C . VAL A 1 387 ? -34.700 -4.822 -23.451 1.00 43.16 387 VAL A C 1
ATOM 3218 O O . VAL A 1 387 ? -34.995 -3.633 -23.343 1.00 43.16 387 VAL A O 1
ATOM 3221 N N . PRO A 1 388 ? -34.285 -5.329 -24.625 1.00 43.31 388 PRO A N 1
ATOM 3222 C CA . PRO A 1 388 ? -34.186 -4.526 -25.837 1.00 43.31 388 PRO A CA 1
ATOM 3223 C C . PRO A 1 388 ? -35.571 -4.348 -26.475 1.00 43.31 388 PRO A C 1
ATOM 3225 O O . PRO A 1 388 ? -35.753 -4.627 -27.650 1.00 43.31 388 PRO A O 1
ATOM 3228 N N . VAL A 1 389 ? -36.573 -3.923 -25.701 1.00 45.81 389 VAL A N 1
ATOM 3229 C CA . VAL A 1 389 ? -37.860 -3.435 -26.206 1.00 45.81 389 VAL A CA 1
ATOM 3230 C C . VAL A 1 389 ? -38.381 -2.411 -25.193 1.00 45.81 389 VAL A C 1
ATOM 3232 O O . VAL A 1 389 ? -38.800 -2.783 -24.102 1.00 45.81 389 VAL A O 1
ATOM 3235 N N . LEU A 1 390 ? -38.354 -1.134 -25.593 1.00 39.12 390 LEU A N 1
ATOM 3236 C CA . LEU A 1 390 ? -38.769 0.078 -24.863 1.00 39.12 390 LEU A CA 1
ATOM 3237 C C . LEU A 1 390 ? -37.788 0.581 -23.786 1.00 39.12 390 LEU A C 1
ATOM 3239 O O . LEU A 1 390 ? -37.465 -0.104 -22.823 1.00 39.12 390 LEU A O 1
ATOM 3243 N N . GLN A 1 391 ? -37.349 1.835 -23.957 1.00 40.72 391 GLN A N 1
ATOM 3244 C CA . GLN A 1 391 ? -36.566 2.634 -23.008 1.00 40.72 391 GLN A CA 1
ATOM 3245 C C . GLN A 1 391 ? -37.324 2.844 -21.685 1.00 40.72 391 GLN A C 1
ATOM 3247 O O . GLN A 1 391 ? -37.833 3.927 -21.408 1.00 40.72 391 GLN A O 1
ATOM 3252 N N . VAL A 1 392 ? -37.398 1.814 -20.847 1.00 39.50 392 VAL A N 1
ATOM 3253 C CA . VAL A 1 392 ? -37.854 1.935 -19.462 1.00 39.50 392 VAL A CA 1
ATOM 3254 C C . VAL A 1 392 ? -36.854 1.202 -18.576 1.00 39.50 392 VAL A C 1
ATOM 3256 O O . VAL A 1 392 ? -36.713 -0.016 -18.637 1.00 39.50 392 VAL A O 1
ATOM 3259 N N . HIS A 1 393 ? -36.132 1.959 -17.749 1.00 37.69 393 HIS A N 1
ATOM 3260 C CA . HIS A 1 393 ? -35.344 1.399 -16.656 1.00 37.69 393 HIS A CA 1
ATOM 3261 C C . HIS A 1 393 ? -36.310 0.876 -15.591 1.00 37.69 393 HIS A C 1
ATOM 3263 O O . HIS A 1 393 ? -36.897 1.648 -14.837 1.00 37.69 393 HIS A O 1
ATOM 3269 N N . ILE A 1 394 ? -36.491 -0.441 -15.543 1.00 40.91 394 ILE A N 1
ATOM 3270 C CA . ILE A 1 394 ? -37.238 -1.107 -14.480 1.00 40.91 394 ILE A CA 1
ATOM 3271 C C . ILE A 1 394 ? -36.223 -1.829 -13.587 1.00 40.91 394 ILE A C 1
ATOM 3273 O O . ILE A 1 394 ? -35.701 -2.885 -13.939 1.00 40.91 394 ILE A O 1
ATOM 3277 N N . SER A 1 395 ? -35.945 -1.257 -12.416 1.00 35.91 395 SER A N 1
ATOM 3278 C CA . SER A 1 395 ? -35.179 -1.920 -11.357 1.00 35.91 395 SER A CA 1
ATOM 3279 C C . SER A 1 395 ? -36.114 -2.840 -10.569 1.00 35.91 395 SER A C 1
ATOM 3281 O O . SER A 1 395 ? -36.877 -2.369 -9.730 1.00 35.91 395 SER A O 1
ATOM 3283 N N . ILE A 1 396 ? -36.078 -4.150 -10.828 1.00 42.75 396 ILE A N 1
ATOM 3284 C CA . ILE A 1 396 ? -36.785 -5.144 -10.002 1.00 42.75 396 ILE A CA 1
ATOM 3285 C C . ILE A 1 396 ? -35.788 -5.810 -9.054 1.00 42.75 396 ILE A C 1
ATOM 3287 O O . ILE A 1 396 ? -34.913 -6.572 -9.467 1.00 42.75 396 ILE A O 1
ATOM 3291 N N . THR A 1 397 ? -35.956 -5.563 -7.758 1.00 35.81 397 THR A N 1
ATOM 3292 C CA . THR A 1 397 ? -35.271 -6.300 -6.693 1.00 35.81 397 THR A CA 1
ATOM 3293 C C . THR A 1 397 ? -35.943 -7.661 -6.536 1.00 35.81 397 THR A C 1
ATOM 3295 O O . THR A 1 397 ? -37.037 -7.764 -5.983 1.00 35.81 397 THR A O 1
ATOM 3298 N N . ARG A 1 398 ? -35.314 -8.734 -7.024 1.00 31.72 398 ARG A N 1
ATOM 3299 C CA . ARG A 1 398 ? -35.822 -10.097 -6.814 1.00 31.72 398 ARG A CA 1
ATOM 3300 C C . ARG A 1 398 ? -35.381 -10.594 -5.435 1.00 31.72 398 ARG A C 1
ATOM 3302 O O . ARG A 1 398 ? -34.293 -11.143 -5.281 1.00 31.72 398 ARG A O 1
ATOM 3309 N N . ILE A 1 399 ? -36.218 -10.379 -4.423 1.00 33.44 399 ILE A N 1
ATOM 3310 C CA . ILE A 1 399 ? -36.059 -11.001 -3.104 1.00 33.44 399 ILE A CA 1
ATOM 3311 C C . ILE A 1 399 ? -36.609 -12.424 -3.213 1.00 33.44 399 ILE A C 1
ATOM 3313 O O . ILE A 1 399 ? -37.808 -12.612 -3.395 1.00 33.44 399 ILE A O 1
ATOM 3317 N N . THR A 1 400 ? -35.740 -13.430 -3.127 1.00 28.53 400 THR A N 1
ATOM 3318 C CA . THR A 1 400 ? -36.185 -14.817 -2.930 1.00 28.53 400 THR A CA 1
ATOM 3319 C C . THR A 1 400 ? -36.068 -15.111 -1.440 1.00 28.53 400 THR A C 1
ATOM 3321 O O . THR A 1 400 ? -34.982 -15.407 -0.952 1.00 28.53 400 THR A O 1
ATOM 3324 N N . LEU A 1 401 ? -37.172 -14.948 -0.711 1.00 29.45 401 LEU A N 1
ATOM 3325 C CA . LEU A 1 401 ? -37.323 -15.505 0.632 1.00 29.45 401 LEU A CA 1
ATOM 3326 C C . LEU A 1 401 ? -37.722 -16.970 0.456 1.00 29.45 401 LEU A C 1
ATOM 3328 O O . LEU A 1 401 ? -38.782 -17.257 -0.098 1.00 29.45 401 LEU A O 1
ATOM 3332 N N . ILE A 1 402 ? -36.859 -17.887 0.882 1.00 33.53 402 ILE A N 1
ATOM 3333 C CA . ILE A 1 402 ? -37.245 -19.276 1.133 1.00 33.53 402 ILE A CA 1
ATOM 3334 C C . ILE A 1 402 ? -37.325 -19.385 2.654 1.00 33.53 402 ILE A C 1
ATOM 3336 O O . ILE A 1 402 ? -36.345 -19.060 3.323 1.00 33.53 402 ILE A O 1
ATOM 3340 N N . ASN A 1 403 ? -38.527 -19.716 3.137 1.00 31.56 403 ASN A N 1
ATOM 3341 C CA . ASN A 1 403 ? -38.919 -19.763 4.552 1.00 31.56 403 ASN A CA 1
ATOM 3342 C C . ASN A 1 403 ? -37.970 -20.567 5.439 1.00 31.56 403 ASN A C 1
ATOM 3344 O O . ASN A 1 403 ? -37.514 -21.643 4.985 1.00 31.56 403 ASN A O 1
#